Protein 5GQT (pdb70)

Secondary structure (DSSP, 8-state):
--B---EE---SEEEE----SEEEEEEEEE-SSSEEEEEEEEEETTEEEEPPPBS---TT-EEEEE--TT--EEEEEEEEE--TT-SS-EEEEEEEEETTS-BSS-----SSEEEEE-SS-EEEEEEEESSSEEEEEEEE---S--SS--EEEEE---SS---S-BS-EEEEETTEEEEE--BSSTT-B----EEEEETTTTEEEEPP--BS--SS--EEEEEEEETTEEEEEEEE-TTS-B--EEEEETTTTEEEEEE-TTTSS--EES-EEEE-SSEEEEE--EESS-BB--EEEEETTTTEEEEPPP-GGGS--BBS-EEEE-SSSEEEEEEESSSEEEEEEEEETTTTEEEE---BSSPPPS-BS-EEEEETTEEEEEEEEEE--TTSTTS--EEEEEEEEEETTT-BEEE---SSS---PPPS-BS-EEEEEE-SS-EEEEEE--B-TTS-B---EEEEE--S--

Organism: Arabidopsis thaliana (NCBI:txid3702)

GO terms:
  GO:0009845 seed germination (P, IEP)
  GO:0009845 seed germination (P, IMP)
  GO:0010162 seed dormancy process (P, IMP)
  GO:0019762 glucosinolate catabolic process (P, IMP)
  GO:0019762 glucosinolate catabolic process (P, IDA)
  GO:0080028 nitrile biosynthetic process (P, IDA)
  GO:0003729 mRNA binding (F, HDA)
  GO:0005829 cytosol (C, HDA)
  GO:0080027 response to herbivore (P, IMP)

Foldseek 3Di:
DAWDDWDFWPDAAKWWQDFAPAWFKWKWAADPQATFKIWTWTDHPPDIRGGDMFAAHDPRDMDMDGADPVKFWFKKKFFWACPPVDPIIFTHDIWTAMQQGDIDDDDDDDPGDMDMAGAAGFGTWIAGHHNGGGIIITDDDHDAPFPLAWFKDFQDEAEPAVFFFFQWAWEDADQKIWIAWGDAAPQAIDDQFIKMARQVVNYIDTQAEAEDRWPDRFGLWYWYDAHQKIKIAAGAHNVRDITHIKMARNVVRYIGRLDGAVGDDAHFGLWEWEDDNFWIKTAWHGHPHGTGGWMWIAGVVVSGIDTFDGPPPVTDGFGQWYWYCLDCWIWTAWGDDPATGGWIKIAHPVVSDIDTDDAGGSDDDGFGQWAWEHDHNKIKTFKGANADDPVHSNFQHHIAGWIWMARNVPRYIHTNDHPPDDHDRDGTFGSWHKYWDAHPHFTFIWTAWGADSRRHIGGITMTTGRPDDD

Structure (mmCIF, N/CA/C/O backbone):
data_5GQT
#
_entry.id   5GQT
#
_cell.length_a   120.902
_cell.length_b   120.902
_cell.length_c   123.006
_cell.angle_alpha   90.00
_cell.angle_beta   90.00
_cell.angle_gamma   120.00
#
_symmetry.space_group_name_H-M   'P 31 2 1'
#
loop_
_atom_site.group_PDB
_atom_site.id
_atom_site.type_symbol
_atom_site.label_atom_id
_atom_site.label_alt_id
_atom_site.label_comp_id
_atom_site.label_asym_id
_atom_site.label_entity_id
_atom_site.label_seq_id
_atom_site.pdbx_PDB_ins_code
_atom_site.Cartn_x
_atom_site.Cartn_y
_atom_site.Cartn_z
_atom_site.occupancy
_atom_site.B_iso_or_equiv
_atom_site.auth_seq_id
_atom_site.auth_comp_id
_atom_site.auth_asym_id
_atom_site.auth_atom_id
_atom_site.pdbx_PDB_model_num
ATOM 1 N N . ALA A 1 2 ? 89.140 -47.397 -2.335 1.00 62.67 2 ALA A N 1
ATOM 2 C CA . ALA A 1 2 ? 87.730 -47.039 -2.282 1.00 60.36 2 ALA A CA 1
ATOM 3 C C . ALA A 1 2 ? 87.027 -47.330 -3.614 1.00 64.89 2 ALA A C 1
ATOM 4 O O . ALA A 1 2 ? 86.896 -48.478 -4.021 1.00 74.93 2 ALA A O 1
ATOM 6 N N . GLN A 1 3 ? 86.572 -46.287 -4.288 1.00 59.37 3 GLN A N 1
ATOM 7 C CA . GLN A 1 3 ? 85.927 -46.446 -5.571 1.00 59.99 3 GLN A CA 1
ATOM 8 C C . GLN A 1 3 ? 85.965 -45.139 -6.344 1.00 66.98 3 GLN A C 1
ATOM 9 O O . GLN A 1 3 ? 85.418 -44.119 -5.895 1.00 64.69 3 GLN A O 1
ATOM 15 N N . LYS A 1 4 ? 86.609 -45.176 -7.511 1.00 69.48 4 LYS A N 1
ATOM 16 C CA . LYS A 1 4 ? 86.682 -44.011 -8.376 1.00 59.33 4 LYS A CA 1
ATOM 17 C C . LYS A 1 4 ? 85.337 -43.837 -9.030 1.00 57.79 4 LYS A C 1
ATOM 18 O O . LYS A 1 4 ? 84.709 -44.824 -9.421 1.00 60.38 4 LYS A O 1
ATOM 24 N N . LEU A 1 5 ? 84.871 -42.597 -9.105 1.00 52.35 5 LEU A N 1
ATOM 25 C CA . LEU A 1 5 ? 83.608 -42.335 -9.765 1.00 53.95 5 LEU A CA 1
ATOM 26 C C . LEU A 1 5 ? 83.927 -41.561 -11.010 1.00 57.16 5 LEU A C 1
ATOM 27 O O . LEU A 1 5 ? 84.878 -40.777 -10.991 1.00 58.40 5 LEU A O 1
ATOM 32 N N . GLU A 1 6 ? 83.162 -41.797 -12.083 1.00 58.14 6 GLU A N 1
ATOM 33 C CA . GLU A 1 6 ? 83.417 -41.159 -13.375 1.00 57.63 6 GLU A CA 1
ATOM 34 C C . GLU A 1 6 ? 83.434 -39.669 -13.190 1.00 51.84 6 GLU A C 1
ATOM 35 O O . GLU A 1 6 ? 82.575 -39.130 -12.508 1.00 53.67 6 GLU A O 1
ATOM 38 N N . ALA A 1 7 ? 84.425 -38.998 -13.753 1.00 51.46 7 ALA A N 1
ATOM 39 C CA . ALA A 1 7 ? 84.353 -37.555 -13.735 1.00 56.51 7 ALA A CA 1
ATOM 40 C C . ALA A 1 7 ? 83.221 -37.181 -14.672 1.00 55.61 7 ALA A C 1
ATOM 41 O O . ALA A 1 7 ? 82.989 -37.846 -15.676 1.00 53.75 7 ALA A O 1
ATOM 43 N N . LYS A 1 8 ? 82.487 -36.139 -14.319 1.00 58.15 8 LYS A N 1
ATOM 44 C CA . LYS A 1 8 ? 81.335 -35.746 -15.115 1.00 67.73 8 LYS A CA 1
ATOM 45 C C . LYS A 1 8 ? 81.479 -34.324 -15.669 1.00 73.08 8 LYS A C 1
ATOM 46 O O . LYS A 1 8 ? 81.582 -33.357 -14.910 1.00 68.46 8 LYS A O 1
ATOM 52 N N . GLY A 1 9 ? 81.491 -34.220 -16.999 1.00 76.32 9 GLY A N 1
ATOM 53 C CA . GLY A 1 9 ? 81.697 -32.960 -17.695 1.00 76.93 9 GLY A CA 1
ATOM 54 C C . GLY A 1 9 ? 82.215 -33.184 -19.109 1.00 82.24 9 GLY A C 1
ATOM 55 O O . GLY A 1 9 ? 82.401 -34.326 -19.543 1.00 81.05 9 GLY A O 1
ATOM 56 N N . GLY A 1 10 ? 82.436 -32.093 -19.837 1.00 88.10 10 GLY A N 1
ATOM 57 C CA . GLY A 1 10 ? 83.018 -32.169 -21.167 1.00 94.83 10 GLY A CA 1
ATOM 58 C C . GLY A 1 10 ? 84.393 -32.797 -21.097 1.00 89.81 10 GLY A C 1
ATOM 59 O O . GLY A 1 10 ? 85.170 -32.492 -20.189 1.00 82.22 10 GLY A O 1
ATOM 60 N N . GLU A 1 11 ? 84.697 -33.683 -22.044 1.00 92.26 11 GLU A N 1
ATOM 61 C CA . GLU A 1 11 ? 85.941 -34.437 -21.962 1.00 90.37 11 GLU A CA 1
ATOM 62 C C . GLU A 1 11 ? 87.066 -33.747 -22.745 1.00 86.87 11 GLU A C 1
ATOM 63 O O . GLU A 1 11 ? 87.832 -34.387 -23.463 1.00 86.78 11 GLU A O 1
ATOM 69 N N . MET A 1 12 ? 87.162 -32.431 -22.578 1.00 86.72 12 MET A N 1
ATOM 70 C CA . MET A 1 12 ? 88.279 -31.659 -23.110 1.00 87.72 12 MET A CA 1
ATOM 71 C C . MET A 1 12 ? 89.182 -31.119 -22.002 1.00 90.46 12 MET A C 1
ATOM 72 O O . MET A 1 12 ? 88.728 -30.385 -21.120 1.00 90.91 12 MET A O 1
ATOM 77 N N . GLY A 1 13 ? 90.463 -31.467 -22.046 1.00 89.76 13 GLY A N 1
ATOM 78 C CA . GLY A 1 13 ? 91.409 -30.863 -21.128 1.00 84.07 13 GLY A CA 1
ATOM 79 C C . GLY A 1 13 ? 92.488 -31.737 -20.542 1.00 84.51 13 GLY A C 1
ATOM 80 O O . GLY A 1 13 ? 92.601 -32.933 -20.860 1.00 82.13 13 GLY A O 1
ATOM 81 N N . ASP A 1 14 ? 93.292 -31.130 -19.673 1.00 81.32 14 ASP A N 1
ATOM 82 C CA . ASP A 1 14 ? 94.320 -31.892 -18.980 1.00 84.39 14 ASP A CA 1
ATOM 83 C C . ASP A 1 14 ? 93.722 -32.582 -17.768 1.00 78.56 14 ASP A C 1
ATOM 84 O O . ASP A 1 14 ? 93.186 -31.938 -16.856 1.00 72.83 14 ASP A O 1
ATOM 89 N N . VAL A 1 15 ? 93.805 -33.907 -17.799 1.00 77.36 15 VAL A N 1
ATOM 90 C CA . VAL A 1 15 ? 93.315 -34.755 -16.731 1.00 71.36 15 VAL A CA 1
ATOM 91 C C . VAL A 1 15 ? 94.233 -34.672 -15.525 1.00 68.06 15 VAL A C 1
ATOM 92 O O . VAL A 1 15 ? 95.454 -34.756 -15.665 1.00 61.14 15 VAL A O 1
ATOM 96 N N . TRP A 1 16 ? 93.629 -34.485 -14.352 1.00 67.46 16 TRP A N 1
ATOM 97 C CA . TRP A 1 16 ? 94.345 -34.461 -13.084 1.00 67.36 16 TRP A CA 1
ATOM 98 C C . TRP A 1 16 ? 93.685 -35.397 -12.063 1.00 69.52 16 TRP A C 1
ATOM 99 O O . TRP A 1 16 ? 92.472 -35.641 -12.111 1.00 67.21 16 TRP A O 1
ATOM 110 N N . ASP A 1 17 ? 94.501 -35.897 -11.134 1.00 69.47 17 ASP A N 1
ATOM 111 C CA . ASP A 1 17 ? 94.115 -36.945 -10.190 1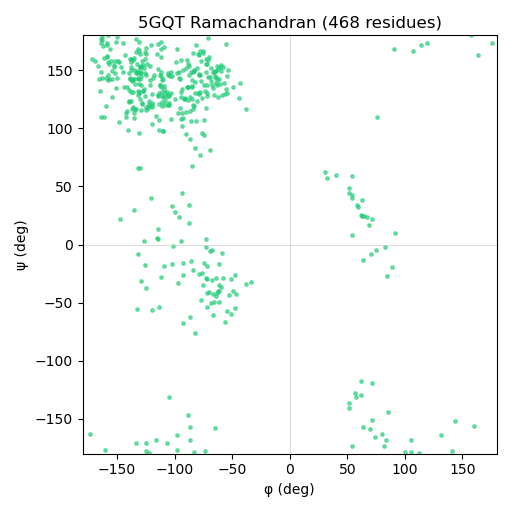.00 61.85 17 ASP A CA 1
ATOM 112 C C . ASP A 1 17 ? 94.861 -36.762 -8.870 1.00 63.90 17 ASP A C 1
ATOM 113 O O . ASP A 1 17 ? 96.055 -37.059 -8.779 1.00 63.94 17 ASP A O 1
ATOM 118 N N . ASP A 1 18 ? 94.158 -36.282 -7.848 1.00 60.71 18 ASP A N 1
ATOM 119 C CA . ASP A 1 18 ? 94.770 -36.067 -6.547 1.00 56.35 18 ASP A CA 1
ATOM 120 C C . ASP A 1 18 ? 95.049 -37.393 -5.850 1.00 57.95 18 ASP A C 1
ATOM 121 O O . ASP A 1 18 ? 95.848 -37.460 -4.922 1.00 63.94 18 ASP A O 1
ATOM 126 N N . GLY A 1 19 ? 94.390 -38.456 -6.290 1.00 57.39 19 GLY A N 1
ATOM 127 C CA . GLY A 1 19 ? 94.531 -39.736 -5.619 1.00 59.62 19 GLY A CA 1
ATOM 128 C C . GLY A 1 19 ? 93.614 -39.851 -4.411 1.00 59.05 19 GLY A C 1
ATOM 129 O O . GLY A 1 19 ? 92.722 -39.026 -4.221 1.00 58.84 19 GLY A O 1
ATOM 130 N N . VAL A 1 20 ? 93.830 -40.875 -3.592 1.00 58.62 20 VAL A N 1
ATOM 131 C CA . VAL A 1 20 ? 92.958 -41.143 -2.451 1.00 52.89 20 VAL A CA 1
ATOM 132 C C . VAL A 1 20 ? 93.674 -40.919 -1.134 1.00 51.50 20 VAL A C 1
ATOM 133 O O . VAL A 1 20 ? 94.828 -41.329 -0.986 1.00 50.44 20 VAL A O 1
ATOM 137 N N . TYR A 1 21 ? 92.989 -40.273 -0.186 1.00 50.89 21 TYR A N 1
ATOM 138 C CA . TYR A 1 21 ? 93.548 -39.999 1.142 1.00 53.04 21 TYR A CA 1
ATOM 139 C C . TYR A 1 21 ? 92.653 -40.531 2.261 1.00 56.44 21 TYR A C 1
ATOM 140 O O . TYR A 1 21 ? 91.617 -41.162 1.997 1.00 55.16 21 TYR A O 1
ATOM 149 N N . GLU A 1 22 ? 93.046 -40.286 3.508 1.00 53.47 22 GLU A N 1
ATOM 150 C CA . GLU A 1 22 ? 92.199 -40.675 4.621 1.00 48.28 22 GLU A CA 1
ATOM 151 C C . GLU A 1 22 ? 90.970 -39.789 4.714 1.00 52.64 22 GLU A C 1
ATOM 152 O O . GLU A 1 22 ? 89.874 -40.280 4.975 1.00 56.60 22 GLU A O 1
ATOM 158 N N . ASN A 1 23 ? 91.144 -38.486 4.510 1.00 55.51 23 ASN A N 1
ATOM 159 C CA . ASN A 1 23 ? 89.996 -37.576 4.503 1.00 57.25 23 ASN A CA 1
ATOM 160 C C . ASN A 1 23 ? 90.348 -36.228 3.879 1.00 59.25 23 ASN A C 1
ATOM 161 O O . ASN A 1 23 ? 91.503 -36.002 3.490 1.00 57.24 23 ASN A O 1
ATOM 166 N N . VAL A 1 24 ? 89.334 -35.358 3.779 1.00 60.44 24 VAL A N 1
ATOM 167 C CA . VAL A 1 24 ? 89.434 -34.019 3.191 1.00 58.82 24 VAL A CA 1
ATOM 168 C C . VAL A 1 24 ? 89.362 -32.901 4.237 1.00 59.84 24 VAL A C 1
ATOM 169 O O . VAL A 1 24 ? 88.363 -32.771 4.949 1.00 62.82 24 VAL A O 1
ATOM 173 N N . ARG A 1 25 ? 90.409 -32.088 4.324 1.00 58.88 25 ARG A N 1
ATOM 174 C CA . ARG A 1 25 ? 90.489 -31.071 5.368 1.00 63.46 25 ARG A CA 1
ATOM 175 C C . ARG A 1 25 ? 89.938 -29.723 4.911 1.00 64.11 25 ARG A C 1
ATOM 176 O O . ARG A 1 25 ? 89.467 -28.932 5.725 1.00 67.98 25 ARG A O 1
ATOM 184 N N . LYS A 1 26 ? 89.974 -29.480 3.607 1.00 62.44 26 LYS A N 1
ATOM 185 C CA . LYS A 1 26 ? 89.684 -28.158 3.078 1.00 65.72 26 LYS A CA 1
ATOM 186 C C . LYS A 1 26 ? 89.441 -28.180 1.563 1.00 71.34 26 LYS A C 1
ATOM 187 O O . LYS A 1 26 ? 90.093 -28.930 0.816 1.00 65.81 26 LYS A O 1
ATOM 193 N N . VAL A 1 27 ? 88.495 -27.354 1.119 1.00 72.17 27 VAL A N 1
ATOM 194 C CA . VAL A 1 27 ? 88.138 -27.263 -0.292 1.00 71.65 27 VAL A CA 1
ATOM 195 C C . VAL A 1 27 ? 88.333 -25.846 -0.783 1.00 75.84 27 VAL A C 1
ATOM 196 O O . VAL A 1 27 ? 87.964 -24.889 -0.101 1.00 78.29 27 VAL A O 1
ATOM 200 N N . TYR A 1 28 ? 88.906 -25.709 -1.969 1.00 70.49 28 TYR A N 1
ATOM 201 C CA . TYR A 1 28 ? 89.150 -24.394 -2.520 1.00 67.83 28 TYR A CA 1
ATOM 202 C C . TYR A 1 28 ? 88.416 -24.226 -3.818 1.00 71.73 28 TYR A C 1
ATOM 203 O O . TYR A 1 28 ? 88.651 -24.986 -4.758 1.00 76.67 28 TYR A O 1
ATOM 212 N N . VAL A 1 29 ? 87.525 -23.245 -3.899 1.00 72.36 29 VAL A N 1
ATOM 213 C CA . VAL A 1 29 ? 86.844 -23.022 -5.172 1.00 71.77 29 VAL A CA 1
ATOM 214 C C . VAL A 1 29 ? 86.993 -21.596 -5.668 1.00 76.17 29 VAL A C 1
ATOM 215 O O . VAL A 1 29 ? 86.557 -20.649 -5.015 1.00 77.97 29 VAL A O 1
ATOM 219 N N . GLY A 1 30 ? 87.617 -21.460 -6.834 1.00 75.11 30 GLY A N 1
ATOM 220 C CA . GLY A 1 30 ? 87.766 -20.178 -7.491 1.00 77.10 30 GLY A CA 1
ATOM 221 C C . GLY A 1 30 ? 86.827 -20.092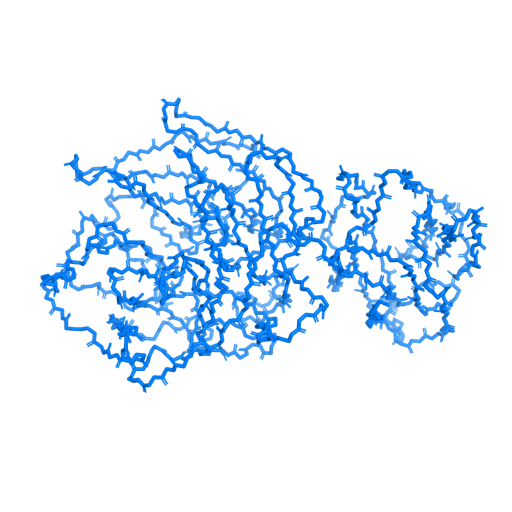 -8.678 1.00 80.86 30 GLY A C 1
ATOM 222 O O . GLY A 1 30 ? 86.901 -20.894 -9.617 1.00 80.38 30 GLY A O 1
ATOM 223 N N . GLN A 1 31 ? 85.932 -19.114 -8.632 1.00 85.82 31 GLN A N 1
ATOM 224 C CA . GLN A 1 31 ? 84.927 -18.950 -9.672 1.00 83.51 31 GLN A CA 1
ATOM 225 C C . GLN A 1 31 ? 85.513 -18.414 -10.969 1.00 86.78 31 GLN A C 1
ATOM 226 O O . GLN A 1 31 ? 86.479 -17.654 -10.957 1.00 92.75 31 GLN A O 1
ATOM 232 N N . ALA A 1 32 ? 84.924 -18.825 -12.087 1.00 88.02 32 ALA A N 1
ATOM 233 C CA . ALA A 1 32 ? 85.265 -18.269 -13.390 1.00 87.04 32 ALA A CA 1
ATOM 234 C C . ALA A 1 32 ? 84.262 -17.188 -13.779 1.00 96.30 32 ALA A C 1
ATOM 235 O O . ALA A 1 32 ? 83.505 -16.699 -12.942 1.00 92.27 32 ALA A O 1
ATOM 237 N N . GLN A 1 33 ? 84.237 -16.820 -15.054 1.00 106.21 33 GLN A N 1
ATOM 238 C CA . GLN A 1 33 ? 83.284 -15.805 -15.488 1.00 110.47 33 GLN A CA 1
ATOM 239 C C . GLN A 1 33 ? 81.875 -16.381 -15.633 1.00 104.72 33 GLN A C 1
ATOM 240 O O . GLN A 1 33 ? 80.916 -15.785 -15.138 1.00 100.79 33 GLN A O 1
ATOM 246 N N . TYR A 1 34 ? 81.741 -17.525 -16.306 1.00 99.93 34 TYR A N 1
ATOM 247 C CA . TYR A 1 34 ? 80.467 -18.243 -16.283 1.00 102.00 34 TYR A CA 1
ATOM 248 C C . TYR A 1 34 ? 80.484 -19.273 -15.144 1.00 108.22 34 TYR A C 1
ATOM 249 O O . TYR A 1 34 ? 79.764 -19.114 -14.143 1.00 104.70 34 TYR A O 1
ATOM 252 N N . GLY A 1 35 ? 81.322 -20.305 -15.277 1.00 98.06 35 GLY A N 1
ATOM 253 C CA . GLY A 1 35 ? 81.304 -21.414 -14.329 1.00 87.91 35 GLY A CA 1
ATOM 254 C C . GLY A 1 35 ? 82.430 -21.492 -13.304 1.00 84.37 35 GLY A C 1
ATOM 255 O O . GLY A 1 35 ? 82.741 -20.507 -12.628 1.00 86.74 35 GLY A O 1
ATOM 256 N N . ILE A 1 36 ? 83.030 -22.677 -13.175 1.00 77.94 36 ILE A N 1
ATOM 257 C CA . ILE A 1 36 ? 84.109 -22.888 -12.214 1.00 78.31 36 ILE A CA 1
ATOM 258 C C . ILE A 1 36 ? 85.482 -22.822 -12.864 1.00 79.29 36 ILE A C 1
ATOM 259 O O . ILE A 1 36 ? 85.779 -23.548 -13.823 1.00 75.12 36 ILE A O 1
ATOM 264 N N . ALA A 1 37 ? 86.323 -21.951 -12.324 1.00 79.29 37 ALA A N 1
ATOM 265 C CA . ALA A 1 37 ? 87.688 -21.847 -12.793 1.00 80.80 37 ALA A CA 1
ATOM 266 C C . ALA A 1 37 ? 88.559 -22.843 -12.075 1.00 78.00 37 ALA A C 1
ATOM 267 O O . ALA A 1 37 ? 89.109 -23.773 -12.677 1.00 82.85 37 ALA A O 1
ATOM 269 N N . PHE A 1 38 ? 88.636 -22.657 -10.767 1.00 70.47 38 PHE A N 1
ATOM 270 C CA . PHE A 1 38 ? 89.795 -23.090 -10.013 1.00 74.00 38 PHE A CA 1
ATOM 271 C C . PHE A 1 38 ? 89.481 -23.940 -8.798 1.00 75.23 38 PHE A C 1
ATOM 272 O O . PHE A 1 38 ? 88.779 -23.497 -7.885 1.00 73.04 38 PHE A O 1
ATOM 280 N N . VAL A 1 39 ? 90.017 -25.157 -8.774 1.00 72.98 39 VAL A N 1
ATOM 281 C CA . VAL A 1 39 ? 89.886 -25.981 -7.581 1.00 70.68 39 VAL A CA 1
ATOM 282 C C . VAL A 1 39 ? 91.237 -26.422 -7.050 1.00 72.02 39 VAL A C 1
ATOM 283 O O . VAL A 1 39 ? 92.234 -26.498 -7.784 1.00 71.48 39 VAL A O 1
ATOM 287 N N . LYS A 1 40 ? 91.232 -26.703 -5.753 1.00 67.18 40 LYS A N 1
ATOM 288 C CA . LYS A 1 40 ? 92.393 -27.143 -5.013 1.00 67.61 40 LYS A CA 1
ATOM 289 C C . LYS A 1 40 ? 91.855 -27.849 -3.785 1.00 68.11 40 LYS A C 1
ATOM 290 O O . LYS A 1 40 ? 90.797 -27.478 -3.250 1.00 66.52 40 LYS A O 1
ATOM 296 N N . PHE A 1 41 ? 92.554 -28.882 -3.341 1.00 65.61 41 PHE A N 1
ATOM 297 C CA . PHE A 1 41 ? 92.091 -29.586 -2.157 1.00 64.15 41 PHE A CA 1
ATOM 298 C C . PHE A 1 41 ? 93.214 -29.766 -1.192 1.00 56.36 41 PHE A C 1
ATOM 299 O O . PHE A 1 41 ? 94.358 -29.869 -1.590 1.00 62.16 41 PHE A O 1
ATOM 307 N N . GLU A 1 42 ? 92.879 -29.763 0.087 1.00 57.77 42 GLU A N 1
ATOM 308 C CA . GLU A 1 42 ? 93.851 -30.010 1.132 1.00 59.59 42 GLU A CA 1
ATOM 309 C C . GLU A 1 42 ? 93.366 -31.234 1.876 1.00 60.23 42 GLU A C 1
ATOM 310 O O . GLU A 1 42 ? 92.240 -31.249 2.362 1.00 60.49 42 GLU A O 1
ATOM 316 N N . TYR A 1 43 ? 94.182 -32.279 1.921 1.00 54.45 43 TYR A N 1
ATOM 317 C CA . TYR A 1 43 ? 93.728 -33.541 2.466 1.00 52.78 43 TYR A CA 1
ATOM 318 C C . TYR A 1 43 ? 94.482 -33.872 3.724 1.00 59.04 43 TYR A C 1
ATOM 319 O O . TYR A 1 43 ? 95.448 -33.205 4.069 1.00 59.41 43 TYR A O 1
ATOM 328 N N . VAL A 1 44 ? 94.039 -34.932 4.392 1.00 58.65 44 VAL A N 1
ATOM 329 C CA . VAL A 1 44 ? 94.761 -35.495 5.514 1.00 56.29 44 VAL A CA 1
ATOM 330 C C . VAL A 1 44 ? 94.906 -36.993 5.283 1.00 55.49 44 VAL A C 1
ATOM 331 O O . VAL A 1 44 ? 93.974 -37.669 4.816 1.00 51.68 44 VAL A O 1
ATOM 335 N N . ASN A 1 45 ? 96.107 -37.477 5.586 1.00 59.46 45 ASN A N 1
ATOM 336 C CA . ASN A 1 45 ? 96.501 -38.870 5.434 1.00 59.08 45 ASN A CA 1
ATOM 337 C C . ASN A 1 45 ? 97.369 -39.191 6.632 1.00 60.22 45 ASN A C 1
ATOM 338 O O . ASN A 1 45 ? 98.442 -38.617 6.782 1.00 63.75 45 ASN A O 1
ATOM 343 N N . GLY A 1 46 ? 96.908 -40.085 7.495 1.00 60.15 46 GLY A N 1
ATOM 344 C CA . GLY A 1 46 ? 97.582 -40.325 8.754 1.00 61.88 46 GLY A CA 1
ATOM 345 C C . GLY A 1 46 ? 97.700 -39.040 9.554 1.00 63.13 46 GLY A C 1
ATOM 346 O O . GLY A 1 46 ? 96.710 -38.330 9.780 1.00 61.45 46 GLY A O 1
ATOM 347 N N . SER A 1 47 ? 98.921 -38.738 9.979 1.00 59.57 47 SER A N 1
ATOM 348 C CA . SER A 1 47 ? 99.175 -37.535 10.757 1.00 60.63 47 SER A CA 1
ATOM 349 C C . SER A 1 47 ? 99.781 -36.499 9.834 1.00 66.15 47 SER A C 1
ATOM 350 O O . SER A 1 47 ? 100.617 -35.692 10.237 1.00 73.62 47 SER A O 1
ATOM 353 N N . GLN A 1 48 ? 99.354 -36.530 8.581 1.00 61.41 48 GLN A N 1
ATOM 354 C CA . GLN A 1 48 ? 100.026 -35.763 7.553 1.00 66.21 48 GLN A CA 1
ATOM 355 C C . GLN A 1 48 ? 99.046 -34.903 6.742 1.00 69.84 48 GLN A C 1
ATOM 356 O O . GLN A 1 48 ? 98.148 -35.419 6.056 1.00 66.47 48 GLN A O 1
ATOM 362 N N . VAL A 1 49 ? 99.203 -33.588 6.835 1.00 68.81 49 VAL A N 1
ATOM 363 C CA . VAL A 1 49 ? 98.379 -32.708 6.030 1.00 64.54 49 VAL A CA 1
ATOM 364 C C . VAL A 1 49 ? 99.002 -32.685 4.652 1.00 62.54 49 VAL A C 1
ATOM 365 O O . VAL A 1 49 ? 100.182 -32.388 4.511 1.00 66.01 49 VAL A O 1
ATOM 368 N N . VAL A 1 50 ? 98.209 -33.043 3.649 1.00 58.90 50 VAL A N 1
ATOM 369 C CA . VAL A 1 50 ? 98.649 -33.094 2.264 1.00 61.23 50 VAL A CA 1
ATOM 370 C C . VAL A 1 50 ? 98.016 -31.990 1.448 1.00 64.65 50 VAL A C 1
ATOM 371 O O . VAL A 1 50 ? 96.883 -32.130 0.998 1.00 62.50 50 VAL A O 1
ATOM 375 N N . VAL A 1 51 ? 98.732 -30.891 1.249 1.00 70.36 51 VAL A N 1
ATOM 376 C CA . VAL A 1 51 ? 98.199 -29.818 0.413 1.00 70.69 51 VAL A CA 1
ATOM 377 C C . VAL A 1 51 ? 98.362 -30.207 -1.064 1.00 72.08 51 VAL A C 1
ATOM 378 O O . VAL A 1 51 ? 99.436 -30.633 -1.490 1.00 77.54 51 VAL A O 1
ATOM 382 N N . GLY A 1 52 ? 97.289 -30.075 -1.837 1.00 67.15 52 GLY A N 1
ATOM 383 C CA . GLY A 1 52 ? 97.253 -30.594 -3.191 1.00 66.89 52 GLY A CA 1
ATOM 384 C C . GLY A 1 52 ? 97.532 -29.577 -4.274 1.00 76.36 52 GLY A C 1
ATOM 385 O O . GLY A 1 52 ? 97.562 -28.373 -4.021 1.00 80.51 52 GLY A O 1
ATOM 386 N N . ASP A 1 53 ? 97.738 -30.064 -5.491 1.00 77.41 53 ASP A N 1
ATOM 387 C CA . ASP A 1 53 ? 98.004 -29.186 -6.615 1.00 73.36 53 ASP A CA 1
ATOM 388 C C . ASP A 1 53 ? 96.733 -28.473 -7.013 1.00 71.00 53 ASP A C 1
ATOM 389 O O . ASP A 1 53 ? 95.629 -28.957 -6.761 1.00 74.76 53 ASP A O 1
ATOM 394 N N . GLU A 1 54 ? 96.892 -27.317 -7.632 1.00 72.41 54 GLU A N 1
ATOM 395 C CA . GLU A 1 54 ? 95.749 -26.570 -8.121 1.00 76.04 54 GLU A CA 1
ATOM 396 C C . GLU A 1 54 ? 95.369 -27.026 -9.530 1.00 73.01 54 GLU A C 1
ATOM 397 O O . GLU A 1 54 ? 96.213 -27.532 -10.267 1.00 74.49 54 GLU A O 1
ATOM 403 N N . HIS A 1 55 ? 94.101 -26.859 -9.899 1.00 71.57 55 HIS A N 1
ATOM 404 C CA . HIS A 1 55 ? 93.629 -27.307 -11.212 1.00 77.61 55 HIS A CA 1
ATOM 405 C C . HIS A 1 55 ? 92.738 -26.266 -11.904 1.00 85.14 55 HIS A C 1
ATOM 406 O O . HIS A 1 55 ? 91.632 -25.964 -11.423 1.00 82.22 55 HIS A O 1
ATOM 413 N N . GLY A 1 56 ? 93.238 -25.639 -12.954 1.00 86.29 56 GLY A N 1
ATOM 414 C CA . GLY A 1 56 ? 92.604 -24.466 -13.511 1.00 85.73 56 GLY A CA 1
ATOM 415 C C . GLY A 1 56 ? 93.321 -23.233 -13.022 1.00 86.75 56 GLY A C 1
ATOM 416 O O . GLY A 1 56 ? 94.289 -23.344 -12.313 1.00 92.99 56 GLY A O 1
ATOM 417 N N . LYS A 1 57 ? 92.863 -22.055 -13.415 1.00 85.27 57 LYS A N 1
ATOM 418 C CA . LYS A 1 57 ? 93.562 -20.834 -13.060 1.00 95.57 57 LYS A CA 1
ATOM 419 C C . LYS A 1 57 ? 92.636 -19.807 -12.444 1.00 90.02 57 LYS A C 1
ATOM 420 O O . LYS A 1 57 ? 91.481 -19.721 -12.800 1.00 88.54 57 LYS A O 1
ATOM 426 N N . LYS A 1 58 ? 93.170 -19.004 -11.542 1.00 82.22 58 LYS A N 1
ATOM 427 C CA . LYS A 1 58 ? 92.379 -18.094 -10.745 1.00 82.17 58 LYS A CA 1
ATOM 428 C C . LYS A 1 58 ? 91.825 -16.952 -11.561 1.00 91.85 58 LYS A C 1
ATOM 429 O O . LYS A 1 58 ? 92.277 -16.688 -12.655 1.00 96.94 58 LYS A O 1
ATOM 435 N N . THR A 1 59 ? 90.800 -16.305 -11.035 1.00 94.02 59 THR A N 1
ATOM 436 C CA . THR A 1 59 ? 90.167 -15.166 -11.706 1.00 91.79 59 THR A CA 1
ATOM 437 C C . THR A 1 59 ? 90.134 -13.977 -10.759 1.00 91.43 59 THR A C 1
ATOM 438 O O . THR A 1 59 ? 90.323 -14.137 -9.554 1.00 89.37 59 THR A O 1
ATOM 442 N N . GLU A 1 60 ? 89.867 -12.789 -11.297 1.00 95.62 60 GLU A N 1
ATOM 443 C CA . GLU A 1 60 ? 89.802 -11.562 -10.502 1.00 95.12 60 GLU A CA 1
ATOM 444 C C . GLU A 1 60 ? 88.749 -11.647 -9.394 1.00 92.51 60 GLU A C 1
ATOM 445 O O . GLU A 1 60 ? 88.654 -10.757 -8.545 1.00 88.14 60 GLU A O 1
ATOM 448 N N . LEU A 1 61 ? 87.971 -12.728 -9.411 1.00 91.01 61 LEU A N 1
ATOM 449 C CA . LEU A 1 61 ? 86.914 -12.960 -8.434 1.00 91.39 61 LEU A CA 1
ATOM 450 C C . LEU A 1 61 ? 87.456 -13.395 -7.080 1.00 91.59 61 LEU A C 1
ATOM 451 O O . LEU A 1 61 ? 86.909 -13.047 -6.029 1.00 86.70 61 LEU A O 1
ATOM 456 N N . GLY A 1 62 ? 88.543 -14.154 -7.117 1.00 91.79 62 GLY A N 1
ATOM 457 C CA . GLY A 1 62 ? 89.137 -14.676 -5.907 1.00 86.53 62 GLY A CA 1
ATOM 458 C C . GLY A 1 62 ? 88.834 -16.154 -5.780 1.00 89.43 62 GLY A C 1
ATOM 459 O O . GLY A 1 62 ? 88.367 -16.792 -6.736 1.00 90.33 62 GLY A O 1
ATOM 460 N N . VAL A 1 63 ? 89.112 -16.695 -4.597 1.00 84.65 63 VAL A N 1
ATOM 461 C CA . VAL A 1 63 ? 88.922 -18.112 -4.309 1.00 82.27 63 VAL A CA 1
ATOM 462 C C . VAL A 1 63 ? 88.350 -18.290 -2.918 1.00 87.40 63 VAL A C 1
ATOM 463 O O . VAL A 1 63 ? 88.957 -17.843 -1.937 1.00 85.42 63 VAL A O 1
ATOM 467 N N . GLU A 1 64 ? 87.200 -18.949 -2.817 1.00 82.94 64 GLU A N 1
ATOM 468 C CA . GLU A 1 64 ? 86.583 -19.122 -1.517 1.00 84.46 64 GLU A CA 1
ATOM 469 C C . GLU A 1 64 ? 86.964 -20.479 -0.903 1.00 82.11 64 GLU A C 1
ATOM 470 O O . GLU A 1 64 ? 87.115 -21.476 -1.616 1.00 80.58 64 GLU A O 1
ATOM 476 N N . GLU A 1 65 ? 87.165 -20.485 0.418 1.00 83.16 65 GLU A N 1
ATOM 477 C CA . GLU A 1 65 ? 87.560 -21.682 1.155 1.00 83.46 65 GLU A CA 1
ATOM 478 C C . GLU A 1 65 ? 86.407 -22.304 1.922 1.00 84.61 65 GLU A C 1
ATOM 479 O O . GLU A 1 65 ? 85.496 -21.623 2.411 1.00 82.25 65 GLU A O 1
ATOM 485 N N . PHE A 1 66 ? 86.475 -23.619 2.041 1.00 80.90 66 PHE A N 1
ATOM 486 C CA . PHE A 1 66 ? 85.450 -24.363 2.724 1.00 73.41 66 PHE A CA 1
ATOM 487 C C . PHE A 1 66 ? 86.126 -25.459 3.523 1.00 71.81 66 PHE A C 1
ATOM 488 O O . PHE A 1 66 ? 86.490 -26.501 2.994 1.00 70.20 66 PHE A O 1
ATOM 496 N N . GLU A 1 67 ? 86.315 -25.192 4.804 1.00 75.91 67 GLU A N 1
ATOM 497 C CA . GLU A 1 67 ? 87.078 -26.072 5.662 1.00 70.11 67 GLU A CA 1
ATOM 498 C C . GLU A 1 67 ? 86.179 -27.136 6.268 1.00 66.89 67 GLU A C 1
ATOM 499 O O . GLU A 1 67 ? 85.073 -26.853 6.703 1.00 66.63 67 GLU A O 1
ATOM 505 N N . ILE A 1 68 ? 86.657 -28.371 6.267 1.00 69.31 68 ILE A N 1
ATOM 506 C CA . ILE A 1 68 ? 85.910 -29.493 6.823 1.00 68.00 68 ILE A CA 1
ATOM 507 C C . ILE A 1 68 ? 86.504 -29.896 8.157 1.00 67.24 68 ILE A C 1
ATOM 508 O O . ILE A 1 68 ? 87.681 -30.267 8.206 1.00 65.56 68 ILE A O 1
ATOM 513 N N . ASP A 1 69 ? 85.702 -29.831 9.224 1.00 68.84 69 ASP A N 1
ATOM 514 C CA . ASP A 1 69 ? 86.196 -30.118 10.580 1.00 64.55 69 ASP A CA 1
ATOM 515 C C . ASP A 1 69 ? 86.782 -31.511 10.659 1.00 58.86 69 ASP A C 1
ATOM 516 O O . ASP A 1 69 ? 86.394 -32.397 9.901 1.00 58.14 69 ASP A O 1
ATOM 521 N N . ALA A 1 70 ? 87.718 -31.702 11.581 1.00 60.87 70 ALA A N 1
ATOM 522 C CA . ALA A 1 70 ? 88.370 -32.997 11.732 1.00 55.58 70 ALA A CA 1
ATOM 523 C C . ALA A 1 70 ? 87.381 -34.065 12.168 1.00 53.43 70 ALA A C 1
ATOM 524 O O . ALA A 1 70 ? 87.556 -35.229 11.840 1.00 53.41 70 ALA A O 1
ATOM 526 N N . ASP A 1 71 ? 86.335 -33.673 12.889 1.00 52.93 71 ASP A N 1
ATOM 527 C CA . ASP A 1 71 ? 85.325 -34.634 13.306 1.00 52.48 71 ASP A CA 1
ATOM 528 C C . ASP A 1 71 ? 84.274 -34.769 12.217 1.00 59.65 71 ASP A C 1
ATOM 529 O O . ASP A 1 71 ? 83.100 -35.019 12.509 1.00 65.19 71 ASP A O 1
ATOM 532 N N . ASP A 1 72 ? 84.693 -34.651 10.959 1.00 53.00 72 ASP A N 1
ATOM 533 C CA . ASP A 1 72 ? 83.730 -34.350 9.919 1.00 50.59 72 ASP A CA 1
ATOM 534 C C . ASP A 1 72 ? 84.218 -34.639 8.491 1.00 57.92 72 ASP A C 1
ATOM 535 O O . ASP A 1 72 ? 85.394 -34.429 8.170 1.00 60.80 72 ASP A O 1
ATOM 540 N N . TYR A 1 73 ? 83.317 -35.113 7.628 1.00 55.43 73 TYR A N 1
ATOM 541 C CA . TYR A 1 73 ? 83.709 -35.438 6.261 1.00 52.39 73 TYR A CA 1
ATOM 542 C C . TYR A 1 73 ? 82.638 -35.147 5.204 1.00 55.51 73 TYR A C 1
ATOM 543 O O . TYR A 1 73 ? 81.494 -34.793 5.542 1.00 54.56 73 TYR A O 1
ATOM 552 N N . ILE A 1 74 ? 83.017 -35.307 3.929 1.00 52.24 74 ILE A N 1
ATOM 553 C CA . ILE A 1 74 ? 82.125 -34.976 2.814 1.00 52.31 74 ILE A CA 1
ATOM 554 C C . ILE A 1 74 ? 81.281 -36.167 2.369 1.00 52.65 74 ILE A C 1
ATOM 555 O O . ILE A 1 74 ? 81.806 -37.238 2.048 1.00 53.21 74 ILE A O 1
ATOM 560 N N . VAL A 1 75 ? 79.968 -35.988 2.344 1.00 50.23 75 VAL A N 1
ATOM 561 C CA . VAL A 1 75 ? 79.110 -37.093 1.964 1.00 49.87 75 VAL A CA 1
ATOM 562 C C . VAL A 1 75 ? 78.751 -36.980 0.494 1.00 53.42 75 VAL A C 1
ATOM 563 O O . VAL A 1 75 ? 78.620 -38.002 -0.187 1.00 57.35 75 VAL A O 1
ATOM 567 N N . TYR A 1 76 ? 78.614 -35.759 -0.022 1.00 55.43 76 TYR A N 1
ATOM 568 C CA . TYR A 1 76 ? 78.474 -35.619 -1.474 1.00 54.46 76 TYR A CA 1
ATOM 569 C C . TYR A 1 76 ? 78.811 -34.263 -2.065 1.00 52.10 76 TYR A C 1
ATOM 570 O O . TYR A 1 76 ? 78.887 -33.227 -1.403 1.00 54.42 76 TYR A O 1
ATOM 579 N N . VAL A 1 77 ? 79.040 -34.311 -3.356 1.00 53.67 77 VAL A N 1
ATOM 580 C CA . VAL A 1 77 ? 79.299 -33.123 -4.105 1.00 56.08 77 VAL A CA 1
ATOM 581 C C . VAL A 1 77 ? 78.255 -33.100 -5.170 1.00 58.43 77 VAL A C 1
ATOM 582 O O . VAL A 1 77 ? 78.143 -34.045 -5.951 1.00 53.89 77 VAL A O 1
ATOM 586 N N . GLU A 1 78 ? 77.462 -32.037 -5.164 1.00 62.37 78 GLU A N 1
ATOM 587 C CA . GLU A 1 78 ? 76.424 -31.858 -6.153 1.00 59.65 78 GLU A CA 1
ATOM 588 C C . GLU A 1 78 ? 76.8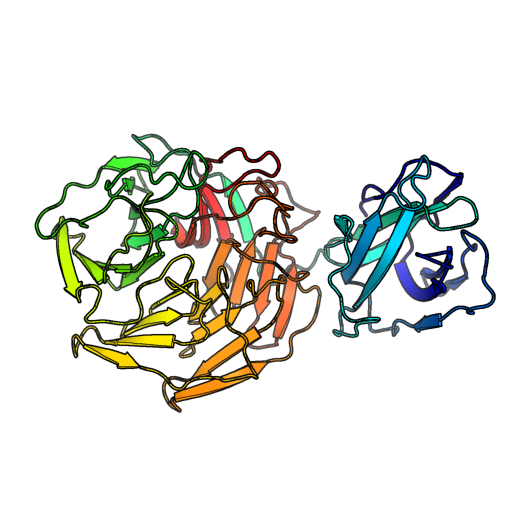74 -30.791 -7.114 1.00 65.27 78 GLU A C 1
ATOM 589 O O . GLU A 1 78 ? 77.570 -29.855 -6.717 1.00 67.70 78 GLU A O 1
ATOM 595 N N . GLY A 1 79 ? 76.509 -30.922 -8.380 1.00 67.09 79 GLY A N 1
ATOM 596 C CA . GLY A 1 79 ? 76.938 -29.919 -9.334 1.00 70.96 79 GLY A CA 1
ATOM 597 C C . GLY A 1 79 ? 76.143 -29.777 -10.620 1.00 75.08 79 GLY A C 1
ATOM 598 O O . GLY A 1 79 ? 75.166 -30.499 -10.863 1.00 75.14 79 GLY A O 1
ATOM 599 N N . TYR A 1 80 ? 76.589 -28.836 -11.452 1.00 75.53 80 TYR A N 1
ATOM 600 C CA . TYR A 1 80 ? 75.991 -28.581 -12.755 1.00 71.29 80 TYR A CA 1
ATOM 601 C C . TYR A 1 80 ? 77.032 -28.446 -13.857 1.00 69.69 80 TYR A C 1
ATOM 602 O O . TYR A 1 80 ? 77.847 -27.533 -13.845 1.00 72.63 80 TYR A O 1
ATOM 611 N N . ARG A 1 81 ? 76.999 -29.361 -14.817 1.00 73.46 81 ARG A N 1
ATOM 612 C CA . ARG A 1 81 ? 77.835 -29.230 -16.004 1.00 76.49 81 ARG A CA 1
ATOM 613 C C . ARG A 1 81 ? 77.007 -28.653 -17.158 1.00 80.63 81 ARG A C 1
ATOM 614 O O . ARG A 1 81 ? 75.781 -28.760 -17.156 1.00 77.81 81 ARG A O 1
ATOM 622 N N . GLU A 1 82 ? 77.670 -28.041 -18.139 1.00 90.18 82 GLU A N 1
ATOM 623 C CA . GLU A 1 82 ? 76.955 -27.389 -19.240 1.00 91.79 82 GLU A CA 1
ATOM 624 C C . GLU A 1 82 ? 77.864 -27.089 -20.431 1.00 91.65 82 GLU A C 1
ATOM 625 O O . GLU A 1 82 ? 79.041 -26.822 -20.265 1.00 87.72 82 GLU A O 1
ATOM 631 N N . LYS A 1 83 ? 77.312 -27.121 -21.638 1.00 99.72 83 LYS A N 1
ATOM 632 C CA . LYS A 1 83 ? 78.041 -26.621 -22.800 1.00 98.52 83 LYS A CA 1
ATOM 633 C C . LYS A 1 83 ? 77.627 -25.158 -23.003 1.00 95.46 83 LYS A C 1
ATOM 634 O O . LYS A 1 83 ? 76.499 -24.867 -23.389 1.00 93.86 83 LYS A O 1
ATOM 640 N N . VAL A 1 84 ? 78.528 -24.236 -22.695 1.00 99.99 84 VAL A N 1
ATOM 641 C CA . VAL A 1 84 ? 78.210 -22.822 -22.813 1.00 110.06 84 VAL A CA 1
ATOM 642 C C . VAL A 1 84 ? 79.192 -22.173 -23.801 1.00 121.93 84 VAL A C 1
ATOM 643 O O . VAL A 1 84 ? 80.121 -22.850 -24.252 1.00 122.13 84 VAL A O 1
ATOM 647 N N . ASN A 1 85 ? 78.964 -20.905 -24.172 1.00 121.03 85 ASN A N 1
ATOM 648 C CA . ASN A 1 85 ? 79.783 -20.191 -25.165 1.00 125.64 85 ASN A CA 1
ATOM 649 C C . ASN A 1 85 ? 79.545 -20.753 -26.585 1.00 127.55 85 ASN A C 1
ATOM 650 O O . ASN A 1 85 ? 79.964 -20.153 -27.585 1.00 128.46 85 ASN A O 1
ATOM 655 N N . ASP A 1 86 ? 78.799 -21.861 -26.648 1.00 123.08 86 ASP A N 1
ATOM 656 C CA . ASP A 1 86 ? 78.743 -22.771 -27.803 1.00 126.81 86 ASP A CA 1
ATOM 657 C C . ASP A 1 86 ? 80.133 -23.375 -28.026 1.00 126.95 86 ASP A C 1
ATOM 658 O O . ASP A 1 86 ? 80.476 -23.804 -29.138 1.00 122.01 86 ASP A O 1
ATOM 660 N N . MET A 1 87 ? 80.915 -23.412 -26.945 1.00 122.15 87 MET A N 1
ATOM 661 C CA . MET A 1 87 ? 82.278 -23.923 -26.978 1.00 120.87 87 MET A CA 1
ATOM 662 C C . MET A 1 87 ? 82.289 -25.441 -27.005 1.00 118.16 87 MET A C 1
ATOM 663 O O . MET A 1 87 ? 81.492 -26.075 -26.324 1.00 113.62 87 MET A O 1
ATOM 668 N N . THR A 1 88 ? 83.213 -25.998 -27.788 1.00 121.36 88 THR A N 1
ATOM 669 C CA . THR A 1 88 ? 83.336 -27.439 -28.042 1.00 122.21 88 THR A CA 1
ATOM 670 C C . THR A 1 88 ? 83.072 -28.388 -26.850 1.00 127.41 88 THR A C 1
ATOM 671 O O . THR A 1 88 ? 82.542 -29.497 -27.040 1.00 125.13 88 THR A O 1
ATOM 674 N N . SER A 1 89 ? 83.423 -27.963 -25.634 1.00 122.46 89 SER A N 1
ATOM 675 C CA . SER A 1 89 ? 83.276 -28.833 -24.466 1.00 108.57 89 SER A CA 1
ATOM 676 C C . SER A 1 89 ? 82.312 -28.294 -23.412 1.00 99.04 89 SER A C 1
ATOM 677 O O . SER A 1 89 ? 82.194 -27.077 -23.206 1.00 93.45 89 SER A O 1
ATOM 679 N N . GLU A 1 90 ? 81.616 -29.214 -22.750 1.00 95.34 90 GLU A N 1
ATOM 680 C CA . GLU A 1 90 ? 80.925 -28.862 -21.518 1.00 92.93 90 GLU A CA 1
ATOM 681 C C . GLU A 1 90 ? 81.980 -28.529 -20.457 1.00 89.17 90 GLU A C 1
ATOM 682 O O . GLU A 1 90 ? 83.090 -29.068 -20.477 1.00 86.35 90 GLU A O 1
ATOM 685 N N . MET A 1 91 ? 81.635 -27.622 -19.550 1.00 86.54 91 MET A N 1
ATOM 686 C CA . MET A 1 91 ? 82.457 -27.299 -18.390 1.00 79.49 91 MET A CA 1
ATOM 687 C C . MET A 1 91 ? 81.587 -27.353 -17.119 1.00 80.24 91 MET A C 1
ATOM 688 O O . MET A 1 91 ? 80.351 -27.309 -17.184 1.00 83.81 91 MET A O 1
ATOM 693 N N . ILE A 1 92 ? 82.224 -27.407 -15.959 1.00 74.55 92 ILE A N 1
ATOM 694 C CA . ILE A 1 92 ? 81.477 -27.463 -14.718 1.00 67.47 92 ILE A CA 1
ATOM 695 C C . ILE A 1 92 ? 81.146 -26.054 -14.276 1.00 71.55 92 ILE A C 1
ATOM 696 O O . ILE A 1 92 ? 82.039 -25.217 -14.163 1.00 71.67 92 ILE A O 1
ATOM 701 N N . THR A 1 93 ? 79.866 -25.793 -14.019 1.00 75.22 93 THR A N 1
ATOM 702 C CA . THR A 1 93 ? 79.408 -24.425 -13.798 1.00 71.14 93 THR A CA 1
ATOM 703 C C . THR A 1 93 ? 79.008 -24.116 -12.358 1.00 71.82 93 THR A C 1
ATOM 704 O O . THR A 1 93 ? 78.978 -22.951 -11.985 1.00 79.48 93 THR A O 1
ATOM 708 N N . PHE A 1 94 ? 78.736 -25.135 -11.539 1.00 78.49 94 PHE A N 1
ATOM 709 C CA . PHE A 1 94 ? 78.279 -24.917 -10.152 1.00 73.57 94 PHE A CA 1
ATOM 710 C C . PHE A 1 94 ? 78.539 -26.114 -9.218 1.00 71.02 94 PHE A C 1
ATOM 711 O O . PHE A 1 94 ? 78.406 -27.265 -9.624 1.00 69.36 94 PHE A O 1
ATOM 719 N N . LEU A 1 95 ? 78.899 -25.843 -7.965 1.00 73.58 95 LEU A N 1
ATOM 720 C CA . LEU A 1 95 ? 79.183 -26.919 -7.008 1.00 68.66 95 LEU A CA 1
ATOM 721 C C . LEU A 1 95 ? 78.631 -26.646 -5.624 1.00 68.94 95 LEU A C 1
ATOM 722 O O . LEU A 1 95 ? 78.646 -25.508 -5.165 1.00 74.09 95 LEU A O 1
ATOM 727 N N . SER A 1 96 ? 78.150 -27.700 -4.962 1.00 70.15 96 SER A N 1
ATOM 728 C CA . SER A 1 96 ? 77.734 -27.634 -3.554 1.00 68.72 96 SER A CA 1
ATOM 729 C C . SER A 1 96 ? 78.349 -28.791 -2.793 1.00 67.37 96 SER A C 1
ATOM 730 O O . SER A 1 96 ? 78.439 -29.911 -3.311 1.00 69.73 96 SER A O 1
ATOM 733 N N . ILE A 1 97 ? 78.755 -28.539 -1.558 1.00 65.35 97 ILE A N 1
ATOM 734 C CA . ILE A 1 97 ? 79.360 -29.590 -0.760 1.00 64.19 97 ILE A CA 1
ATOM 735 C C . ILE A 1 97 ? 78.482 -29.917 0.428 1.00 63.31 97 ILE A C 1
ATOM 736 O O . ILE A 1 97 ? 78.081 -29.010 1.158 1.00 67.03 97 ILE A O 1
ATOM 741 N N . LYS A 1 98 ? 78.178 -31.198 0.626 1.00 55.91 98 LYS A N 1
ATOM 742 C CA . LYS A 1 98 ? 77.443 -31.600 1.817 1.00 52.02 98 LYS A CA 1
ATOM 743 C C . LYS A 1 98 ? 78.332 -32.355 2.761 1.00 55.69 98 LYS A C 1
ATOM 744 O O . LYS A 1 98 ? 79.061 -33.269 2.375 1.00 57.97 98 LYS A O 1
ATOM 750 N N . THR A 1 99 ? 78.229 -31.968 4.018 1.00 54.94 99 THR A N 1
ATOM 751 C CA . THR A 1 99 ? 79.073 -32.473 5.080 1.00 52.82 99 THR A CA 1
ATOM 752 C C . THR A 1 99 ? 78.318 -33.447 5.973 1.00 53.83 99 THR A C 1
ATOM 753 O O . THR A 1 99 ? 77.092 -33.327 6.160 1.00 51.77 99 THR A O 1
ATOM 757 N N . PHE A 1 100 ? 79.040 -34.429 6.499 1.00 51.64 100 PHE A N 1
ATOM 758 C CA . PHE A 1 100 ? 78.421 -35.393 7.387 1.00 49.45 100 PHE A CA 1
ATOM 759 C C . PHE A 1 100 ? 77.679 -34.720 8.525 1.00 48.90 100 PHE A C 1
ATOM 760 O O . PHE A 1 100 ? 76.582 -35.123 8.874 1.00 54.29 100 PHE A O 1
ATOM 768 N N . LYS A 1 101 ? 78.286 -33.708 9.127 1.00 51.12 101 LYS A N 1
ATOM 769 C CA . LYS A 1 101 ? 77.619 -32.960 10.193 1.00 51.89 101 LYS A CA 1
ATOM 770 C C . LYS A 1 101 ? 76.502 -32.065 9.630 1.00 49.72 101 LYS A C 1
ATOM 771 O O . LYS A 1 101 ? 75.809 -31.384 10.368 1.00 50.47 101 LYS A O 1
ATOM 777 N N . GLY A 1 102 ? 76.327 -32.053 8.319 1.00 50.28 102 GLY A N 1
ATOM 778 C CA . GLY A 1 102 ? 75.228 -31.305 7.762 1.00 49.39 102 GLY A CA 1
ATOM 779 C C . GLY A 1 102 ? 75.603 -29.889 7.416 1.00 51.57 102 GLY A C 1
ATOM 780 O O . GLY A 1 102 ? 74.730 -29.082 7.108 1.00 62.63 102 GLY A O 1
ATOM 781 N N . LYS A 1 103 ? 76.891 -29.574 7.458 1.00 48.91 103 LYS A N 1
ATOM 782 C CA . LYS A 1 103 ? 77.341 -28.309 6.907 1.00 51.24 103 LYS A CA 1
ATOM 783 C C . LYS A 1 103 ? 77.086 -28.364 5.409 1.00 61.66 103 LYS A C 1
ATOM 784 O O . LYS A 1 103 ? 77.185 -29.426 4.788 1.00 62.67 103 LYS A O 1
ATOM 790 N N . THR A 1 104 ? 76.722 -27.239 4.818 1.00 64.03 104 THR A N 1
ATOM 791 C CA . THR A 1 104 ? 76.600 -27.210 3.374 1.00 62.68 104 THR A CA 1
ATOM 792 C C . THR A 1 104 ? 77.195 -25.926 2.823 1.00 66.87 104 THR A C 1
ATOM 793 O O . THR A 1 104 ? 76.922 -24.843 3.331 1.00 72.04 104 THR A O 1
ATOM 797 N N . SER A 1 105 ? 78.042 -26.057 1.804 1.00 72.69 105 SER A N 1
ATOM 798 C CA . SER A 1 105 ? 78.816 -24.917 1.308 1.00 81.05 105 SER A CA 1
ATOM 799 C C . SER A 1 105 ? 77.914 -23.866 0.662 1.00 87.19 105 SER A C 1
ATOM 800 O O . SER A 1 105 ? 77.850 -22.720 1.109 1.00 94.19 105 SER A O 1
ATOM 803 N N . HIS A 1 106 ? 77.209 -24.260 -0.388 1.00 86.08 106 HIS A N 1
ATOM 804 C CA . HIS A 1 106 ? 76.269 -23.362 -1.032 1.00 90.59 106 HIS A CA 1
ATOM 805 C C . HIS A 1 106 ? 74.979 -24.095 -1.302 1.00 92.83 106 HIS A C 1
ATOM 806 O O . HIS A 1 106 ? 75.006 -25.280 -1.633 1.00 92.74 106 HIS A O 1
ATOM 813 N N . PRO A 1 107 ? 73.842 -23.399 -1.150 1.00 94.25 107 PRO A N 1
ATOM 814 C CA . PRO A 1 107 ? 72.544 -24.037 -1.389 1.00 94.98 107 PRO A CA 1
ATOM 815 C C . PRO A 1 107 ? 72.390 -24.366 -2.869 1.00 97.26 107 PRO A C 1
ATOM 816 O O . PRO A 1 107 ? 72.746 -23.534 -3.711 1.00 97.32 107 PRO A O 1
ATOM 820 N N . ILE A 1 108 ? 71.876 -25.539 -3.173 1.00 93.32 108 ILE A N 1
ATOM 821 C CA . ILE A 1 108 ? 71.768 -25.916 -4.547 1.00 92.03 108 ILE A CA 1
ATOM 822 C C . ILE A 1 108 ? 70.796 -24.971 -5.182 1.00 96.94 108 ILE A C 1
ATOM 823 O O . ILE A 1 108 ? 69.871 -24.515 -4.538 1.00 96.80 108 ILE A O 1
ATOM 828 N N . GLU A 1 109 ? 70.988 -24.696 -6.456 1.00 93.94 109 GLU A N 1
ATOM 829 C CA . GLU A 1 109 ? 70.060 -23.864 -7.180 1.00 101.21 109 GLU A CA 1
ATOM 830 C C . GLU A 1 109 ? 69.824 -24.459 -8.554 1.00 104.37 109 GLU A C 1
ATOM 831 O O . GLU A 1 109 ? 70.621 -25.247 -9.026 1.00 98.65 109 GLU A O 1
ATOM 837 N N . LYS A 1 110 ? 68.717 -24.083 -9.176 1.00 107.04 110 LYS A N 1
ATOM 838 C CA . LYS A 1 110 ? 68.374 -24.586 -10.486 1.00 102.60 110 LYS A CA 1
ATOM 839 C C . LYS A 1 110 ? 69.088 -23.746 -11.486 1.00 98.33 110 LYS A C 1
ATOM 840 O O . LYS A 1 110 ? 68.834 -22.564 -11.609 1.00 100.59 110 LYS A O 1
ATOM 846 N N . ARG A 1 111 ? 69.978 -24.366 -12.231 1.00 88.14 111 ARG A N 1
ATOM 847 C CA . ARG A 1 111 ? 70.753 -23.656 -13.211 1.00 92.65 111 ARG A CA 1
ATOM 848 C C . ARG A 1 111 ? 70.493 -24.563 -14.371 1.00 90.47 111 ARG A C 1
ATOM 849 O O . ARG A 1 111 ? 70.195 -25.718 -14.172 1.00 85.73 111 ARG A O 1
ATOM 851 N N . PRO A 1 112 ? 70.556 -24.049 -15.583 1.00 30.00 112 PRO A N 1
ATOM 852 C CA . PRO A 1 112 ? 70.304 -24.921 -16.718 1.00 30.00 112 PRO A CA 1
ATOM 853 C C . PRO A 1 112 ? 71.537 -25.731 -16.857 1.00 30.00 112 PRO A C 1
ATOM 854 O O . PRO A 1 112 ? 72.514 -25.398 -16.253 1.00 30.00 112 PRO A O 1
ATOM 858 N N . GLY A 1 113 ? 71.507 -26.813 -17.605 1.00 82.07 113 GLY A N 1
ATOM 859 C CA . GLY A 1 113 ? 72.686 -27.625 -17.777 1.00 75.37 113 GLY A CA 1
ATOM 860 C C . GLY A 1 113 ? 72.224 -28.831 -17.038 1.00 72.33 113 GLY A C 1
ATOM 861 O O . GLY A 1 113 ? 71.112 -28.825 -16.567 1.00 86.25 113 GLY A O 1
ATOM 862 N N . VAL A 1 114 ? 73.053 -29.860 -16.944 1.00 68.74 114 VAL A N 1
ATOM 863 C CA . VAL A 1 114 ? 72.671 -31.035 -16.218 1.00 75.30 114 VAL A CA 1
ATOM 864 C C . VAL A 1 114 ? 73.205 -30.983 -14.809 1.00 75.82 114 VAL A C 1
ATOM 865 O O . VAL A 1 114 ? 74.281 -30.478 -14.571 1.00 74.08 114 VAL A O 1
ATOM 869 N N . LYS A 1 115 ? 72.423 -31.491 -13.873 1.00 75.91 115 LYS A N 1
ATOM 870 C CA . LYS A 1 115 ? 72.939 -31.797 -12.544 1.00 69.08 115 LYS A CA 1
ATOM 871 C C . LYS A 1 115 ? 73.589 -33.168 -12.491 1.00 67.60 115 LYS A C 1
ATOM 872 O O . LYS A 1 115 ? 73.127 -34.123 -13.121 1.00 67.48 115 LYS A O 1
ATOM 878 N N . PHE A 1 116 ? 74.678 -33.247 -11.739 1.00 65.30 116 PHE A N 1
ATOM 879 C CA . PHE A 1 116 ? 75.309 -34.517 -11.437 1.00 62.77 116 PHE A CA 1
ATOM 880 C C . PHE A 1 116 ? 75.552 -34.553 -9.947 1.00 61.68 116 PHE A C 1
ATOM 881 O O . PHE A 1 116 ? 75.441 -33.525 -9.272 1.00 67.15 116 PHE A O 1
ATOM 889 N N . VAL A 1 117 ? 75.898 -35.719 -9.420 1.00 58.53 117 VAL A N 1
ATOM 890 C CA . VAL A 1 117 ? 76.284 -35.771 -8.019 1.00 57.97 117 VAL A CA 1
ATOM 891 C C . VAL A 1 117 ? 77.213 -36.942 -7.678 1.00 51.59 117 VAL A C 1
ATOM 892 O O . VAL A 1 117 ? 76.885 -38.119 -7.829 1.00 49.41 117 VAL A O 1
ATOM 896 N N . LEU A 1 118 ? 78.322 -36.614 -7.067 1.00 52.75 118 LEU A N 1
ATOM 897 C CA . LEU A 1 118 ? 79.199 -37.627 -6.570 1.00 55.16 118 LEU A CA 1
ATOM 898 C C . LEU A 1 118 ? 78.754 -37.906 -5.166 1.00 51.42 118 LEU A C 1
ATOM 899 O O . LEU A 1 118 ? 78.879 -37.074 -4.314 1.00 49.93 118 LEU A O 1
ATOM 904 N N . HIS A 1 119 ? 78.255 -39.102 -4.928 1.00 46.92 119 HIS A N 1
ATOM 905 C CA . HIS A 1 119 ? 77.438 -39.383 -3.777 1.00 41.90 119 HIS A CA 1
ATOM 906 C C . HIS A 1 119 ? 77.899 -40.591 -3.067 1.00 45.73 119 HIS A C 1
ATOM 907 O O . HIS A 1 119 ? 78.706 -41.317 -3.547 1.00 45.96 119 HIS A O 1
ATOM 914 N N . GLY A 1 120 ? 77.277 -40.837 -1.941 1.00 44.79 120 GLY A N 1
ATOM 915 C CA . GLY A 1 120 ? 77.520 -42.043 -1.208 1.00 49.03 120 GLY A CA 1
ATOM 916 C C . GLY A 1 120 ? 78.353 -41.616 -0.071 1.00 49.59 120 GLY A C 1
ATOM 917 O O . GLY A 1 120 ? 78.650 -40.465 0.028 1.00 45.74 120 GLY A O 1
ATOM 918 N N . GLY A 1 121 ? 78.752 -42.538 0.772 1.00 50.10 121 GLY A N 1
ATOM 919 C CA . GLY A 1 121 ? 79.144 -42.154 2.079 1.00 43.96 121 GLY A CA 1
ATOM 920 C C . GLY A 1 121 ? 80.288 -41.238 2.328 1.00 48.63 121 GLY A C 1
ATOM 921 O O . GLY A 1 121 ? 80.043 -40.282 3.017 1.00 58.71 121 GLY A O 1
ATOM 922 N N . LYS A 1 122 ? 81.469 -41.431 1.770 1.00 48.55 122 LYS A N 1
ATOM 923 C CA . LYS A 1 122 ? 82.569 -40.533 2.125 1.00 51.17 122 LYS A CA 1
ATOM 924 C C . LYS A 1 122 ? 83.513 -40.147 1.047 1.00 50.83 122 LYS A C 1
ATOM 925 O O . LYS A 1 122 ? 84.279 -40.964 0.633 1.00 50.00 122 LYS A O 1
ATOM 931 N N . ILE A 1 123 ? 83.534 -38.886 0.656 1.00 50.60 123 ILE A N 1
ATOM 932 C CA . ILE A 1 123 ? 84.502 -38.491 -0.352 1.00 51.40 123 ILE A CA 1
ATOM 933 C C . ILE A 1 123 ? 85.883 -38.461 0.253 1.00 53.28 123 ILE A C 1
ATOM 934 O O . ILE A 1 123 ? 86.144 -37.685 1.173 1.00 56.13 123 ILE A O 1
ATOM 939 N N . VAL A 1 124 ? 86.757 -39.313 -0.278 1.00 56.75 124 VAL A N 1
ATOM 940 C CA . VAL A 1 124 ? 88.130 -39.462 0.194 1.00 52.91 124 VAL A CA 1
ATOM 941 C C . VAL A 1 124 ? 89.174 -39.036 -0.831 1.00 52.65 124 VAL A C 1
ATOM 942 O O . VAL A 1 124 ? 90.357 -39.330 -0.675 1.00 53.77 124 VAL A O 1
ATOM 946 N N . GLY A 1 125 ? 88.736 -38.349 -1.880 1.00 55.56 125 GLY A N 1
ATOM 947 C CA . GLY A 1 125 ? 89.655 -37.771 -2.839 1.00 55.77 125 GLY A CA 1
ATOM 948 C C . GLY A 1 125 ? 88.977 -37.380 -4.132 1.00 58.35 125 GLY A C 1
ATOM 949 O O . GLY A 1 125 ? 87.868 -37.841 -4.421 1.00 55.67 125 GLY A O 1
ATOM 950 N N . PHE A 1 126 ? 89.657 -36.539 -4.913 1.00 63.48 126 PHE A N 1
ATOM 951 C CA . PHE A 1 126 ? 89.117 -36.034 -6.176 1.00 61.35 126 PHE A CA 1
ATOM 952 C C . PHE A 1 126 ? 89.998 -36.283 -7.382 1.00 61.21 126 PHE A C 1
ATOM 953 O O . PHE A 1 126 ? 91.162 -36.679 -7.277 1.00 60.00 126 PHE A O 1
ATOM 961 N N . HIS A 1 127 ? 89.400 -36.026 -8.535 1.00 62.65 127 HIS A N 1
ATOM 962 C CA . HIS A 1 127 ? 90.059 -36.124 -9.819 1.00 61.98 127 HIS A CA 1
ATOM 963 C C . HIS A 1 127 ? 89.130 -35.423 -10.780 1.00 60.85 127 HIS A C 1
ATOM 964 O O . HIS A 1 127 ? 87.928 -35.350 -10.553 1.00 60.37 127 HIS A O 1
ATOM 971 N N . GLY A 1 128 ? 89.680 -34.895 -11.852 1.00 65.61 128 GLY A N 1
ATOM 972 C CA . GLY A 1 128 ? 88.853 -34.228 -12.823 1.00 66.89 128 GLY A CA 1
ATOM 973 C C . GLY A 1 128 ? 89.678 -33.862 -14.024 1.00 68.51 128 GLY A C 1
ATOM 974 O O . GLY A 1 128 ? 90.775 -34.382 -14.233 1.00 67.50 128 GLY A O 1
ATOM 975 N N . ARG A 1 129 ? 89.139 -32.952 -14.814 1.00 67.50 129 ARG A N 1
ATOM 976 C CA . ARG A 1 129 ? 89.786 -32.543 -16.032 1.00 69.79 129 ARG A CA 1
ATOM 977 C C . ARG A 1 129 ? 89.655 -31.042 -16.137 1.00 71.86 129 ARG A C 1
ATOM 978 O O . ARG A 1 129 ? 88.550 -30.500 -16.126 1.00 68.64 129 ARG A O 1
ATOM 986 N N . SER A 1 130 ? 90.771 -30.352 -16.250 1.00 78.44 130 SER A N 1
ATOM 987 C CA . SER A 1 130 ? 90.734 -28.908 -16.317 1.00 78.60 130 SER A CA 1
ATOM 988 C C . SER A 1 130 ? 91.581 -28.364 -17.439 1.00 83.42 130 SER A C 1
ATOM 989 O O . SER A 1 130 ? 92.598 -28.927 -17.781 1.00 83.51 130 SER A O 1
ATOM 992 N N . THR A 1 131 ? 91.137 -27.255 -18.008 1.00 88.96 131 THR A N 1
ATOM 993 C CA . THR A 1 131 ? 91.839 -26.601 -19.089 1.00 89.07 131 THR A CA 1
ATOM 994 C C . THR A 1 131 ? 91.906 -25.151 -18.708 1.00 84.99 131 THR A C 1
ATOM 995 O O . THR A 1 131 ? 91.278 -24.305 -19.313 1.00 87.82 131 THR A O 1
ATOM 999 N N . ASP A 1 132 ? 92.626 -24.870 -17.643 1.00 77.76 132 ASP A N 1
ATOM 1000 C CA . ASP A 1 132 ? 92.736 -23.508 -17.184 1.00 82.58 132 ASP A CA 1
ATOM 1001 C C . ASP A 1 132 ? 91.414 -23.121 -16.503 1.00 87.10 132 ASP A C 1
ATOM 1002 O O . ASP A 1 132 ? 91.298 -22.050 -15.939 1.00 88.08 132 ASP A O 1
ATOM 1007 N N . VAL A 1 133 ? 90.436 -24.021 -16.552 1.00 91.50 133 VAL A N 1
ATOM 1008 C CA . VAL A 1 133 ? 89.177 -23.917 -15.837 1.00 89.39 133 VAL A CA 1
ATOM 1009 C C . VAL A 1 133 ? 88.636 -25.323 -15.714 1.00 81.37 133 VAL A C 1
ATOM 1010 O O . VAL A 1 133 ? 88.984 -26.180 -16.504 1.00 77.58 133 VAL A O 1
ATOM 1014 N N . LEU A 1 134 ? 87.774 -25.560 -14.745 1.00 76.45 134 LEU A N 1
ATOM 1015 C CA . LEU A 1 134 ? 87.299 -26.907 -14.521 1.00 78.41 134 LEU A CA 1
ATOM 1016 C C . LEU A 1 134 ? 86.367 -27.323 -15.624 1.00 73.65 134 LEU A C 1
ATOM 1017 O O . LEU A 1 134 ? 85.404 -26.658 -15.891 1.00 72.49 134 LEU A O 1
ATOM 1022 N N . HIS A 1 135 ? 86.629 -28.470 -16.224 1.00 71.80 135 HIS A N 1
ATOM 1023 C CA . HIS A 1 135 ? 85.795 -28.973 -17.316 1.00 74.93 135 HIS A CA 1
ATOM 1024 C C . HIS A 1 135 ? 85.007 -30.220 -16.940 1.00 75.41 135 HIS A C 1
ATOM 1025 O O . HIS A 1 135 ? 83.946 -30.491 -17.504 1.00 78.75 135 HIS A O 1
ATOM 1032 N N . SER A 1 136 ? 85.543 -30.997 -16.009 1.00 73.66 136 SER A N 1
ATOM 1033 C CA . SER A 1 136 ? 84.835 -32.168 -15.507 1.00 71.93 136 SER A CA 1
ATOM 1034 C C . SER A 1 136 ? 85.361 -32.538 -14.119 1.00 69.35 136 SER A C 1
ATOM 1035 O O . SER A 1 136 ? 86.486 -32.197 -13.755 1.00 71.70 136 SER A O 1
ATOM 1038 N N . LEU A 1 137 ? 84.539 -33.212 -13.330 1.00 63.12 137 LEU A N 1
ATOM 1039 C CA . LEU A 1 137 ? 84.960 -33.584 -11.994 1.00 60.31 137 LEU A CA 1
ATOM 1040 C C . LEU A 1 137 ? 84.424 -34.941 -11.575 1.00 60.51 137 LEU A C 1
ATOM 1041 O O . LEU A 1 137 ? 83.257 -35.262 -11.789 1.00 58.95 137 LEU A O 1
ATOM 1046 N N . GLY A 1 138 ? 85.305 -35.737 -10.985 1.00 59.97 138 GLY A N 1
ATOM 1047 C CA . GLY A 1 138 ? 84.907 -36.937 -10.292 1.00 55.40 138 GLY A CA 1
ATOM 1048 C C . GLY A 1 138 ? 85.447 -36.865 -8.879 1.00 56.83 138 GLY A C 1
ATOM 1049 O O . GLY A 1 138 ? 85.947 -35.826 -8.443 1.00 54.50 138 GLY A O 1
ATOM 1050 N N . ALA A 1 139 ? 85.331 -37.981 -8.166 1.00 59.51 139 ALA A N 1
ATOM 1051 C CA . ALA A 1 139 ? 85.856 -38.123 -6.820 1.00 51.91 139 ALA A CA 1
ATOM 1052 C C . ALA A 1 139 ? 85.908 -39.599 -6.482 1.00 55.09 139 ALA A C 1
ATOM 1053 O O . ALA A 1 139 ? 85.442 -40.443 -7.262 1.00 53.96 139 ALA A O 1
ATOM 1055 N N . TYR A 1 140 ? 86.489 -39.903 -5.323 1.00 59.37 140 TYR A N 1
ATOM 1056 C CA . TYR A 1 140 ? 86.544 -41.267 -4.806 1.00 55.69 140 TYR A CA 1
ATOM 1057 C C . TYR A 1 140 ? 85.665 -41.399 -3.581 1.00 50.26 140 TYR A C 1
ATOM 1058 O O . TYR A 1 140 ? 85.790 -40.618 -2.648 1.00 49.47 140 TYR A O 1
ATOM 1067 N N . VAL A 1 141 ? 84.775 -42.380 -3.572 1.00 52.65 141 VAL A N 1
ATOM 1068 C CA . VAL A 1 141 ? 83.923 -42.561 -2.406 1.00 57.22 141 VAL A CA 1
ATOM 1069 C C . VAL A 1 141 ? 84.324 -43.839 -1.696 1.00 55.78 141 VAL A C 1
ATOM 1070 O O . VAL A 1 141 ? 84.677 -44.823 -2.338 1.00 54.59 141 VAL A O 1
ATOM 1074 N N . SER A 1 142 ? 84.294 -43.808 -0.369 1.00 58.02 142 SER A N 1
ATOM 1075 C CA . SER A 1 142 ? 84.469 -45.015 0.421 1.00 58.87 142 SER A CA 1
ATOM 1076 C C . SER A 1 142 ? 83.215 -45.303 1.209 1.00 56.72 142 SER A C 1
ATOM 1077 O O . SER A 1 142 ? 82.905 -44.568 2.132 1.00 60.17 142 SER A O 1
ATOM 1080 N N . LEU A 1 143 ? 82.499 -46.365 0.855 1.00 59.21 143 LEU A N 1
ATOM 1081 C CA . LEU A 1 143 ? 81.316 -46.758 1.610 1.00 61.02 143 LEU A CA 1
ATOM 1082 C C . LEU A 1 143 ? 81.704 -47.206 3.012 1.00 65.84 143 LEU A C 1
ATOM 1083 O O . LEU A 1 143 ? 82.587 -48.056 3.170 1.00 64.49 143 LEU A O 1
ATOM 1088 N N . SER A 1 144 ? 81.051 -46.644 4.028 1.00 71.22 144 SER A N 1
ATOM 1089 C CA . SER A 1 144 ? 81.337 -47.059 5.399 1.00 68.98 144 SER A CA 1
ATOM 1090 C C . SER A 1 144 ? 80.925 -48.499 5.680 1.00 65.99 144 SER A C 1
ATOM 1091 O O . SER A 1 144 ? 79.819 -48.923 5.331 1.00 62.67 144 SER A O 1
ATOM 1094 N N . SER A 1 145 ? 81.816 -49.232 6.338 1.00 68.65 145 SER A N 1
ATOM 1095 C CA . SER A 1 145 ? 81.627 -50.658 6.598 1.00 67.92 145 SER A CA 1
ATOM 1096 C C . SER A 1 145 ? 80.686 -50.928 7.770 1.00 71.13 145 SER A C 1
ATOM 1097 O O . SER A 1 145 ? 80.075 -51.998 7.851 1.00 68.19 145 SER A O 1
ATOM 1100 N N . THR A 1 146 ? 80.591 -49.966 8.688 1.00 73.52 146 THR A N 1
ATOM 1101 C CA . THR A 1 146 ? 79.780 -50.130 9.896 1.00 71.16 146 THR A CA 1
ATOM 1102 C C . THR A 1 146 ? 78.314 -49.838 9.638 1.00 68.88 146 THR A C 1
ATOM 1103 O O . THR A 1 146 ? 77.834 -48.738 9.888 1.00 71.61 146 THR A O 1
ATOM 1107 N N . ILE A 1 147 ? 77.598 -50.825 9.129 1.00 67.87 147 ILE A N 1
ATOM 1108 C CA . ILE A 1 147 ? 76.222 -50.582 8.748 1.00 70.04 147 ILE A CA 1
ATOM 1109 C C . ILE A 1 147 ? 75.314 -50.941 9.919 1.00 67.43 147 ILE A C 1
ATOM 1110 O O . ILE A 1 147 ? 75.174 -52.105 10.284 1.00 69.35 147 ILE A O 1
ATOM 1115 N N . LYS A 1 148 ? 74.745 -49.908 10.532 1.00 65.41 148 LYS A N 1
ATOM 1116 C CA . LYS A 1 148 ? 73.868 -50.067 11.686 1.00 65.12 148 LYS A CA 1
ATOM 1117 C C . LYS A 1 148 ? 72.709 -50.995 11.372 1.00 63.42 148 LYS A C 1
ATOM 1118 O O . LYS A 1 148 ? 72.608 -52.084 11.934 1.00 65.49 148 LYS A O 1
ATOM 1124 N N . LEU A 1 149 ? 71.831 -50.557 10.479 1.00 60.89 149 LEU A N 1
ATOM 1125 C CA . LEU A 1 149 ? 70.708 -51.382 10.075 1.00 58.08 149 LEU A CA 1
ATOM 1126 C C . LEU A 1 149 ? 71.188 -52.429 9.098 1.00 60.80 149 LEU A C 1
ATOM 1127 O O . LEU A 1 149 ? 70.981 -52.278 7.906 1.00 63.05 149 LEU A O 1
ATOM 1132 N N . LEU A 1 150 ? 71.843 -53.475 9.601 1.00 67.91 150 LEU A N 1
ATOM 1133 C CA . LEU A 1 150 ? 72.326 -54.576 8.764 1.00 64.69 150 LEU A CA 1
ATOM 1134 C C . LEU A 1 150 ? 71.157 -55.135 7.952 1.00 66.54 150 LEU A C 1
ATOM 1135 O O . LEU A 1 150 ? 70.019 -55.160 8.428 1.00 60.76 150 LEU A O 1
ATOM 1138 N N . GLY A 1 151 ? 71.440 -55.560 6.722 1.00 70.85 151 GLY A N 1
ATOM 1139 C CA . GLY A 1 151 ? 70.436 -56.165 5.862 1.00 66.78 151 GLY A CA 1
ATOM 1140 C C . GLY A 1 151 ? 71.018 -56.441 4.488 1.00 70.14 151 GLY A C 1
ATOM 1141 O O . GLY A 1 151 ? 72.156 -56.039 4.211 1.00 73.58 151 GLY A O 1
ATOM 1142 N N . LYS A 1 152 ? 70.255 -57.122 3.631 1.00 64.21 152 LYS A N 1
ATOM 1143 C CA . LYS A 1 152 ? 70.712 -57.393 2.263 1.00 65.00 152 LYS A CA 1
ATOM 1144 C C . LYS A 1 152 ? 69.610 -57.212 1.231 1.00 63.28 152 LYS A C 1
ATOM 1145 O O . LYS A 1 152 ? 68.425 -57.250 1.546 1.00 62.96 152 LYS A O 1
ATOM 1148 N N . TRP A 1 153 ? 70.019 -57.018 -0.013 1.00 63.84 153 TRP A N 1
ATOM 1149 C CA . TRP A 1 153 ? 69.089 -56.898 -1.125 1.00 64.30 153 TRP A CA 1
ATOM 1150 C C . TRP A 1 153 ? 68.845 -58.250 -1.855 1.00 71.81 153 TRP A C 1
ATOM 1151 O O . TRP A 1 153 ? 69.793 -58.967 -2.231 1.00 67.70 153 TRP A O 1
ATOM 1162 N N . ILE A 1 154 ? 67.572 -58.576 -2.073 1.00 67.27 154 ILE A N 1
ATOM 1163 C CA . ILE A 1 154 ? 67.175 -59.823 -2.718 1.00 63.59 154 ILE A CA 1
ATOM 1164 C C . ILE A 1 154 ? 66.268 -59.563 -3.907 1.00 69.30 154 ILE A C 1
ATOM 1165 O O . ILE A 1 154 ? 65.259 -58.868 -3.774 1.00 70.05 154 ILE A O 1
ATOM 1168 N N . LYS A 1 155 ? 66.626 -60.123 -5.064 1.00 70.92 155 LYS A N 1
ATOM 1169 C CA . LYS A 1 155 ? 65.794 -60.023 -6.255 1.00 60.68 155 LYS A CA 1
ATOM 1170 C C . LYS A 1 155 ? 64.774 -61.151 -6.261 1.00 63.92 155 LYS A C 1
ATOM 1171 O O . LYS A 1 155 ? 65.034 -62.247 -6.746 1.00 66.16 155 LYS A O 1
ATOM 1177 N N . VAL A 1 156 ? 63.616 -60.866 -5.684 1.00 65.56 156 VAL A N 1
ATOM 1178 C CA . VAL A 1 156 ? 62.514 -61.808 -5.607 1.00 63.64 156 VAL A CA 1
ATOM 1179 C C . VAL A 1 156 ? 62.119 -62.357 -6.967 1.00 70.07 156 VAL A C 1
ATOM 1180 O O . VAL A 1 156 ? 61.913 -61.595 -7.920 1.00 73.31 156 VAL A O 1
ATOM 1184 N N . GLU A 1 157 ? 62.009 -63.679 -7.057 1.00 70.16 157 GLU A N 1
ATOM 1185 C CA . GLU A 1 157 ? 61.569 -64.309 -8.295 1.00 76.37 157 GLU A CA 1
ATOM 1186 C C . GLU A 1 157 ? 60.054 -64.250 -8.435 1.00 76.91 157 GLU A C 1
ATOM 1187 O O . GLU A 1 157 ? 59.321 -64.216 -7.438 1.00 72.34 157 GLU A O 1
ATOM 1193 N N . GLN A 1 158 ? 59.596 -64.239 -9.683 1.00 77.27 158 GLN A N 1
ATOM 1194 C CA . GLN A 1 158 ? 58.181 -64.052 -9.990 1.00 81.91 158 GLN A CA 1
ATOM 1195 C C . GLN A 1 158 ? 57.746 -65.006 -11.085 1.00 84.24 158 GLN A C 1
ATOM 1196 O O . GLN A 1 158 ? 58.551 -65.402 -11.926 1.00 84.29 158 GLN A O 1
ATOM 1202 N N . LYS A 1 159 ? 56.465 -65.361 -11.090 1.00 88.78 159 LYS A N 1
ATOM 1203 C CA . LYS A 1 159 ? 56.009 -66.400 -11.999 1.00 87.63 159 LYS A CA 1
ATOM 1204 C C . LYS A 1 159 ? 54.740 -66.062 -12.769 1.00 83.95 159 LYS A C 1
ATOM 1205 O O . LYS A 1 159 ? 54.749 -66.104 -13.995 1.00 92.06 159 LYS A O 1
ATOM 1210 N N . GLY A 1 160 ? 53.658 -65.726 -12.078 1.00 78.15 160 GLY A N 1
ATOM 1211 C CA . GLY A 1 160 ? 52.369 -65.622 -12.751 1.00 84.41 160 GLY A CA 1
ATOM 1212 C C . GLY A 1 160 ? 52.133 -64.556 -13.827 1.00 82.11 160 GLY A C 1
ATOM 1213 O O . GLY A 1 160 ? 53.062 -64.060 -14.471 1.00 79.79 160 GLY A O 1
ATOM 1214 N N . GLU A 1 161 ? 50.857 -64.231 -14.046 1.00 88.35 161 GLU A N 1
ATOM 1215 C CA . GLU A 1 161 ? 50.482 -63.081 -14.870 1.00 87.42 161 GLU A CA 1
ATOM 1216 C C . GLU A 1 161 ? 50.718 -61.845 -14.009 1.00 88.63 161 GLU A C 1
ATOM 1217 O O . GLU A 1 161 ? 49.888 -61.468 -13.159 1.00 81.33 161 GLU A O 1
ATOM 1220 N N . GLY A 1 162 ? 51.891 -61.250 -14.204 1.00 88.30 162 GLY A N 1
ATOM 1221 C CA . GLY A 1 162 ? 52.325 -60.158 -13.363 1.00 80.24 162 GLY A CA 1
ATOM 1222 C C . GLY A 1 162 ? 51.701 -58.856 -13.804 1.00 79.57 162 GLY A C 1
ATOM 1223 O O . GLY A 1 162 ? 51.050 -58.795 -14.855 1.00 77.41 162 GLY A O 1
ATOM 1224 N N . PRO A 1 163 ? 51.887 -57.804 -12.991 1.00 80.93 163 PRO A N 1
ATOM 1225 C CA . PRO A 1 163 ? 51.603 -56.442 -13.444 1.00 73.62 163 PRO A CA 1
ATOM 1226 C C . PRO A 1 163 ? 52.738 -56.038 -14.387 1.00 71.96 163 PRO A C 1
ATOM 1227 O O . PRO A 1 163 ? 52.628 -55.082 -15.165 1.00 69.91 163 PRO A O 1
ATOM 1231 N N . GLY A 1 164 ? 53.825 -56.804 -14.311 1.00 68.95 164 GLY A N 1
ATOM 1232 C CA . GLY A 1 164 ? 54.859 -56.784 -15.324 1.00 71.29 164 GLY A CA 1
ATOM 1233 C C . GLY A 1 164 ? 55.702 -55.529 -15.328 1.00 68.55 164 GLY A C 1
ATOM 1234 O O . GLY A 1 164 ? 56.372 -55.219 -14.348 1.00 70.46 164 GLY A O 1
ATOM 1235 N N . LEU A 1 165 ? 55.672 -54.814 -16.444 1.00 61.29 165 LEU A N 1
ATOM 1236 C CA . LEU A 1 165 ? 56.480 -53.624 -16.606 1.00 58.90 165 LEU A CA 1
ATOM 1237 C C . LEU A 1 165 ? 55.635 -52.390 -16.438 1.00 63.51 165 LEU A C 1
ATOM 1238 O O . LEU A 1 165 ? 54.846 -52.059 -17.326 1.00 66.52 165 LEU A O 1
ATOM 1243 N N . ARG A 1 166 ? 55.805 -51.691 -15.323 1.00 61.02 166 ARG A N 1
ATOM 1244 C CA . ARG A 1 166 ? 55.157 -50.396 -15.170 1.00 59.58 166 ARG A CA 1
ATOM 1245 C C . ARG A 1 166 ? 55.795 -49.522 -14.083 1.00 62.09 166 ARG A C 1
ATOM 1246 O O . ARG A 1 166 ? 56.812 -49.878 -13.476 1.00 65.25 166 ARG A O 1
ATOM 1254 N N . CYS A 1 167 ? 55.196 -48.362 -13.857 1.00 58.75 167 CYS A N 1
ATOM 1255 C CA . CYS A 1 167 ? 55.636 -47.463 -12.805 1.00 55.08 167 CYS A CA 1
ATOM 1256 C C . CYS A 1 167 ? 54.464 -46.561 -12.497 1.00 55.00 167 CYS A C 1
ATOM 1257 O O . CYS A 1 167 ? 53.461 -46.588 -13.212 1.00 54.70 167 CYS A O 1
ATOM 1260 N N . SER A 1 168 ? 54.596 -45.768 -11.442 1.00 49.81 168 SER A N 1
ATOM 1261 C CA . SER A 1 168 ? 53.506 -44.929 -10.954 1.00 52.94 168 SER A CA 1
ATOM 1262 C C . SER A 1 168 ? 52.266 -45.742 -10.565 1.00 54.14 168 SER A C 1
ATOM 1263 O O . SER A 1 168 ? 51.139 -45.266 -10.694 1.00 53.40 168 SER A O 1
ATOM 1266 N N . HIS A 1 169 ? 52.491 -46.962 -10.078 1.00 53.44 169 HIS A N 1
ATOM 1267 C CA . HIS A 1 169 ? 51.421 -47.803 -9.548 1.00 54.37 169 HIS A CA 1
ATOM 1268 C C . HIS A 1 169 ? 51.476 -47.902 -8.010 1.00 64.27 169 HIS A C 1
ATOM 1269 O O . HIS A 1 169 ? 52.233 -47.172 -7.357 1.00 63.57 169 HIS A O 1
ATOM 1276 N N . GLY A 1 170 ? 50.667 -48.789 -7.428 1.00 66.11 170 GLY A N 1
ATOM 1277 C CA . GLY A 1 170 ? 50.627 -48.910 -5.977 1.00 61.60 170 GLY A CA 1
ATOM 1278 C C . GLY A 1 170 ? 50.595 -50.329 -5.440 1.00 60.28 170 GLY A C 1
ATOM 1279 O O . GLY A 1 170 ? 49.921 -51.201 -5.997 1.00 62.39 170 GLY A O 1
ATOM 1280 N N . ILE A 1 171 ? 51.318 -50.559 -4.346 1.00 61.74 171 ILE A N 1
ATOM 1281 C CA . ILE A 1 171 ? 51.385 -51.889 -3.736 1.00 66.28 171 ILE A CA 1
ATOM 1282 C C . ILE A 1 171 ? 51.110 -51.895 -2.222 1.00 68.05 171 ILE A C 1
ATOM 1283 O O . ILE A 1 171 ? 51.346 -50.906 -1.520 1.00 69.12 171 ILE A O 1
ATOM 1288 N N . ALA A 1 172 ? 50.603 -53.022 -1.727 1.00 70.75 172 ALA A N 1
ATOM 1289 C CA . ALA A 1 172 ? 50.424 -53.212 -0.285 1.00 67.02 172 ALA A CA 1
ATOM 1290 C C . ALA A 1 172 ? 50.519 -54.691 0.042 1.00 73.20 172 ALA A C 1
ATOM 1291 O O . ALA A 1 172 ? 50.325 -55.534 -0.839 1.00 71.90 172 ALA A O 1
ATOM 1293 N N . GLN A 1 173 ? 50.824 -55.019 1.296 1.00 75.86 173 GLN A N 1
ATOM 1294 C CA . GLN A 1 173 ? 50.779 -56.422 1.712 1.00 75.12 173 GLN A CA 1
ATOM 1295 C C . GLN A 1 173 ? 49.532 -56.685 2.536 1.00 70.32 173 GLN A C 1
ATOM 1296 O O . GLN A 1 173 ? 49.064 -55.808 3.253 1.00 67.08 173 GLN A O 1
ATOM 1302 N N . VAL A 1 174 ? 48.975 -57.881 2.377 1.00 76.12 174 VAL A N 1
ATOM 1303 C CA . VAL A 1 174 ? 47.968 -58.425 3.286 1.00 76.42 174 VAL A CA 1
ATOM 1304 C C . VAL A 1 174 ? 48.346 -59.880 3.540 1.00 76.38 174 VAL A C 1
ATOM 1305 O O . VAL A 1 174 ? 48.425 -60.685 2.604 1.00 80.05 174 VAL A O 1
ATOM 1308 N N . GLY A 1 175 ? 48.618 -60.207 4.799 1.00 75.43 175 GLY A N 1
ATOM 1309 C CA . GLY A 1 175 ? 49.085 -61.537 5.141 1.00 81.04 175 GLY A CA 1
ATOM 1310 C C . GLY A 1 175 ? 50.347 -61.869 4.375 1.00 73.76 175 GLY A C 1
ATOM 1311 O O . GLY A 1 175 ? 51.261 -61.066 4.331 1.00 75.57 175 GLY A O 1
ATOM 1312 N N . ASN A 1 176 ? 50.400 -63.041 3.755 1.00 77.72 176 ASN A N 1
ATOM 1313 C CA . ASN A 1 176 ? 51.575 -63.406 2.975 1.00 80.82 176 ASN A CA 1
ATOM 1314 C C . ASN A 1 176 ? 51.354 -63.172 1.465 1.00 82.99 176 ASN A C 1
ATOM 1315 O O . ASN A 1 176 ? 51.953 -63.853 0.620 1.00 81.09 176 ASN A O 1
ATOM 1320 N N . LYS A 1 177 ? 50.491 -62.204 1.140 1.00 82.39 177 LYS A N 1
ATOM 1321 C CA . LYS A 1 177 ? 50.172 -61.876 -0.252 1.00 82.24 177 LYS A CA 1
ATOM 1322 C C . LYS A 1 177 ? 50.379 -60.398 -0.536 1.00 81.88 177 LYS A C 1
ATOM 1323 O O . LYS A 1 177 ? 49.940 -59.548 0.238 1.00 74.28 177 LYS A O 1
ATOM 1329 N N . ILE A 1 178 ? 51.041 -60.084 -1.648 1.00 88.64 178 ILE A N 1
ATOM 1330 C CA . ILE A 1 178 ? 51.233 -58.673 -1.996 1.00 82.96 178 ILE A CA 1
ATOM 1331 C C . ILE A 1 178 ? 50.434 -58.283 -3.226 1.00 78.41 178 ILE A C 1
ATOM 1332 O O . ILE A 1 178 ? 50.477 -58.959 -4.251 1.00 76.80 178 ILE A O 1
ATOM 1337 N N . TYR A 1 179 ? 49.720 -57.171 -3.107 1.00 74.68 179 TYR A N 1
ATOM 1338 C CA . TYR A 1 179 ? 48.770 -56.734 -4.110 1.00 73.58 179 TYR A CA 1
ATOM 1339 C C . TYR A 1 179 ? 49.300 -55.476 -4.812 1.00 76.12 179 TYR A C 1
ATOM 1340 O O . TYR A 1 179 ? 49.935 -54.615 -4.180 1.00 73.77 179 TYR A O 1
ATOM 1349 N N . SER A 1 180 ? 49.047 -55.396 -6.119 1.00 75.42 180 SER A N 1
ATOM 1350 C CA . SER A 1 180 ? 49.468 -54.282 -6.959 1.00 63.87 180 SER A CA 1
ATOM 1351 C C . SER A 1 180 ? 48.288 -53.746 -7.757 1.00 65.78 180 SER A C 1
ATOM 1352 O O . SER A 1 180 ? 47.357 -54.495 -8.083 1.00 64.72 180 SER A O 1
ATOM 1355 N N . PHE A 1 181 ? 48.344 -52.461 -8.100 1.00 68.97 181 PHE A N 1
ATOM 1356 C CA . PHE A 1 181 ? 47.250 -51.829 -8.829 1.00 65.03 181 PHE A CA 1
ATOM 1357 C C . PHE A 1 181 ? 47.623 -50.568 -9.611 1.00 64.18 181 PHE A C 1
ATOM 1358 O O . PHE A 1 181 ? 48.408 -49.736 -9.142 1.00 63.51 181 PHE A O 1
ATOM 1366 N N . GLY A 1 182 ? 47.025 -50.428 -10.795 1.00 68.84 182 GLY A N 1
ATOM 1367 C CA . GLY A 1 182 ? 47.162 -49.230 -11.604 1.00 64.15 182 GLY A CA 1
ATOM 1368 C C . GLY A 1 182 ? 48.530 -49.188 -12.245 1.00 62.09 182 GLY A C 1
ATOM 1369 O O . GLY A 1 182 ? 49.233 -50.216 -12.271 1.00 60.40 182 GLY A O 1
ATOM 1370 N N . GLY A 1 183 ? 48.907 -48.016 -12.763 1.00 57.83 183 GLY A N 1
ATOM 1371 C CA . GLY A 1 183 ? 50.235 -47.822 -13.338 1.00 63.46 183 GLY A CA 1
ATOM 1372 C C . GLY A 1 183 ? 50.304 -47.439 -14.816 1.00 65.72 183 GLY A C 1
ATOM 1373 O O . GLY A 1 183 ? 49.277 -47.427 -15.507 1.00 67.38 183 GLY A O 1
ATOM 1374 N N . GLU A 1 184 ? 51.516 -47.131 -15.297 1.00 62.97 184 GLU A N 1
ATOM 1375 C CA . GLU A 1 184 ? 51.741 -46.714 -16.690 1.00 57.21 184 GLU A CA 1
ATOM 1376 C C . GLU A 1 184 ? 52.914 -47.474 -17.305 1.00 58.34 184 GLU A C 1
ATOM 1377 O O . GLU A 1 184 ? 53.842 -47.878 -16.596 1.00 53.23 184 GLU A O 1
ATOM 1383 N N . PHE A 1 185 ? 52.844 -47.694 -18.623 1.00 65.11 185 PHE A N 1
ATOM 1384 C CA . PHE A 1 185 ? 53.936 -48.342 -19.361 1.00 58.89 185 PHE A CA 1
ATOM 1385 C C . PHE A 1 185 ? 54.509 -47.436 -20.450 1.00 57.97 185 PHE A C 1
ATOM 1386 O O . PHE A 1 185 ? 55.715 -47.189 -20.485 1.00 57.47 185 PHE A O 1
ATOM 1394 N N . THR A 1 186 ? 53.661 -46.963 -21.356 1.00 56.42 186 THR A N 1
ATOM 1395 C CA . THR A 1 186 ? 54.065 -45.857 -22.204 1.00 54.00 186 THR A CA 1
ATOM 1396 C C . THR A 1 186 ? 53.766 -44.562 -21.418 1.00 51.62 186 THR A C 1
ATOM 1397 O O . THR A 1 186 ? 52.833 -44.530 -20.613 1.00 53.41 186 THR A O 1
ATOM 1400 N N . PRO A 1 187 ? 54.570 -43.508 -21.619 1.00 44.41 187 PRO A N 1
ATOM 1401 C CA . PRO A 1 187 ? 54.327 -42.205 -20.988 1.00 50.51 187 PRO A CA 1
ATOM 1402 C C . PRO A 1 187 ? 52.866 -41.814 -20.897 1.00 53.47 187 PRO A C 1
ATOM 1403 O O . PRO A 1 187 ? 52.200 -41.682 -21.924 1.00 57.43 187 PRO A O 1
ATOM 1407 N N . ASN A 1 188 ? 52.383 -41.684 -19.666 1.00 52.64 188 ASN A N 1
ATOM 1408 C CA . ASN A 1 188 ? 51.066 -41.120 -19.366 1.00 54.26 188 ASN A CA 1
ATOM 1409 C C . ASN A 1 188 ? 49.891 -41.921 -19.895 1.00 51.45 188 ASN A C 1
ATOM 1410 O O . ASN A 1 188 ? 48.816 -41.360 -20.091 1.00 55.95 188 ASN A O 1
ATOM 1415 N N . GLN A 1 189 ? 50.085 -43.221 -20.112 1.00 49.53 189 GLN A N 1
ATOM 1416 C CA . GLN A 1 189 ? 48.987 -44.099 -20.545 1.00 58.77 189 GLN A CA 1
ATOM 1417 C C . GLN A 1 189 ? 48.744 -45.218 -19.519 1.00 59.77 189 GLN A C 1
ATOM 1418 O O . GLN A 1 189 ? 49.522 -46.186 -19.450 1.00 62.40 189 GLN A O 1
ATOM 1421 N N . PRO A 1 190 ? 47.669 -45.089 -18.720 1.00 53.79 190 PRO A N 1
ATOM 1422 C CA . PRO A 1 190 ? 47.302 -46.114 -17.733 1.00 57.69 190 PRO A CA 1
ATOM 1423 C C . PRO A 1 190 ? 47.095 -47.464 -18.394 1.00 55.63 190 PRO A C 1
ATOM 1424 O O . PRO A 1 190 ? 46.520 -47.475 -19.462 1.00 62.46 190 PRO A O 1
ATOM 1428 N N . ILE A 1 191 ? 47.547 -48.567 -17.808 1.00 59.34 191 ILE A N 1
ATOM 1429 C CA . ILE A 1 191 ? 47.323 -49.873 -18.442 1.00 59.39 191 ILE A CA 1
ATOM 1430 C C . ILE A 1 191 ? 45.924 -50.456 -18.159 1.00 68.70 191 ILE A C 1
ATOM 1431 O O . ILE A 1 191 ? 45.057 -50.408 -19.029 1.00 68.15 191 ILE A O 1
ATOM 1436 N N . ASP A 1 192 ? 45.696 -50.988 -16.952 1.00 71.77 192 ASP A N 1
ATOM 1437 C CA . ASP A 1 192 ? 44.460 -51.727 -16.671 1.00 69.28 192 ASP A CA 1
ATOM 1438 C C . ASP A 1 192 ? 43.765 -51.361 -15.355 1.00 77.80 192 ASP A C 1
ATOM 1439 O O . ASP A 1 192 ? 44.124 -50.384 -14.682 1.00 82.88 192 ASP A O 1
ATOM 1444 N N . LYS A 1 193 ? 42.756 -52.156 -15.006 1.00 75.01 193 LYS A N 1
ATOM 1445 C CA . LYS A 1 193 ? 42.050 -51.993 -13.750 1.00 66.74 193 LYS A CA 1
ATOM 1446 C C . LYS A 1 193 ? 42.274 -53.208 -12.886 1.00 63.13 193 LYS A C 1
ATOM 1447 O O . LYS A 1 193 ? 41.682 -53.330 -11.822 1.00 66.28 193 LYS A O 1
ATOM 1453 N N . HIS A 1 194 ? 43.122 -54.118 -13.335 1.00 63.73 194 HIS A N 1
ATOM 1454 C CA . HIS A 1 194 ? 43.293 -55.359 -12.592 1.00 68.72 194 HIS A CA 1
ATOM 1455 C C . HIS A 1 194 ? 43.964 -55.142 -11.250 1.00 73.68 194 HIS A C 1
ATOM 1456 O O . HIS A 1 194 ? 44.748 -54.201 -11.066 1.00 71.75 194 HIS A O 1
ATOM 1463 N N . LEU A 1 195 ? 43.644 -56.028 -10.315 1.00 71.14 195 LEU A N 1
ATOM 1464 C CA . LEU A 1 195 ? 44.289 -56.023 -9.024 1.00 65.25 195 LEU A CA 1
ATOM 1465 C C . LEU A 1 195 ? 45.165 -57.248 -8.948 1.00 66.55 195 LEU A C 1
ATOM 1466 O O . LEU A 1 195 ? 44.687 -58.329 -8.640 1.00 69.34 195 LEU A O 1
ATOM 1471 N N . TYR A 1 196 ? 46.450 -57.080 -9.229 1.00 68.53 196 TYR A N 1
ATOM 1472 C CA . TYR A 1 196 ? 47.340 -58.230 -9.301 1.00 68.48 196 TYR A CA 1
ATOM 1473 C C . TYR A 1 196 ? 47.723 -58.686 -7.908 1.00 69.70 196 TYR A C 1
ATOM 1474 O O . TYR A 1 196 ? 47.813 -57.872 -6.999 1.00 73.78 196 TYR A O 1
ATOM 1483 N N . VAL A 1 197 ? 47.916 -59.991 -7.729 1.00 70.50 197 VAL A N 1
ATOM 1484 C CA . VAL A 1 197 ? 48.239 -60.542 -6.413 1.00 73.70 197 VAL A CA 1
ATOM 1485 C C . VAL A 1 197 ? 49.335 -61.576 -6.484 1.00 71.90 197 VAL A C 1
ATOM 1486 O O . VAL A 1 197 ? 49.383 -62.403 -7.410 1.00 77.06 197 VAL A O 1
ATOM 1490 N N . PHE A 1 198 ? 50.185 -61.528 -5.465 1.00 66.02 198 PHE A N 1
ATOM 1491 C CA . PHE A 1 198 ? 51.414 -62.275 -5.412 1.00 71.59 198 PHE A CA 1
ATOM 1492 C C . PHE A 1 198 ? 51.451 -63.159 -4.184 1.00 79.72 198 PHE A C 1
ATOM 1493 O O . PHE A 1 198 ? 51.433 -62.669 -3.049 1.00 78.34 198 PHE A O 1
ATOM 1501 N N . ASP A 1 199 ? 51.509 -64.466 -4.424 1.00 83.55 199 ASP A N 1
ATOM 1502 C CA . ASP A 1 199 ? 51.624 -65.444 -3.352 1.00 83.87 199 ASP A CA 1
ATOM 1503 C C . ASP A 1 199 ? 53.089 -65.637 -3.027 1.00 82.22 199 ASP A C 1
ATOM 1504 O O . ASP A 1 199 ? 53.849 -66.148 -3.865 1.00 82.25 199 ASP A O 1
ATOM 1509 N N . LEU A 1 200 ? 53.465 -65.245 -1.812 1.00 81.82 200 LEU A N 1
ATOM 1510 C CA . LEU A 1 200 ? 54.860 -65.237 -1.406 1.00 82.78 200 LEU A CA 1
ATOM 1511 C C . LEU A 1 200 ? 55.430 -66.639 -1.353 1.00 85.17 200 LEU A C 1
ATOM 1512 O O . LEU A 1 200 ? 56.492 -66.892 -1.928 1.00 84.97 200 LEU A O 1
ATOM 1517 N N . GLU A 1 201 ? 54.720 -67.548 -0.681 1.00 91.95 201 GLU A N 1
ATOM 1518 C CA . GLU A 1 201 ? 55.169 -68.942 -0.560 1.00 96.65 201 GLU A CA 1
ATOM 1519 C C . GLU A 1 201 ? 55.269 -69.606 -1.947 1.00 91.74 201 GLU A C 1
ATOM 1520 O O . GLU A 1 201 ? 56.174 -70.415 -2.186 1.00 87.79 201 GLU A O 1
ATOM 1523 N N . THR A 1 202 ? 54.360 -69.244 -2.858 1.00 90.00 202 THR A N 1
ATOM 1524 C CA . THR A 1 202 ? 54.420 -69.720 -4.248 1.00 90.55 202 THR A CA 1
ATOM 1525 C C . THR A 1 202 ? 55.354 -68.880 -5.105 1.00 91.23 202 THR A C 1
ATOM 1526 O O . THR A 1 202 ? 55.834 -69.350 -6.139 1.00 92.49 202 THR A O 1
ATOM 1530 N N . ARG A 1 203 ? 55.599 -67.643 -4.665 1.00 89.84 203 ARG A N 1
ATOM 1531 C CA . ARG A 1 203 ? 56.298 -66.628 -5.461 1.00 85.74 203 ARG A CA 1
ATOM 1532 C C . ARG A 1 203 ? 55.631 -66.516 -6.841 1.00 82.36 203 ARG A C 1
ATOM 1533 O O . ARG A 1 203 ? 56.315 -66.529 -7.874 1.00 78.63 203 ARG A O 1
ATOM 1536 N N . THR A 1 204 ? 54.295 -66.395 -6.847 1.00 81.60 204 THR A N 1
ATOM 1537 C CA . THR A 1 204 ? 53.548 -66.398 -8.127 1.00 87.14 204 THR A CA 1
ATOM 1538 C C . THR A 1 204 ? 52.380 -65.383 -8.246 1.00 81.09 204 THR A C 1
ATOM 1539 O O . THR A 1 204 ? 51.643 -65.128 -7.282 1.00 73.77 204 THR A O 1
ATOM 1543 N N . TRP A 1 205 ? 52.231 -64.821 -9.449 1.00 74.50 205 TRP A N 1
ATOM 1544 C CA . TRP A 1 205 ? 51.258 -63.767 -9.728 1.00 73.07 205 TRP A CA 1
ATOM 1545 C C . TRP A 1 205 ? 49.923 -64.243 -10.278 1.00 78.87 205 TRP A C 1
ATOM 1546 O O . TRP A 1 205 ? 49.831 -65.321 -10.854 1.00 83.88 205 TRP A O 1
ATOM 1557 N N . SER A 1 206 ? 48.896 -63.411 -10.139 1.00 79.73 206 SER A N 1
ATOM 1558 C CA . SER A 1 206 ? 47.604 -63.664 -10.795 1.00 79.75 206 SER A CA 1
ATOM 1559 C C . SER A 1 206 ? 46.671 -62.476 -10.635 1.00 78.17 206 SER A C 1
ATOM 1560 O O . SER A 1 206 ? 46.845 -61.673 -9.726 1.00 79.24 206 SER A O 1
ATOM 1563 N N . ILE A 1 207 ? 45.662 -62.364 -11.487 1.00 71.36 207 ILE A N 1
ATOM 1564 C CA . ILE A 1 207 ? 44.674 -61.315 -11.282 1.00 69.48 207 ILE A CA 1
ATOM 1565 C C . ILE A 1 207 ? 43.726 -61.695 -10.150 1.00 72.57 207 ILE A C 1
ATOM 1566 O O . ILE A 1 207 ? 43.146 -62.775 -10.176 1.00 76.89 207 ILE A O 1
ATOM 1571 N N . SER A 1 208 ? 43.575 -60.831 -9.148 1.00 70.07 208 SER A N 1
ATOM 1572 C CA . SER A 1 208 ? 42.545 -61.059 -8.135 1.00 72.38 208 SER A CA 1
ATOM 1573 C C . SER A 1 208 ? 41.157 -60.994 -8.762 1.00 78.68 208 SER A C 1
ATOM 1574 O O . SER A 1 208 ? 40.912 -60.201 -9.685 1.00 67.59 208 SER A O 1
ATOM 1576 N N . PRO A 1 209 ? 40.243 -61.837 -8.257 1.00 79.97 209 PRO A N 1
ATOM 1577 C CA . PRO A 1 209 ? 38.824 -61.712 -8.575 1.00 71.20 209 PRO A CA 1
ATOM 1578 C C . PRO A 1 209 ? 38.287 -60.507 -7.835 1.00 75.42 209 PRO A C 1
ATOM 1579 O O . PRO A 1 209 ? 38.916 -60.080 -6.856 1.00 78.52 209 PRO A O 1
ATOM 1583 N N . ALA A 1 210 ? 37.157 -59.966 -8.275 1.00 76.40 210 ALA A N 1
ATOM 1584 C CA . ALA A 1 210 ? 36.588 -58.796 -7.608 1.00 84.79 210 ALA A CA 1
ATOM 1585 C C . ALA A 1 210 ? 35.055 -58.745 -7.649 1.00 89.35 210 ALA A C 1
ATOM 1586 O O . ALA A 1 210 ? 34.428 -59.365 -8.504 1.00 91.01 210 ALA A O 1
ATOM 1588 N N . THR A 1 211 ? 34.459 -58.013 -6.709 1.00 91.00 211 THR A N 1
ATOM 1589 C CA . THR A 1 211 ? 33.014 -57.758 -6.711 1.00 93.36 211 THR A CA 1
ATOM 1590 C C . THR A 1 211 ? 32.798 -56.278 -6.458 1.00 86.86 211 THR A C 1
ATOM 1591 O O . THR A 1 211 ? 33.752 -55.553 -6.236 1.00 88.93 211 THR A O 1
ATOM 1594 N N . GLY A 1 212 ? 31.549 -55.832 -6.481 1.00 89.20 212 GLY A N 1
ATOM 1595 C CA . GLY A 1 212 ? 31.214 -54.499 -6.008 1.00 89.38 212 GLY A CA 1
ATOM 1596 C C . GLY A 1 212 ? 31.702 -53.353 -6.871 1.00 88.40 212 GLY A C 1
ATOM 1597 O O . GLY A 1 212 ? 31.995 -53.533 -8.054 1.00 89.39 212 GLY A O 1
ATOM 1598 N N . ASP A 1 213 ? 31.799 -52.171 -6.269 1.00 87.09 213 ASP A N 1
ATOM 1599 C CA . ASP A 1 213 ? 32.183 -50.962 -6.996 1.00 89.23 213 ASP A CA 1
ATOM 1600 C C . ASP A 1 213 ? 33.647 -50.984 -7.438 1.00 87.67 213 ASP A C 1
ATOM 1601 O O . ASP A 1 213 ? 34.513 -50.413 -6.782 1.00 83.90 213 ASP A O 1
ATOM 1606 N N . VAL A 1 214 ? 33.915 -51.657 -8.550 1.00 90.73 214 VAL A N 1
ATOM 1607 C CA . VAL A 1 214 ? 35.230 -51.633 -9.178 1.00 85.70 214 VAL A CA 1
ATOM 1608 C C . VAL A 1 214 ? 35.539 -50.210 -9.629 1.00 83.87 214 VAL A C 1
ATOM 1609 O O . VAL A 1 214 ? 34.633 -49.493 -10.059 1.00 81.56 214 VAL A O 1
ATOM 1613 N N . PRO A 1 215 ? 36.808 -49.781 -9.478 1.00 85.33 215 PRO A N 1
ATOM 1614 C CA . PRO A 1 215 ? 37.224 -48.423 -9.852 1.00 83.24 215 PRO A CA 1
ATOM 1615 C C . PRO A 1 215 ? 36.776 -48.019 -11.254 1.00 84.49 215 PRO A C 1
ATOM 1616 O O . PRO A 1 215 ? 36.879 -48.812 -12.194 1.00 84.73 215 PRO A O 1
ATOM 1620 N N . HIS A 1 216 ? 36.258 -46.797 -11.371 1.00 86.18 216 HIS A N 1
ATOM 1621 C CA . HIS A 1 216 ? 35.594 -46.349 -12.594 1.00 92.88 216 HIS A CA 1
ATOM 1622 C C . HIS A 1 216 ? 36.574 -46.209 -13.762 1.00 92.70 216 HIS A C 1
ATOM 1623 O O . HIS A 1 216 ? 36.191 -46.411 -14.922 1.00 90.92 216 HIS A O 1
ATOM 1626 N N . LEU A 1 217 ? 37.831 -45.883 -13.449 1.00 86.14 217 LEU A N 1
ATOM 1627 C CA . LEU A 1 217 ? 38.854 -45.630 -14.463 1.00 78.91 217 LEU A CA 1
ATOM 1628 C C . LEU A 1 217 ? 40.126 -46.386 -14.203 1.00 78.70 217 LEU A C 1
ATOM 1629 O O . LEU A 1 217 ? 40.589 -46.436 -13.074 1.00 80.62 217 LEU A O 1
ATOM 1634 N N . SER A 1 218 ? 40.710 -46.943 -15.256 1.00 80.83 218 SER A N 1
ATOM 1635 C CA . SER A 1 218 ? 42.064 -47.480 -15.183 1.00 74.70 218 SER A CA 1
ATOM 1636 C C . SER A 1 218 ? 43.021 -46.296 -15.101 1.00 72.71 218 SER A C 1
ATOM 1637 O O . SER A 1 218 ? 42.838 -45.312 -15.824 1.00 75.11 218 SER A O 1
ATOM 1640 N N . CYS A 1 219 ? 44.033 -46.366 -14.236 1.00 67.95 219 CYS A N 1
ATOM 1641 C CA . CYS A 1 219 ? 44.833 -45.167 -13.986 1.00 66.56 219 CYS A CA 1
ATOM 1642 C C . CYS A 1 219 ? 46.307 -45.336 -13.581 1.00 66.30 219 CYS A C 1
ATOM 1643 O O . CYS A 1 219 ? 46.810 -46.448 -13.359 1.00 62.91 219 CYS A O 1
ATOM 1646 N N . LEU A 1 220 ? 46.977 -44.185 -13.486 1.00 67.29 220 LEU A N 1
ATOM 1647 C CA . LEU A 1 220 ? 48.374 -44.079 -13.056 1.00 63.31 220 LEU A CA 1
ATOM 1648 C C . LEU A 1 220 ? 48.520 -42.969 -12.029 1.00 61.62 220 LEU A C 1
ATOM 1649 O O . LEU A 1 220 ? 47.640 -42.115 -11.910 1.00 62.45 220 LEU A O 1
ATOM 1654 N N . GLY A 1 221 ? 49.658 -42.952 -11.336 1.00 58.82 221 GLY A N 1
ATOM 1655 C CA . GLY A 1 221 ? 49.916 -41.960 -10.309 1.00 56.63 221 GLY A CA 1
ATOM 1656 C C . GLY A 1 221 ? 49.058 -42.235 -9.097 1.00 61.05 221 GLY A C 1
ATOM 1657 O O . GLY A 1 221 ? 48.805 -41.347 -8.282 1.00 64.89 221 GLY A O 1
ATOM 1658 N N . VAL A 1 222 ? 48.623 -43.490 -8.986 1.00 65.93 222 VAL A N 1
ATOM 1659 C CA . VAL A 1 222 ? 47.716 -43.953 -7.936 1.00 65.63 222 VAL A CA 1
ATOM 1660 C C . VAL A 1 222 ? 48.457 -44.466 -6.688 1.00 64.78 222 VAL A C 1
ATOM 1661 O O . VAL A 1 222 ? 49.590 -44.971 -6.790 1.00 55.68 222 VAL A O 1
ATOM 1664 N N . ARG A 1 223 ? 47.815 -44.361 -5.517 1.00 67.43 223 ARG A N 1
ATOM 1665 C CA . ARG A 1 223 ? 48.429 -44.905 -4.291 1.00 64.16 223 ARG A CA 1
ATOM 1666 C C . ARG A 1 223 ? 47.511 -45.870 -3.524 1.00 62.18 223 ARG A C 1
ATOM 1667 O O . ARG A 1 223 ? 46.277 -45.737 -3.573 1.00 60.48 223 ARG A O 1
ATOM 1675 N N . MET A 1 224 ? 48.109 -46.822 -2.799 1.00 68.15 224 MET A N 1
ATOM 1676 C CA . MET A 1 224 ? 47.325 -47.686 -1.894 1.00 70.55 224 MET A CA 1
ATOM 1677 C C . MET A 1 224 ? 48.082 -48.301 -0.686 1.00 70.11 224 MET A C 1
ATOM 1678 O O . MET A 1 224 ? 49.257 -48.692 -0.780 1.00 67.54 224 MET A O 1
ATOM 1683 N N . VAL A 1 225 ? 47.387 -48.376 0.453 1.00 67.91 225 VAL A N 1
ATOM 1684 C CA . VAL A 1 225 ? 47.974 -48.942 1.673 1.00 69.57 225 VAL A CA 1
ATOM 1685 C C . VAL A 1 225 ? 47.034 -50.002 2.233 1.00 71.91 225 VAL A C 1
ATOM 1686 O O . VAL A 1 225 ? 45.839 -49.999 1.918 1.00 69.24 225 VAL A O 1
ATOM 1690 N N . SER A 1 226 ? 47.571 -50.912 3.045 1.00 70.98 226 SER A N 1
ATOM 1691 C CA . SER A 1 226 ? 46.773 -51.990 3.626 1.00 67.69 226 SER A CA 1
ATOM 1692 C C . SER A 1 226 ? 46.448 -51.710 5.076 1.00 70.27 226 SER A C 1
ATOM 1693 O O . SER A 1 226 ? 47.344 -51.382 5.848 1.00 70.64 226 SER A O 1
ATOM 1695 N N . VAL A 1 227 ? 45.178 -51.835 5.459 1.00 75.10 227 VAL A N 1
ATOM 1696 C CA . VAL A 1 227 ? 44.848 -51.885 6.891 1.00 73.58 227 VAL A CA 1
ATOM 1697 C C . VAL A 1 227 ? 44.099 -53.151 7.267 1.00 69.00 227 VAL A C 1
ATOM 1698 O O . VAL A 1 227 ? 42.985 -53.432 6.784 1.00 70.20 227 VAL A O 1
ATOM 1702 N N . GLY A 1 228 ? 44.733 -53.906 8.151 1.00 66.24 228 GLY A N 1
ATOM 1703 C CA . GLY A 1 228 ? 44.260 -55.225 8.488 1.00 75.95 228 GLY A CA 1
ATOM 1704 C C . GLY A 1 228 ? 44.311 -56.047 7.230 1.00 75.06 228 GLY A C 1
ATOM 1705 O O . GLY A 1 228 ? 45.386 -56.236 6.660 1.00 75.25 228 GLY A O 1
ATOM 1706 N N . SER A 1 229 ? 43.146 -56.503 6.783 1.00 71.51 229 SER A N 1
ATOM 1707 C CA . SER A 1 229 ? 43.077 -57.342 5.606 1.00 70.18 229 SER A CA 1
ATOM 1708 C C . SER A 1 229 ? 42.330 -56.600 4.516 1.00 78.44 229 SER A C 1
ATOM 1709 O O . SER A 1 229 ? 42.066 -57.133 3.434 1.00 81.07 229 SER A O 1
ATOM 1712 N N . THR A 1 230 ? 41.992 -55.349 4.790 1.00 77.98 230 THR A N 1
ATOM 1713 C CA . THR A 1 230 ? 41.302 -54.581 3.772 1.00 80.61 230 THR A CA 1
ATOM 1714 C C . THR A 1 230 ? 42.281 -53.558 3.158 1.00 82.82 230 THR A C 1
ATOM 1715 O O . THR A 1 230 ? 42.974 -52.834 3.887 1.00 74.43 230 THR A O 1
ATOM 1718 N N . LEU A 1 231 ? 42.363 -53.540 1.820 1.00 84.34 231 LEU A N 1
ATOM 1719 C CA . LEU A 1 231 ? 43.186 -52.562 1.082 1.00 76.02 231 LEU A CA 1
ATOM 1720 C C . LEU A 1 231 ? 42.435 -51.237 0.892 1.00 73.05 231 LEU A C 1
ATOM 1721 O O . LEU A 1 231 ? 41.204 -51.224 0.808 1.00 73.51 231 LEU A O 1
ATOM 1726 N N . TYR A 1 232 ? 43.177 -50.130 0.848 1.00 70.23 232 TYR A N 1
ATOM 1727 C CA . TYR A 1 232 ? 42.592 -48.791 0.691 1.00 69.06 232 TYR A CA 1
ATOM 1728 C C . TYR A 1 232 ? 43.321 -48.067 -0.409 1.00 71.16 232 TYR A C 1
ATOM 1729 O O . TYR A 1 232 ? 44.563 -48.022 -0.407 1.00 73.72 232 TYR A O 1
ATOM 1738 N N . VAL A 1 233 ? 42.550 -47.490 -1.333 1.00 71.17 233 VAL A N 1
ATOM 1739 C CA . VAL A 1 233 ? 43.103 -46.925 -2.566 1.00 66.42 233 VAL A CA 1
ATOM 1740 C C . VAL A 1 233 ? 42.595 -45.508 -2.887 1.00 62.07 233 VAL A C 1
ATOM 1741 O O . VAL A 1 233 ? 41.382 -45.246 -2.842 1.00 62.19 233 VAL A O 1
ATOM 1745 N N . PHE A 1 234 ? 43.529 -44.606 -3.214 1.00 60.39 234 PHE A N 1
ATOM 1746 C CA . PHE A 1 234 ? 43.172 -43.219 -3.537 1.00 59.45 234 PHE A CA 1
ATOM 1747 C C . PHE A 1 234 ? 43.954 -42.599 -4.700 1.00 62.69 234 PHE A C 1
ATOM 1748 O O . PHE A 1 234 ? 45.153 -42.914 -4.936 1.00 65.20 234 PHE A O 1
ATOM 1756 N N . GLY A 1 235 ? 43.242 -41.718 -5.413 1.00 62.22 235 GLY A N 1
ATOM 1757 C CA . GLY A 1 235 ? 43.792 -40.869 -6.454 1.00 61.95 235 GLY A CA 1
ATOM 1758 C C . GLY A 1 235 ? 44.174 -41.591 -7.727 1.00 60.40 235 GLY A C 1
ATOM 1759 O O . GLY A 1 235 ? 43.600 -42.613 -8.070 1.00 62.64 235 GLY A O 1
ATOM 1760 N N . GLY A 1 236 ? 45.167 -41.059 -8.422 1.00 59.73 236 GLY A N 1
ATOM 1761 C CA . GLY A 1 236 ? 45.509 -41.556 -9.737 1.00 66.39 236 GLY A CA 1
ATOM 1762 C C . GLY A 1 236 ? 44.743 -40.815 -10.829 1.00 69.74 236 GLY A C 1
ATOM 1763 O O . GLY A 1 236 ? 43.796 -40.061 -10.556 1.00 66.95 236 GLY A O 1
ATOM 1764 N N . ARG A 1 237 ? 45.150 -41.017 -12.076 1.00 68.35 237 ARG A N 1
ATOM 1765 C CA . ARG A 1 237 ? 44.435 -40.404 -13.182 1.00 69.40 237 ARG A CA 1
ATOM 1766 C C . ARG A 1 237 ? 44.537 -41.299 -14.401 1.00 68.16 237 ARG A C 1
ATOM 1767 O O . ARG A 1 237 ? 45.444 -42.130 -14.496 1.00 64.49 237 ARG A O 1
ATOM 1775 N N . ASP A 1 238 ? 43.589 -41.132 -15.319 1.00 71.59 238 ASP A N 1
ATOM 1776 C CA . ASP A 1 238 ? 43.657 -41.759 -16.630 1.00 74.01 238 ASP A CA 1
ATOM 1777 C C . ASP A 1 238 ? 44.189 -40.777 -17.658 1.00 74.82 238 ASP A C 1
ATOM 1778 O O . ASP A 1 238 ? 44.494 -39.628 -17.345 1.00 73.09 238 ASP A O 1
ATOM 1783 N N . ALA A 1 239 ? 44.230 -41.240 -18.901 1.00 77.60 239 ALA A N 1
ATOM 1784 C CA . ALA A 1 239 ? 44.627 -40.433 -20.050 1.00 79.00 239 ALA A CA 1
ATOM 1785 C C . ALA A 1 239 ? 43.978 -39.053 -20.113 1.00 80.38 239 ALA A C 1
ATOM 1786 O O . ALA A 1 239 ? 44.638 -38.073 -20.435 1.00 81.68 239 ALA A O 1
ATOM 1788 N N . SER A 1 240 ? 42.687 -38.978 -19.816 1.00 83.04 240 SER A N 1
ATOM 1789 C CA . SER A 1 240 ? 41.943 -37.726 -19.963 1.00 89.48 240 SER A CA 1
ATOM 1790 C C . SER A 1 240 ? 41.983 -36.802 -18.735 1.00 94.75 240 SER A C 1
ATOM 1791 O O . SER A 1 240 ? 41.139 -35.906 -18.611 1.00 99.49 240 SER A O 1
ATOM 1794 N N . ARG A 1 241 ? 42.955 -37.007 -17.844 1.00 88.48 241 ARG A N 1
ATOM 1795 C CA . ARG A 1 241 ? 43.050 -36.229 -16.607 1.00 83.91 241 ARG A CA 1
ATOM 1796 C C . ARG A 1 241 ? 41.719 -36.306 -15.853 1.00 81.23 241 ARG A C 1
ATOM 1797 O O . ARG A 1 241 ? 41.203 -35.304 -15.341 1.00 77.84 241 ARG A O 1
ATOM 1800 N N . GLN A 1 242 ? 41.149 -37.506 -15.821 1.00 80.21 242 GLN A N 1
ATOM 1801 C CA . GLN A 1 242 ? 40.000 -37.766 -14.960 1.00 87.14 242 GLN A CA 1
ATOM 1802 C C . GLN A 1 242 ? 40.501 -38.534 -13.726 1.00 76.24 242 GLN A C 1
ATOM 1803 O O . GLN A 1 242 ? 41.428 -39.338 -13.828 1.00 73.23 242 GLN A O 1
ATOM 1806 N N . TYR A 1 243 ? 39.902 -38.277 -12.565 1.00 72.70 243 TYR A N 1
ATOM 1807 C CA . TYR A 1 243 ? 40.463 -38.759 -11.302 1.00 73.77 243 TYR A CA 1
ATOM 1808 C C . TYR A 1 243 ? 39.629 -39.829 -10.585 1.00 72.39 243 TYR A C 1
ATOM 1809 O O . TYR A 1 243 ? 38.402 -39.794 -10.622 1.00 79.75 243 TYR A O 1
ATOM 1818 N N . ASN A 1 244 ? 40.298 -40.762 -9.912 1.00 65.89 244 ASN A N 1
ATOM 1819 C CA . ASN A 1 244 ? 39.614 -41.739 -9.056 1.00 70.55 244 ASN A CA 1
ATOM 1820 C C . ASN A 1 244 ? 39.305 -41.204 -7.646 1.00 74.64 244 ASN A C 1
ATOM 1821 O O . ASN A 1 244 ? 40.027 -40.360 -7.116 1.00 75.64 244 ASN A O 1
ATOM 1826 N N . GLY A 1 245 ? 38.228 -41.696 -7.041 1.00 76.09 245 GLY A N 1
ATOM 1827 C CA . GLY A 1 245 ? 37.905 -41.350 -5.668 1.00 69.60 245 GLY A CA 1
ATOM 1828 C C . GLY A 1 245 ? 38.585 -42.300 -4.700 1.00 67.70 245 GLY A C 1
ATOM 1829 O O . GLY A 1 245 ? 39.675 -42.797 -4.973 1.00 66.85 245 GLY A O 1
ATOM 1830 N N . PHE A 1 246 ? 37.931 -42.575 -3.579 1.00 71.02 246 PHE A N 1
ATOM 1831 C CA . PHE A 1 246 ? 38.519 -43.385 -2.516 1.00 70.44 246 PHE A CA 1
ATOM 1832 C C . PHE A 1 246 ? 37.800 -44.733 -2.328 1.00 71.73 246 PHE A C 1
ATOM 1833 O O . PHE A 1 246 ? 36.680 -44.802 -1.812 1.00 72.08 246 PHE A O 1
ATOM 1841 N N . TYR A 1 247 ? 38.467 -45.799 -2.759 1.00 69.91 247 TYR A N 1
ATOM 1842 C CA . TYR A 1 247 ? 37.894 -47.137 -2.737 1.00 72.26 247 TYR A CA 1
ATOM 1843 C C . TYR A 1 247 ? 38.571 -48.003 -1.675 1.00 72.48 247 TYR A C 1
ATOM 1844 O O . TYR A 1 247 ? 39.611 -47.626 -1.137 1.00 73.45 247 TYR A O 1
ATOM 1853 N N . SER A 1 248 ? 38.000 -49.182 -1.421 1.00 73.84 248 SER A N 1
ATOM 1854 C CA . SER A 1 248 ? 38.628 -50.200 -0.580 1.00 71.66 248 SER A CA 1
ATOM 1855 C C . SER A 1 248 ? 38.355 -51.594 -1.126 1.00 71.49 248 SER A C 1
ATOM 1856 O O . SER A 1 248 ? 37.433 -51.789 -1.907 1.00 76.43 248 SER A O 1
ATOM 1859 N N . PHE A 1 249 ? 39.137 -52.568 -0.682 1.00 70.99 249 PHE A N 1
ATOM 1860 C CA . PHE A 1 249 ? 38.997 -53.936 -1.170 1.00 79.54 249 PHE A CA 1
ATOM 1861 C C . PHE A 1 249 ? 39.215 -54.957 -0.060 1.00 87.56 249 PHE A C 1
ATOM 1862 O O . PHE A 1 249 ? 40.347 -55.137 0.442 1.00 86.55 249 PHE A O 1
ATOM 1870 N N . ASP A 1 250 ? 38.122 -55.611 0.330 1.00 86.17 250 ASP A N 1
ATOM 1871 C CA . ASP A 1 250 ? 38.158 -56.624 1.380 1.00 85.12 250 ASP A CA 1
ATOM 1872 C C . ASP A 1 250 ? 38.791 -57.890 0.835 1.00 79.12 250 ASP A C 1
ATOM 1873 O O . ASP A 1 250 ? 38.165 -58.576 0.041 1.00 80.82 250 ASP A O 1
ATOM 1878 N N . THR A 1 251 ? 40.021 -58.201 1.233 1.00 77.42 251 THR A N 1
ATOM 1879 C CA . THR A 1 251 ? 40.748 -59.281 0.555 1.00 82.68 251 THR A CA 1
ATOM 1880 C C . THR A 1 251 ? 40.202 -60.660 0.883 1.00 83.48 251 THR A C 1
ATOM 1881 O O . THR A 1 251 ? 40.280 -61.579 0.057 1.00 80.28 251 THR A O 1
ATOM 1885 N N . THR A 1 252 ? 39.644 -60.804 2.080 1.00 85.07 252 THR A N 1
ATOM 1886 C CA . THR A 1 252 ? 39.016 -62.060 2.452 1.00 87.92 252 THR A CA 1
ATOM 1887 C C . THR A 1 252 ? 37.696 -62.191 1.686 1.00 89.22 252 THR A C 1
ATOM 1888 O O . THR A 1 252 ? 37.198 -63.295 1.472 1.00 94.92 252 THR A O 1
ATOM 1891 N N . THR A 1 253 ? 37.122 -61.039 1.379 1.00 84.73 253 THR A N 1
ATOM 1892 C CA . THR A 1 253 ? 35.839 -60.929 0.726 1.00 82.00 253 THR A CA 1
ATOM 1893 C C . THR A 1 253 ? 35.964 -60.609 -0.754 1.00 86.74 253 THR A C 1
ATOM 1894 O O . THR A 1 253 ? 35.024 -60.730 -1.509 1.00 84.34 253 THR A O 1
ATOM 1897 N N . ASN A 1 254 ? 37.126 -60.141 -1.158 1.00 86.07 254 ASN A N 1
ATOM 1898 C CA . ASN A 1 254 ? 37.405 -59.943 -2.559 1.00 81.32 254 ASN A CA 1
ATOM 1899 C C . ASN A 1 254 ? 36.375 -59.084 -3.220 1.00 79.88 254 ASN A C 1
ATOM 1900 O O . ASN A 1 254 ? 36.006 -59.313 -4.339 1.00 79.30 254 ASN A O 1
ATOM 1905 N N . GLU A 1 255 ? 35.934 -58.060 -2.529 1.00 82.21 255 GLU A N 1
ATOM 1906 C CA . GLU A 1 255 ? 34.891 -57.210 -3.061 1.00 85.50 255 GLU A CA 1
ATOM 1907 C C . GLU A 1 255 ? 35.307 -55.765 -3.022 1.00 84.84 255 GLU A C 1
ATOM 1908 O O . GLU A 1 255 ? 35.757 -55.303 -2.002 1.00 88.02 255 GLU A O 1
ATOM 1914 N N . TRP A 1 256 ? 35.138 -55.038 -4.116 1.00 83.47 256 TRP A N 1
ATOM 1915 C CA . TRP A 1 256 ? 35.432 -53.601 -4.090 1.00 80.48 256 TRP A CA 1
ATOM 1916 C C . TRP A 1 256 ? 34.374 -52.799 -3.378 1.00 80.96 256 TRP A C 1
ATOM 1917 O O . TRP A 1 256 ? 33.269 -53.283 -3.153 1.00 86.09 256 TRP A O 1
ATOM 1928 N N . LYS A 1 257 ? 34.711 -51.548 -3.082 1.00 78.47 257 LYS A N 1
ATOM 1929 C CA . LYS A 1 257 ? 33.856 -50.678 -2.297 1.00 77.36 257 LYS A CA 1
ATOM 1930 C C . LYS A 1 257 ? 34.258 -49.213 -2.426 1.00 74.58 257 LYS A C 1
ATOM 1931 O O . LYS A 1 257 ? 35.299 -48.811 -1.904 1.00 72.87 257 LYS A O 1
ATOM 1937 N N . LEU A 1 258 ? 33.438 -48.409 -3.098 1.00 75.14 258 LEU A N 1
ATOM 1938 C CA . LEU A 1 258 ? 33.720 -46.974 -3.197 1.00 76.71 258 LEU A CA 1
ATOM 1939 C C . LEU A 1 258 ? 33.425 -46.257 -1.877 1.00 76.77 258 LEU A C 1
ATOM 1940 O O . LEU A 1 258 ? 32.291 -45.837 -1.636 1.00 73.45 258 LEU A O 1
ATOM 1945 N N . LEU A 1 259 ? 34.456 -46.103 -1.043 1.00 77.10 259 LEU A N 1
ATOM 1946 C CA . LEU A 1 259 ? 34.288 -45.556 0.306 1.00 72.07 259 LEU A CA 1
ATOM 1947 C C . LEU A 1 259 ? 33.868 -44.101 0.267 1.00 68.44 259 LEU A C 1
ATOM 1948 O O . LEU A 1 259 ? 32.995 -43.695 1.024 1.00 70.85 259 LEU A O 1
ATOM 1953 N N . THR A 1 260 ? 34.482 -43.314 -0.606 1.00 65.19 260 THR A N 1
ATOM 1954 C CA . THR A 1 260 ? 33.981 -41.961 -0.834 1.00 76.22 260 THR A CA 1
ATOM 1955 C C . THR A 1 260 ? 34.274 -41.488 -2.258 1.00 78.97 260 THR A C 1
ATOM 1956 O O . THR A 1 260 ? 35.383 -41.643 -2.757 1.00 79.79 260 THR A O 1
ATOM 1960 N N . PRO A 1 261 ? 33.282 -40.899 -2.889 1.00 73.95 261 PRO A N 1
ATOM 1961 C CA . PRO A 1 261 ? 33.384 -40.438 -4.263 1.00 76.12 261 PRO A CA 1
ATOM 1962 C C . PRO A 1 261 ? 34.256 -39.223 -4.442 1.00 79.07 261 PRO A C 1
ATOM 1963 O O . PRO A 1 261 ? 34.393 -38.430 -3.544 1.00 81.03 261 PRO A O 1
ATOM 1967 N N . VAL A 1 262 ? 34.806 -39.044 -5.628 1.00 79.63 262 VAL A N 1
ATOM 1968 C CA . VAL A 1 262 ? 35.552 -37.846 -5.916 1.00 73.21 262 VAL A CA 1
ATOM 1969 C C . VAL A 1 262 ? 34.548 -36.751 -5.834 1.00 78.24 262 VAL A C 1
ATOM 1970 O O . VAL A 1 262 ? 33.386 -36.993 -6.016 1.00 84.83 262 VAL A O 1
ATOM 1974 N N . GLU A 1 263 ? 34.972 -35.573 -5.445 1.00 81.07 263 GLU A N 1
ATOM 1975 C CA . GLU A 1 263 ? 34.066 -34.457 -5.357 1.00 81.84 263 GLU A CA 1
ATOM 1976 C C . GLU A 1 263 ? 33.328 -34.518 -4.056 1.00 81.68 263 GLU A C 1
ATOM 1977 O O . GLU A 1 263 ? 32.560 -33.637 -3.741 1.00 85.55 263 GLU A O 1
ATOM 1983 N N . GLU A 1 264 ? 33.592 -35.551 -3.283 1.00 77.48 264 GLU A N 1
ATOM 1984 C CA . GLU A 1 264 ? 33.059 -35.643 -1.957 1.00 85.80 264 GLU A CA 1
ATOM 1985 C C . GLU A 1 264 ? 34.198 -35.558 -0.966 1.00 86.06 264 GLU A C 1
ATOM 1986 O O . GLU A 1 264 ? 34.197 -34.714 -0.086 1.00 79.71 264 GLU A O 1
ATOM 1992 N N . GLY A 1 265 ? 35.196 -36.410 -1.140 1.00 83.73 265 GLY A N 1
ATOM 1993 C CA . GLY A 1 265 ? 36.332 -36.400 -0.239 1.00 80.01 265 GLY A CA 1
ATOM 1994 C C . GLY A 1 265 ? 37.422 -35.418 -0.635 1.00 78.95 265 GLY A C 1
ATOM 1995 O O . GLY A 1 265 ? 37.167 -34.451 -1.364 1.00 77.47 265 GLY A O 1
ATOM 1996 N N . PRO A 1 266 ? 38.655 -35.680 -0.172 1.00 74.92 266 PRO A N 1
ATOM 1997 C CA . PRO A 1 266 ? 39.816 -34.788 -0.327 1.00 74.67 266 PRO A CA 1
ATOM 1998 C C . PRO A 1 266 ? 40.165 -34.519 -1.799 1.00 73.59 266 PRO A C 1
ATOM 1999 O O . PRO A 1 266 ? 39.893 -35.381 -2.639 1.00 70.31 266 PRO A O 1
ATOM 2003 N N . THR A 1 267 ? 40.768 -33.361 -2.084 1.00 70.34 267 THR A N 1
ATOM 2004 C CA . THR A 1 267 ? 40.972 -32.872 -3.452 1.00 62.03 267 THR A CA 1
ATOM 2005 C C . THR A 1 267 ? 41.473 -33.938 -4.413 1.00 63.93 267 THR A C 1
ATOM 2006 O O . THR A 1 267 ? 42.474 -34.600 -4.140 1.00 65.28 267 THR A O 1
ATOM 2010 N N . PRO A 1 268 ? 40.755 -34.122 -5.534 1.00 56.75 268 PRO A N 1
ATOM 2011 C CA . PRO A 1 268 ? 41.185 -35.159 -6.463 1.00 51.66 268 PRO A CA 1
ATOM 2012 C C . PRO A 1 268 ? 42.575 -34.831 -7.035 1.00 59.52 268 PRO A C 1
ATOM 2013 O O . PRO A 1 268 ? 42.853 -33.674 -7.395 1.00 63.18 268 PRO A O 1
ATOM 2015 N N . ARG A 1 269 ? 43.438 -35.841 -7.116 1.00 55.40 269 ARG A N 1
ATOM 2016 C CA . ARG A 1 269 ? 44.855 -35.617 -7.362 1.00 52.23 269 ARG A CA 1
ATOM 2017 C C . ARG A 1 269 ? 45.587 -36.869 -7.812 1.00 55.36 269 ARG A C 1
ATOM 2018 O O . ARG A 1 269 ? 45.013 -37.953 -7.858 1.00 55.47 269 ARG A O 1
ATOM 2026 N N . SER A 1 270 ? 46.878 -36.720 -8.088 1.00 58.15 270 SER A N 1
ATOM 2027 C CA . SER A 1 270 ? 47.743 -37.845 -8.439 1.00 56.35 270 SER A CA 1
ATOM 2028 C C . SER A 1 270 ? 49.191 -37.551 -8.061 1.00 59.50 270 SER A C 1
ATOM 2029 O O . SER A 1 270 ? 49.610 -36.384 -8.008 1.00 55.22 270 SER A O 1
ATOM 2032 N N . PHE A 1 271 ? 49.944 -38.631 -7.835 1.00 62.22 271 PHE A N 1
ATOM 2033 C CA . PHE A 1 271 ? 51.319 -38.609 -7.310 1.00 55.88 271 PHE A CA 1
ATOM 2034 C C . PHE A 1 271 ? 51.390 -37.912 -5.948 1.00 57.54 271 PHE A C 1
ATOM 2035 O O . PHE A 1 271 ? 52.371 -37.242 -5.612 1.00 54.75 271 PHE A O 1
ATOM 2043 N N . HIS A 1 272 ? 50.312 -38.099 -5.186 1.00 57.11 272 HIS A N 1
ATOM 2044 C CA . HIS A 1 272 ? 50.242 -37.843 -3.756 1.00 52.03 272 HIS A CA 1
ATOM 2045 C C . HIS A 1 272 ? 51.013 -38.930 -3.021 1.00 53.16 272 HIS A C 1
ATOM 2046 O O . HIS A 1 272 ? 51.603 -39.801 -3.651 1.00 54.36 272 HIS A O 1
ATOM 2053 N N . SER A 1 273 ? 51.003 -38.879 -1.694 1.00 50.58 273 SER A N 1
ATOM 2054 C CA . SER A 1 273 ? 51.657 -39.882 -0.877 1.00 48.30 273 SER A CA 1
ATOM 2055 C C . SER A 1 273 ? 50.636 -40.438 0.103 1.00 55.66 273 SER A C 1
ATOM 2056 O O . SER A 1 273 ? 49.618 -39.783 0.379 1.00 52.98 273 SER A O 1
ATOM 2059 N N . MET A 1 274 ? 50.914 -41.628 0.641 1.00 56.67 274 MET A N 1
ATOM 2060 C CA . MET A 1 274 ? 49.962 -42.316 1.508 1.00 53.51 274 MET A CA 1
ATOM 2061 C C . MET A 1 274 ? 50.555 -43.166 2.631 1.00 59.59 274 MET A C 1
ATOM 2062 O O . MET A 1 274 ? 51.675 -43.689 2.527 1.00 54.56 274 MET A O 1
ATOM 2067 N N . ALA A 1 275 ? 49.779 -43.322 3.705 1.00 65.78 275 ALA A N 1
ATOM 2068 C CA . ALA A 1 275 ? 50.190 -44.224 4.794 1.00 61.34 275 ALA A CA 1
ATOM 2069 C C . ALA A 1 275 ? 49.027 -44.589 5.713 1.00 65.80 275 ALA A C 1
ATOM 2070 O O . ALA A 1 275 ? 47.919 -44.093 5.538 1.00 63.22 275 ALA A O 1
ATOM 2072 N N . ALA A 1 276 ? 49.273 -45.465 6.675 1.00 69.99 276 ALA A N 1
ATOM 2073 C CA . ALA A 1 276 ? 48.240 -45.891 7.604 1.00 71.40 276 ALA A CA 1
ATOM 2074 C C . ALA A 1 276 ? 48.772 -46.343 8.960 1.00 76.30 276 ALA A C 1
ATOM 2075 O O . ALA A 1 276 ? 49.905 -46.745 9.073 1.00 69.09 276 ALA A O 1
ATOM 2077 N N . ASP A 1 277 ? 47.963 -46.210 9.995 1.00 78.72 277 ASP A N 1
ATOM 2078 C CA . ASP A 1 277 ? 48.417 -46.479 11.336 1.00 76.22 277 ASP A CA 1
ATOM 2079 C C . ASP A 1 277 ? 47.455 -47.293 12.187 1.00 84.74 277 ASP A C 1
ATOM 2080 O O . ASP A 1 277 ? 47.370 -47.067 13.379 1.00 86.53 277 ASP A O 1
ATOM 2085 N N . GLU A 1 278 ? 46.665 -48.154 11.585 1.00 85.65 278 GLU A N 1
ATOM 2086 C CA . GLU A 1 278 ? 45.841 -49.053 12.361 1.00 88.22 278 GLU A CA 1
ATOM 2087 C C . GLU A 1 278 ? 44.528 -48.412 12.655 1.00 80.36 278 GLU A C 1
ATOM 2088 O O . GLU A 1 278 ? 43.556 -49.078 12.920 1.00 80.56 278 GLU A O 1
ATOM 2094 N N . GLU A 1 279 ? 44.491 -47.104 12.538 1.00 79.58 279 GLU A N 1
ATOM 2095 C CA . GLU A 1 279 ? 43.284 -46.366 12.824 1.00 83.12 279 GLU A CA 1
ATOM 2096 C C . GLU A 1 279 ? 42.848 -45.404 11.748 1.00 80.81 279 GLU A C 1
ATOM 2097 O O . GLU A 1 279 ? 41.672 -45.176 11.588 1.00 81.12 279 GLU A O 1
ATOM 2103 N N . ASN A 1 280 ? 43.784 -44.832 11.015 1.00 76.85 280 ASN A N 1
ATOM 2104 C CA . ASN A 1 280 ? 43.420 -43.893 9.977 1.00 74.50 280 ASN A CA 1
ATOM 2105 C C . ASN A 1 280 ? 44.216 -44.097 8.749 1.00 72.37 280 ASN A C 1
ATOM 2106 O O . ASN A 1 280 ? 45.291 -44.635 8.806 1.00 71.32 280 ASN A O 1
ATOM 2111 N N . VAL A 1 281 ? 43.687 -43.649 7.627 1.00 72.13 281 VAL A N 1
ATOM 2112 C CA . VAL A 1 281 ? 44.467 -43.703 6.408 1.00 65.71 281 VAL A CA 1
ATOM 2113 C C . VAL A 1 281 ? 44.773 -42.272 5.958 1.00 63.69 281 VAL A C 1
ATOM 2114 O O . VAL A 1 281 ? 43.896 -41.413 5.936 1.00 63.59 281 VAL A O 1
ATOM 2118 N N . TYR A 1 282 ? 46.045 -42.022 5.661 1.00 61.74 282 TYR A N 1
ATOM 2119 C CA . TYR A 1 282 ? 46.564 -40.682 5.420 1.00 61.49 282 TYR A CA 1
ATOM 2120 C C . TYR A 1 282 ? 46.929 -40.424 3.959 1.00 62.67 282 TYR A C 1
ATOM 2121 O O . TYR A 1 282 ? 47.588 -41.263 3.284 1.00 57.61 282 TYR A O 1
ATOM 2130 N N . VAL A 1 283 ? 46.529 -39.235 3.507 1.00 53.16 283 VAL A N 1
ATOM 2131 C CA . VAL A 1 283 ? 46.815 -38.775 2.163 1.00 52.68 283 VAL A CA 1
ATOM 2132 C C . VAL A 1 283 ? 47.454 -37.382 2.154 1.00 58.91 283 VAL A C 1
ATOM 2133 O O . VAL A 1 283 ? 46.853 -36.403 2.652 1.00 63.49 283 VAL A O 1
ATOM 2137 N N . PHE A 1 284 ? 48.659 -37.292 1.574 1.00 57.74 284 PHE A N 1
ATOM 2138 C CA . PHE A 1 284 ? 49.426 -36.032 1.545 1.00 55.46 284 PHE A CA 1
ATOM 2139 C C . PHE A 1 284 ? 49.851 -35.543 0.161 1.00 55.45 284 PHE A C 1
ATOM 2140 O O . PHE A 1 284 ? 50.172 -36.343 -0.717 1.00 57.49 284 PHE A O 1
ATOM 2148 N N . GLY A 1 285 ? 49.875 -34.219 -0.002 1.00 55.68 285 GLY A N 1
ATOM 2149 C CA . GLY A 1 285 ? 50.453 -33.552 -1.162 1.00 53.31 285 GLY A CA 1
ATOM 2150 C C . GLY A 1 285 ? 49.991 -34.035 -2.520 1.00 54.39 285 GLY A C 1
ATOM 2151 O O . GLY A 1 285 ? 48.816 -34.336 -2.723 1.00 58.91 285 GLY A O 1
ATOM 2152 N N . GLY A 1 286 ? 50.928 -34.109 -3.455 1.00 54.91 286 GLY A N 1
ATOM 2153 C CA . GLY A 1 286 ? 50.635 -34.582 -4.796 1.00 56.75 286 GLY A CA 1
ATOM 2154 C C . GLY A 1 286 ? 50.034 -33.506 -5.683 1.00 61.35 286 GLY A C 1
ATOM 2155 O O . GLY A 1 286 ? 49.949 -32.337 -5.282 1.00 59.85 286 GLY A O 1
ATOM 2156 N N . VAL A 1 287 ? 49.603 -33.895 -6.886 1.00 65.33 287 VAL A N 1
ATOM 2157 C CA . VAL A 1 287 ? 49.185 -32.908 -7.877 1.00 58.36 287 VAL A CA 1
ATOM 2158 C C . VAL A 1 287 ? 47.684 -32.945 -8.143 1.00 57.86 287 VAL A C 1
ATOM 2159 O O . VAL A 1 287 ? 47.137 -33.963 -8.563 1.00 63.42 287 VAL A O 1
ATOM 2163 N N . SER A 1 288 ? 47.025 -31.827 -7.871 1.00 55.63 288 SER A N 1
ATOM 2164 C CA . SER A 1 288 ? 45.616 -31.683 -8.157 1.00 51.66 288 SER A CA 1
ATOM 2165 C C . SER A 1 288 ? 45.492 -31.303 -9.610 1.00 61.24 288 SER A C 1
ATOM 2166 O O . SER A 1 288 ? 46.488 -31.164 -10.318 1.00 60.96 288 SER A O 1
ATOM 2169 N N . ALA A 1 289 ? 44.260 -31.099 -10.040 1.00 63.00 289 ALA A N 1
ATOM 2170 C CA . ALA A 1 289 ? 43.978 -30.613 -11.375 1.00 56.86 289 ALA A CA 1
ATOM 2171 C C . ALA A 1 289 ? 44.775 -29.348 -11.739 1.00 60.19 289 ALA A C 1
ATOM 2172 O O . ALA A 1 289 ? 45.092 -29.105 -12.909 1.00 61.04 289 ALA A O 1
ATOM 2174 N N . THR A 1 290 ? 45.105 -28.541 -10.740 1.00 60.32 290 THR A N 1
ATOM 2175 C CA . THR A 1 290 ? 45.682 -27.236 -11.022 1.00 62.07 290 THR A CA 1
ATOM 2176 C C . THR A 1 290 ? 47.032 -26.978 -10.344 1.00 66.59 290 THR A C 1
ATOM 2177 O O . THR A 1 290 ? 47.924 -26.365 -10.944 1.00 65.46 290 THR A O 1
ATOM 2181 N N . ALA A 1 291 ? 47.186 -27.461 -9.109 1.00 67.52 291 ALA A N 1
ATOM 2182 C CA . ALA A 1 291 ? 48.383 -27.180 -8.316 1.00 60.97 291 ALA A CA 1
ATOM 2183 C C . ALA A 1 291 ? 48.939 -28.425 -7.613 1.00 61.76 291 ALA A C 1
ATOM 2184 O O . ALA A 1 291 ? 48.236 -29.422 -7.456 1.00 63.71 291 ALA A O 1
ATOM 2186 N N . ARG A 1 292 ? 50.211 -28.369 -7.214 1.00 61.91 292 ARG A N 1
ATOM 2187 C CA . ARG A 1 292 ? 50.775 -29.335 -6.256 1.00 59.38 292 ARG A CA 1
ATOM 2188 C C . ARG A 1 292 ? 50.149 -28.993 -4.910 1.00 54.52 292 ARG A C 1
ATOM 2189 O O . ARG A 1 292 ? 49.680 -27.882 -4.724 1.00 56.10 292 ARG A O 1
ATOM 2197 N N . LEU A 1 293 ? 50.126 -29.919 -3.966 1.00 57.04 293 LEU A N 1
ATOM 2198 C CA . LEU A 1 293 ? 49.512 -29.620 -2.671 1.00 56.04 293 LEU A CA 1
ATOM 2199 C C . LEU A 1 293 ? 50.454 -29.869 -1.509 1.00 59.81 293 LEU A C 1
ATOM 2200 O O . LEU A 1 293 ? 51.468 -30.561 -1.666 1.00 58.64 293 LEU A O 1
ATOM 2205 N N . ASN A 1 294 ? 50.105 -29.310 -0.347 1.00 61.92 294 ASN A N 1
ATOM 2206 C CA . ASN A 1 294 ? 50.842 -29.540 0.898 1.00 57.40 294 ASN A CA 1
ATOM 2207 C C . ASN A 1 294 ? 49.894 -30.006 1.995 1.00 53.15 294 ASN A C 1
ATOM 2208 O O . ASN A 1 294 ? 50.288 -30.213 3.145 1.00 52.98 294 ASN A O 1
ATOM 2213 N N . THR A 1 295 ? 48.637 -30.182 1.628 1.00 50.94 295 THR A N 1
ATOM 2214 C CA . THR A 1 295 ? 47.634 -30.569 2.603 1.00 57.47 295 THR A CA 1
ATOM 2215 C C . THR A 1 295 ? 47.717 -32.043 2.955 1.00 61.03 295 THR A C 1
ATOM 2216 O O . THR A 1 295 ? 48.223 -32.862 2.184 1.00 60.30 295 THR A O 1
ATOM 2220 N N . LEU A 1 296 ? 47.187 -32.379 4.121 1.00 60.43 296 LEU A N 1
ATOM 2221 C CA . LEU A 1 296 ? 47.090 -33.770 4.536 1.00 57.49 296 LEU A CA 1
ATOM 2222 C C . LEU A 1 296 ? 45.698 -34.034 5.097 1.00 61.64 296 LEU A C 1
ATOM 2223 O O . LEU A 1 296 ? 45.124 -33.194 5.806 1.00 59.64 296 LEU A O 1
ATOM 2228 N N . ASP A 1 297 ? 45.140 -35.186 4.741 1.00 61.77 297 ASP A N 1
ATOM 2229 C CA . ASP A 1 297 ? 43.829 -35.566 5.237 1.00 59.07 297 ASP A CA 1
ATOM 2230 C C . ASP A 1 297 ? 43.916 -36.965 5.813 1.00 60.13 297 ASP A C 1
ATOM 2231 O O . ASP A 1 297 ? 44.686 -37.810 5.326 1.00 60.69 297 ASP A O 1
ATOM 2236 N N . SER A 1 298 ? 43.146 -37.194 6.871 1.00 65.00 298 SER A N 1
ATOM 2237 C CA . SER A 1 298 ? 43.100 -38.488 7.543 1.00 68.16 298 SER A CA 1
ATOM 2238 C C . SER A 1 298 ? 41.714 -39.075 7.366 1.00 67.88 298 SER A C 1
ATOM 2239 O O . SER A 1 298 ? 40.742 -38.352 7.243 1.00 67.78 298 SER A O 1
ATOM 2241 N N . TYR A 1 299 ? 41.606 -40.389 7.350 1.00 66.92 299 TYR A N 1
ATOM 2242 C CA . TYR A 1 299 ? 40.290 -40.983 7.235 1.00 69.41 299 TYR A CA 1
ATOM 2243 C C . TYR A 1 299 ? 40.157 -42.116 8.227 1.00 74.40 299 TYR A C 1
ATOM 2244 O O . TYR A 1 299 ? 40.845 -43.137 8.114 1.00 74.14 299 TYR A O 1
ATOM 2253 N N . ASN A 1 300 ? 39.281 -41.923 9.209 1.00 75.03 300 ASN A N 1
ATOM 2254 C CA . ASN A 1 300 ? 39.115 -42.911 10.262 1.00 77.28 300 ASN A CA 1
ATOM 2255 C C . ASN A 1 300 ? 38.269 -44.029 9.717 1.00 73.76 300 ASN A C 1
ATOM 2256 O O . ASN A 1 300 ? 37.220 -43.764 9.132 1.00 75.42 300 ASN A O 1
ATOM 2261 N N . ILE A 1 301 ? 38.727 -45.268 9.883 1.00 70.94 301 ILE A N 1
ATOM 2262 C CA . ILE A 1 301 ? 37.925 -46.417 9.480 1.00 75.01 301 ILE A CA 1
ATOM 2263 C C . ILE A 1 301 ? 36.732 -46.641 10.421 1.00 78.34 301 ILE A C 1
ATOM 2264 O O . ILE A 1 301 ? 35.588 -46.721 9.953 1.00 76.30 301 ILE A O 1
ATOM 2269 N N . VAL A 1 302 ? 37.003 -46.746 11.729 1.00 76.37 302 VAL A N 1
ATOM 2270 C CA . VAL A 1 302 ? 35.943 -46.897 12.735 1.00 73.24 302 VAL A CA 1
ATOM 2271 C C . VAL A 1 302 ? 34.870 -45.822 12.550 1.00 79.79 302 VAL A C 1
ATOM 2272 O O . VAL A 1 302 ? 33.708 -46.142 12.288 1.00 79.44 302 VAL A O 1
ATOM 2274 N N . ASP A 1 303 ? 35.259 -44.550 12.643 1.00 78.77 303 ASP A N 1
ATOM 2275 C CA . ASP A 1 303 ? 34.311 -43.455 12.429 1.00 73.88 303 ASP A CA 1
ATOM 2276 C C . ASP A 1 303 ? 33.923 -43.274 10.956 1.00 74.89 303 ASP A C 1
ATOM 2277 O O . ASP A 1 303 ? 33.183 -42.343 10.631 1.00 73.80 303 ASP A O 1
ATOM 2280 N N . LYS A 1 304 ? 34.410 -44.172 10.090 1.00 74.73 304 LYS A N 1
ATOM 2281 C CA . LYS A 1 304 ? 34.216 -44.120 8.631 1.00 72.85 304 LYS A CA 1
ATOM 2282 C C . LYS A 1 304 ? 34.121 -42.688 8.048 1.00 78.10 304 LYS A C 1
ATOM 2283 O O . LYS A 1 304 ? 33.135 -42.351 7.396 1.00 81.15 304 LYS A O 1
ATOM 2285 N N . LYS A 1 305 ? 35.137 -41.849 8.269 1.00 77.90 305 LYS A N 1
ATOM 2286 C CA . LYS A 1 305 ? 34.999 -40.420 7.934 1.00 78.98 305 LYS A CA 1
ATOM 2287 C C . LYS A 1 305 ? 36.315 -39.635 7.765 1.00 82.26 305 LYS A C 1
ATOM 2288 O O . LYS A 1 305 ? 37.297 -39.858 8.494 1.00 82.87 305 LYS A O 1
ATOM 2294 N N . TRP A 1 306 ? 36.313 -38.710 6.803 1.00 76.25 306 TRP A N 1
ATOM 2295 C CA . TRP A 1 306 ? 37.467 -37.862 6.514 1.00 73.25 306 TRP A CA 1
ATOM 2296 C C . TRP A 1 306 ? 37.581 -36.666 7.438 1.00 71.58 306 TRP A C 1
ATOM 2297 O O . TRP A 1 306 ? 36.628 -35.928 7.629 1.00 75.05 306 TRP A O 1
ATOM 2308 N N . PHE A 1 307 ? 38.771 -36.487 7.995 1.00 71.99 307 PHE A N 1
ATOM 2309 C CA . PHE A 1 307 ? 39.152 -35.291 8.727 1.00 75.85 307 PHE A CA 1
ATOM 2310 C C . PHE A 1 307 ? 40.221 -34.550 7.948 1.00 72.37 307 PHE A C 1
ATOM 2311 O O . PHE A 1 307 ? 41.143 -35.172 7.425 1.00 72.89 307 PHE A O 1
ATOM 2319 N N . HIS A 1 308 ? 40.108 -33.229 7.877 1.00 74.09 308 HIS A N 1
ATOM 2320 C CA . HIS A 1 308 ? 41.131 -32.404 7.228 1.00 72.58 308 HIS A CA 1
ATOM 2321 C C . HIS A 1 308 ? 42.118 -31.862 8.255 1.00 71.27 308 HIS A C 1
ATOM 2322 O O . HIS A 1 308 ? 41.738 -31.106 9.140 1.00 71.79 308 HIS A O 1
ATOM 2329 N N . CYS A 1 309 ? 43.384 -32.242 8.123 1.00 68.90 309 CYS A N 1
ATOM 2330 C CA . CYS A 1 309 ? 44.405 -31.866 9.092 1.00 63.74 309 CYS A CA 1
ATOM 2331 C C . CYS A 1 309 ? 44.899 -30.433 8.947 1.00 67.05 309 CYS A C 1
ATOM 2332 O O . CYS A 1 309 ? 44.625 -29.745 7.956 1.00 67.98 309 CYS A O 1
ATOM 2335 N N . SER A 1 310 ? 45.609 -29.978 9.971 1.00 67.80 310 SER A N 1
ATOM 2336 C CA . SER A 1 310 ? 46.087 -28.608 9.994 1.00 72.15 310 SER A CA 1
ATOM 2337 C C . SER A 1 310 ? 47.012 -28.394 8.812 1.00 66.46 310 SER A C 1
ATOM 2338 O O . SER A 1 310 ? 47.762 -29.289 8.446 1.00 61.95 310 SER A O 1
ATOM 2341 N N . THR A 1 311 ? 46.945 -27.219 8.204 1.00 65.16 311 THR A N 1
ATOM 2342 C CA . THR A 1 311 ? 47.812 -26.936 7.077 1.00 64.79 311 THR A CA 1
ATOM 2343 C C . THR A 1 311 ? 49.108 -26.271 7.490 1.00 66.95 311 THR A C 1
ATOM 2344 O O . THR A 1 311 ? 49.096 -25.237 8.149 1.00 70.84 311 THR A O 1
ATOM 2348 N N . PRO A 1 312 ? 50.234 -26.871 7.086 1.00 66.53 312 PRO A N 1
ATOM 2349 C CA . PRO A 1 312 ? 51.619 -26.447 7.321 1.00 68.43 312 PRO A CA 1
ATOM 2350 C C . PRO A 1 312 ? 52.000 -25.050 6.811 1.00 68.79 312 PRO A C 1
ATOM 2351 O O . PRO A 1 312 ? 52.909 -24.446 7.380 1.00 66.02 312 PRO A O 1
ATOM 2355 N N . GLY A 1 313 ? 51.363 -24.555 5.755 1.00 68.49 313 GLY A N 1
ATOM 2356 C CA . GLY A 1 313 ? 51.783 -23.288 5.179 1.00 76.31 313 GLY A CA 1
ATOM 2357 C C . GLY A 1 313 ? 53.266 -23.242 4.807 1.00 77.50 313 GLY A C 1
ATOM 2358 O O . GLY A 1 313 ? 53.968 -24.244 4.907 1.00 71.64 313 GLY A O 1
ATOM 2359 N N . ASP A 1 314 ? 53.736 -22.060 4.412 1.00 82.23 314 ASP A N 1
ATOM 2360 C CA . ASP A 1 314 ? 55.046 -21.837 3.776 1.00 72.24 314 ASP A CA 1
ATOM 2361 C C . ASP A 1 314 ? 56.212 -22.726 4.209 1.00 71.10 314 ASP A C 1
ATOM 2362 O O . ASP A 1 314 ? 57.104 -22.998 3.405 1.00 68.75 314 ASP A O 1
ATOM 2367 N N . SER A 1 315 ? 56.207 -23.141 5.480 1.00 76.62 315 SER A N 1
ATOM 2368 C CA . SER A 1 315 ? 57.249 -23.986 6.096 1.00 69.96 315 SER A CA 1
ATOM 2369 C C . SER A 1 315 ? 57.540 -25.196 5.231 1.00 63.65 315 SER A C 1
ATOM 2370 O O . SER A 1 315 ? 58.686 -25.595 5.040 1.00 61.78 315 SER A O 1
ATOM 2373 N N . LEU A 1 316 ? 56.463 -25.737 4.682 1.00 65.25 316 LEU A N 1
ATOM 2374 C CA . LEU A 1 316 ? 56.452 -27.006 3.984 1.00 62.60 316 LEU A CA 1
ATOM 2375 C C . LEU A 1 316 ? 55.734 -26.824 2.627 1.00 63.91 316 LEU A C 1
ATOM 2376 O O . LEU A 1 316 ? 54.493 -26.856 2.525 1.00 63.47 316 LEU A O 1
ATOM 2381 N N . THR A 1 317 ? 56.530 -26.601 1.589 1.00 57.96 317 THR A N 1
ATOM 2382 C CA . THR A 1 317 ? 55.990 -26.300 0.269 1.00 56.40 317 THR A CA 1
ATOM 2383 C C . THR A 1 317 ? 55.271 -27.495 -0.367 1.00 60.97 317 THR A C 1
ATOM 2384 O O . THR A 1 317 ? 55.733 -28.644 -0.251 1.00 56.71 317 THR A O 1
ATOM 2387 N N . ALA A 1 318 ? 54.153 -27.203 -1.041 1.00 60.47 318 ALA A N 1
ATOM 2388 C CA . ALA A 1 318 ? 53.414 -28.173 -1.848 1.00 53.62 318 ALA A CA 1
ATOM 2389 C C . ALA A 1 318 ? 54.338 -29.040 -2.700 1.00 55.55 318 ALA A C 1
ATOM 2390 O O . ALA A 1 318 ? 55.311 -28.550 -3.284 1.00 52.34 318 ALA A O 1
ATOM 2392 N N . ARG A 1 319 ? 54.030 -30.329 -2.778 1.00 52.15 319 ARG A N 1
ATOM 2393 C CA . ARG A 1 319 ? 54.943 -31.263 -3.418 1.00 49.51 319 ARG A CA 1
ATOM 2394 C C . ARG A 1 319 ? 54.255 -32.550 -3.820 1.00 53.34 319 ARG A C 1
ATOM 2395 O O . ARG A 1 319 ? 53.192 -32.880 -3.286 1.00 56.26 319 ARG A O 1
ATOM 2403 N N . GLY A 1 320 ? 54.873 -33.280 -4.749 1.00 49.07 320 GLY A N 1
ATOM 2404 C CA . GLY A 1 320 ? 54.439 -34.625 -5.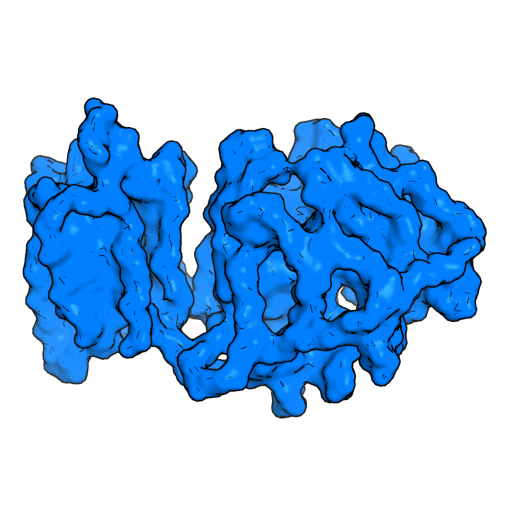084 1.00 45.15 320 GLY A CA 1
ATOM 2405 C C . GLY A 1 320 ? 55.649 -35.544 -5.071 1.00 45.65 320 GLY A C 1
ATOM 2406 O O . GLY A 1 320 ? 56.788 -35.056 -5.052 1.00 42.49 320 GLY A O 1
ATOM 2407 N N . GLY A 1 321 ? 55.414 -36.859 -5.074 1.00 44.41 321 GLY A N 1
ATOM 2408 C CA . GLY A 1 321 ? 56.495 -37.825 -5.147 1.00 40.50 321 GLY A CA 1
ATOM 2409 C C . GLY A 1 321 ? 57.340 -37.796 -3.877 1.00 53.61 321 GLY A C 1
ATOM 2410 O O . GLY A 1 321 ? 58.525 -38.187 -3.867 1.00 53.04 321 GLY A O 1
ATOM 2411 N N . ALA A 1 322 ? 56.735 -37.332 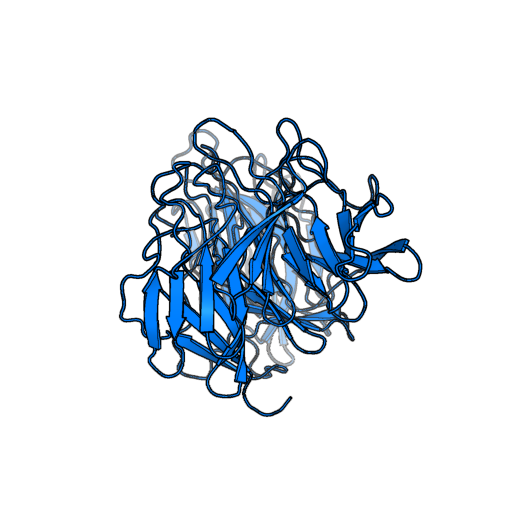-2.790 1.00 42.26 322 ALA A N 1
ATOM 2412 C CA . ALA A 1 322 ? 57.422 -37.348 -1.534 1.00 37.70 322 ALA A CA 1
ATOM 2413 C C . ALA A 1 322 ? 57.170 -38.659 -0.819 1.00 41.87 322 ALA A C 1
ATOM 2414 O O . ALA A 1 322 ? 56.183 -39.318 -1.099 1.00 48.13 322 ALA A O 1
ATOM 2416 N N . GLY A 1 323 ? 58.041 -39.033 0.115 1.00 42.74 323 GLY A N 1
ATOM 2417 C CA . GLY A 1 323 ? 57.832 -40.225 0.921 1.00 41.50 323 GLY A CA 1
ATOM 2418 C C . GLY A 1 323 ? 56.957 -39.933 2.124 1.00 44.15 323 GLY A C 1
ATOM 2419 O O . GLY A 1 323 ? 57.131 -38.914 2.772 1.00 46.71 323 GLY A O 1
ATOM 2420 N N . LEU A 1 324 ? 56.001 -40.799 2.433 1.00 41.66 324 LEU A N 1
ATOM 2421 C CA . LEU A 1 324 ? 55.183 -40.567 3.622 1.00 45.36 324 LEU A CA 1
ATOM 2422 C C . LEU A 1 324 ? 55.061 -41.859 4.394 1.00 51.60 324 LEU A C 1
ATOM 2423 O O . LEU A 1 324 ? 54.511 -42.840 3.877 1.00 58.89 324 LEU A O 1
ATOM 2426 N N . GLU A 1 325 ? 55.577 -41.884 5.620 1.00 49.74 325 GLU A N 1
ATOM 2427 C CA . GLU A 1 325 ? 55.503 -43.116 6.426 1.00 50.96 325 GLU A CA 1
ATOM 2428 C C . GLU A 1 325 ? 55.135 -42.815 7.887 1.00 52.35 325 GLU A C 1
ATOM 2429 O O . GLU A 1 325 ? 55.458 -41.754 8.399 1.00 49.91 325 GLU A O 1
ATOM 2435 N N . VAL A 1 326 ? 54.469 -43.703 8.594 1.00 53.73 326 VAL A N 1
ATOM 2436 C CA . VAL A 1 326 ? 54.206 -43.400 9.991 1.00 59.11 326 VAL A CA 1
ATOM 2437 C C . VAL A 1 326 ? 55.329 -43.921 10.856 1.00 59.25 326 VAL A C 1
ATOM 2438 O O . VAL A 1 326 ? 55.350 -45.073 11.207 1.00 55.60 326 VAL A O 1
ATOM 2442 N N . VAL A 1 327 ? 56.286 -43.064 11.163 1.00 59.88 327 VAL A N 1
ATOM 2443 C CA . VAL A 1 327 ? 57.478 -43.510 11.833 1.00 60.39 327 VAL A CA 1
ATOM 2444 C C . VAL A 1 327 ? 57.241 -43.938 13.219 1.00 71.31 327 VAL A C 1
ATOM 2445 O O . VAL A 1 327 ? 57.647 -45.012 13.600 1.00 71.43 327 VAL A O 1
ATOM 2449 N N . GLN A 1 328 ? 56.579 -43.113 14.002 1.00 77.46 328 GLN A N 1
ATOM 2450 C CA . GLN A 1 328 ? 55.945 -43.634 15.187 1.00 75.84 328 GLN A CA 1
ATOM 2451 C C . GLN A 1 328 ? 54.887 -42.797 15.795 1.00 71.75 328 GLN A C 1
ATOM 2452 O O . GLN A 1 328 ? 55.157 -41.769 16.369 1.00 69.14 328 GLN A O 1
ATOM 2458 N N . GLY A 1 329 ? 53.668 -43.263 15.688 1.00 69.03 329 GLY A N 1
ATOM 2459 C CA . GLY A 1 329 ? 52.584 -42.416 16.120 1.00 67.16 329 GLY A CA 1
ATOM 2460 C C . GLY A 1 329 ? 52.501 -41.154 15.283 1.00 65.51 329 GLY A C 1
ATOM 2461 O O . GLY A 1 329 ? 51.498 -40.448 15.350 1.00 65.76 329 GLY A O 1
ATOM 2462 N N . LYS A 1 330 ? 53.533 -40.859 14.489 1.00 67.08 330 LYS A N 1
ATOM 2463 C CA . LYS A 1 330 ? 53.543 -39.615 13.708 1.00 63.91 330 LYS A CA 1
ATOM 2464 C C . LYS A 1 330 ? 53.655 -39.843 12.194 1.00 54.99 330 LYS A C 1
ATOM 2465 O O . LYS A 1 330 ? 54.175 -40.862 11.763 1.00 56.39 330 LYS A O 1
ATOM 2471 N N . VAL A 1 331 ? 53.159 -38.908 11.386 1.00 54.03 331 VAL A N 1
ATOM 2472 C CA . VAL A 1 331 ? 53.328 -39.038 9.928 1.00 55.48 331 VAL A CA 1
ATOM 2473 C C . VAL A 1 331 ? 54.570 -38.303 9.450 1.00 54.24 331 VAL A C 1
ATOM 2474 O O . VAL A 1 331 ? 54.803 -37.162 9.822 1.00 54.09 331 VAL A O 1
ATOM 2477 N N . TRP A 1 332 ? 55.362 -38.950 8.609 1.00 53.05 332 TRP A N 1
ATOM 2478 C CA . TRP A 1 332 ? 56.608 -38.358 8.144 1.00 47.68 332 TRP A CA 1
ATOM 2479 C C . TRP A 1 332 ? 56.605 -38.075 6.664 1.00 47.91 332 TRP A C 1
ATOM 2480 O O . TRP A 1 332 ? 56.413 -38.988 5.838 1.00 49.57 332 TRP A O 1
ATOM 2491 N N . VAL A 1 333 ? 56.939 -36.845 6.329 1.00 47.55 333 VAL A N 1
ATOM 2492 C CA . VAL A 1 333 ? 57.041 -36.410 4.971 1.00 45.26 333 VAL A CA 1
ATOM 2493 C C . VAL A 1 333 ? 58.500 -36.313 4.658 1.00 48.53 333 VAL A C 1
ATOM 2494 O O . VAL A 1 333 ? 59.211 -35.617 5.323 1.00 52.03 333 VAL A O 1
ATOM 2498 N N . VAL A 1 334 ? 58.963 -37.040 3.662 1.00 48.61 334 VAL A N 1
ATOM 2499 C CA . VAL A 1 334 ? 60.363 -37.021 3.341 1.00 48.41 334 VAL A CA 1
ATOM 2500 C C . VAL A 1 334 ? 60.613 -36.655 1.904 1.00 48.24 334 VAL A C 1
ATOM 2501 O O . VAL A 1 334 ? 60.203 -37.343 1.022 1.00 49.15 334 VAL A O 1
ATOM 2505 N N . TYR A 1 335 ? 61.266 -35.533 1.686 1.00 50.48 335 TYR A N 1
ATOM 2506 C CA . TYR A 1 335 ? 61.760 -35.141 0.387 1.00 49.26 335 TYR A CA 1
ATOM 2507 C C . TYR A 1 335 ? 60.630 -34.942 -0.555 1.00 49.09 335 TYR A C 1
ATOM 2508 O O . TYR A 1 335 ? 59.542 -34.712 -0.125 1.00 51.91 335 TYR A O 1
ATOM 2517 N N . GLY A 1 336 ? 60.872 -35.040 -1.845 1.00 43.31 336 GLY A N 1
ATOM 2518 C CA . GLY A 1 336 ? 59.797 -34.829 -2.783 1.00 42.14 336 GLY A CA 1
ATOM 2519 C C . GLY A 1 336 ? 60.130 -33.881 -3.900 1.00 49.75 336 GLY A C 1
ATOM 2520 O O . GLY A 1 336 ? 61.262 -33.592 -4.132 1.00 48.27 336 GLY A O 1
ATOM 2521 N N . PHE A 1 337 ? 59.115 -33.404 -4.593 1.00 47.61 337 PHE A N 1
ATOM 2522 C CA . PHE A 1 337 ? 59.247 -32.437 -5.680 1.00 42.93 337 PHE A CA 1
ATOM 2523 C C . PHE A 1 337 ? 58.314 -31.225 -5.585 1.00 49.81 337 PHE A C 1
ATOM 2524 O O . PHE A 1 337 ? 57.098 -31.408 -5.488 1.00 52.39 337 PHE A O 1
ATOM 2532 N N . ASN A 1 338 ? 58.882 -30.008 -5.620 1.00 46.07 338 ASN A N 1
ATOM 2533 C CA . ASN A 1 338 ? 58.121 -28.785 -5.930 1.00 48.02 338 ASN A CA 1
ATOM 2534 C C . ASN A 1 338 ? 58.762 -27.911 -7.001 1.00 55.80 338 ASN A C 1
ATOM 2535 O O . ASN A 1 338 ? 59.176 -26.794 -6.699 1.00 63.20 338 ASN A O 1
ATOM 2540 N N . GLY A 1 339 ? 58.856 -28.379 -8.244 1.00 51.87 339 GLY A N 1
ATOM 2541 C CA . GLY A 1 339 ? 59.495 -27.590 -9.286 1.00 45.28 339 GLY A CA 1
ATOM 2542 C C . GLY A 1 339 ? 60.997 -27.791 -9.262 1.00 56.09 339 GLY A C 1
ATOM 2543 O O . GLY A 1 339 ? 61.677 -27.713 -10.303 1.00 59.48 339 GLY A O 1
ATOM 2544 N N . CYS A 1 340 ? 61.437 -28.124 -8.066 1.00 56.86 340 CYS A N 1
ATOM 2545 C CA . CYS A 1 340 ? 62.774 -28.496 -7.769 1.00 51.59 340 CYS A CA 1
ATOM 2546 C C . CYS A 1 340 ? 62.610 -29.721 -6.952 1.00 52.35 340 CYS A C 1
ATOM 2547 O O . CYS A 1 340 ? 61.580 -29.922 -6.366 1.00 48.24 340 CYS A O 1
ATOM 2550 N N . GLU A 1 341 ? 63.619 -30.561 -6.946 1.00 50.86 341 GLU A N 1
ATOM 2551 C CA . GLU A 1 341 ? 63.654 -31.698 -6.075 1.00 43.94 341 GLU A CA 1
ATOM 2552 C C . GLU A 1 341 ? 64.059 -31.250 -4.705 1.00 47.98 341 GLU A C 1
ATOM 2553 O O . GLU A 1 341 ? 64.827 -30.335 -4.563 1.00 49.57 341 GLU A O 1
ATOM 2559 N N . VAL A 1 342 ? 63.524 -31.896 -3.689 1.00 45.57 342 VAL A N 1
ATOM 2560 C CA . VAL A 1 342 ? 63.568 -31.368 -2.355 1.00 44.14 342 VAL A CA 1
ATOM 2561 C C . VAL A 1 342 ? 64.068 -32.375 -1.333 1.00 48.48 342 VAL A C 1
ATOM 2562 O O . VAL A 1 342 ? 63.755 -33.526 -1.406 1.00 48.26 342 VAL A O 1
ATOM 2566 N N . ASP A 1 343 ? 64.837 -31.920 -0.364 1.00 47.82 343 ASP A N 1
ATOM 2567 C CA . ASP A 1 343 ? 65.266 -32.802 0.719 1.00 46.83 343 ASP A CA 1
ATOM 2568 C C . ASP A 1 343 ? 64.814 -32.304 2.116 1.00 51.21 343 ASP A C 1
ATOM 2569 O O . ASP A 1 343 ? 65.565 -32.374 3.093 1.00 50.79 343 ASP A O 1
ATOM 2574 N N . ASP A 1 344 ? 63.583 -31.789 2.175 1.00 48.74 344 ASP A N 1
ATOM 2575 C CA . ASP A 1 344 ? 62.889 -31.469 3.415 1.00 46.28 344 ASP A CA 1
ATOM 2576 C C . ASP A 1 344 ? 62.629 -32.682 4.254 1.00 49.92 344 ASP A C 1
ATOM 2577 O O . ASP A 1 344 ? 62.455 -33.769 3.722 1.00 53.35 344 ASP A O 1
ATOM 2582 N N . VAL A 1 345 ? 62.522 -32.510 5.562 1.00 52.55 345 VAL A N 1
ATOM 2583 C CA . VAL A 1 345 ? 61.929 -33.580 6.363 1.00 52.76 345 VAL A CA 1
ATOM 2584 C C . VAL A 1 345 ? 60.949 -32.959 7.374 1.00 51.72 345 VAL A C 1
ATOM 2585 O O . VAL A 1 345 ? 61.204 -31.873 7.903 1.00 50.05 345 VAL A O 1
ATOM 2589 N N . HIS A 1 346 ? 59.823 -33.628 7.622 1.00 44.79 346 HIS A N 1
ATOM 2590 C CA . HIS A 1 346 ? 58.765 -33.053 8.457 1.00 44.13 346 HIS A CA 1
ATOM 2591 C C . HIS A 1 346 ? 57.981 -34.147 9.132 1.00 50.86 346 HIS A C 1
ATOM 2592 O O . HIS A 1 346 ? 57.825 -35.227 8.567 1.00 53.35 346 HIS A O 1
ATOM 2599 N N . TYR A 1 347 ? 57.478 -33.890 10.334 1.00 50.24 347 TYR A N 1
ATOM 2600 C CA . TYR A 1 347 ? 56.488 -34.802 10.869 1.00 47.59 347 TYR A CA 1
ATOM 2601 C C . TYR A 1 347 ? 55.230 -34.067 11.280 1.00 52.93 347 TYR A C 1
ATOM 2602 O O . TYR A 1 347 ? 55.263 -32.898 11.654 1.00 53.71 347 TYR A O 1
ATOM 2611 N N . TYR A 1 348 ? 54.110 -34.763 11.134 1.00 54.40 348 TYR A N 1
ATOM 2612 C CA . TYR A 1 348 ? 52.813 -34.295 11.583 1.00 56.48 348 TYR A CA 1
ATOM 2613 C C . TYR A 1 348 ? 52.436 -35.113 12.810 1.00 60.13 348 TYR A C 1
ATOM 2614 O O . TYR A 1 348 ? 52.476 -36.362 12.770 1.00 61.56 348 TYR A O 1
ATOM 2623 N N . ASP A 1 349 ? 52.108 -34.408 13.898 1.00 60.56 349 ASP A N 1
ATOM 2624 C CA . ASP A 1 349 ? 51.619 -35.027 15.134 1.00 60.35 349 ASP A CA 1
ATOM 2625 C C . ASP A 1 349 ? 50.115 -34.960 15.152 1.00 63.15 349 ASP A C 1
ATOM 2626 O O . ASP A 1 349 ? 49.550 -33.851 15.218 1.00 65.61 349 ASP A O 1
ATOM 2631 N N . PRO A 1 350 ? 49.469 -36.144 15.067 1.00 62.62 350 PRO A N 1
ATOM 2632 C CA . PRO A 1 350 ? 48.028 -36.378 15.209 1.00 62.90 350 PRO A CA 1
ATOM 2633 C C . PRO A 1 350 ? 47.479 -35.822 16.524 1.00 65.15 350 PRO A C 1
ATOM 2634 O O . PRO A 1 350 ? 46.559 -35.000 16.461 1.00 69.87 350 PRO A O 1
ATOM 2638 N N . VAL A 1 351 ? 48.030 -36.253 17.666 1.00 60.26 351 VAL A N 1
ATOM 2639 C CA . VAL A 1 351 ? 47.584 -35.790 18.982 1.00 56.25 351 VAL A CA 1
ATOM 2640 C C . VAL A 1 351 ? 47.457 -34.261 19.019 1.00 58.79 351 VAL A C 1
ATOM 2641 O O . VAL A 1 351 ? 46.391 -33.714 19.314 1.00 60.77 351 VAL A O 1
ATOM 2643 N N . GLN A 1 352 ? 48.526 -33.566 18.672 1.00 57.44 352 GLN A N 1
ATOM 2644 C CA . GLN A 1 352 ? 48.480 -32.116 18.668 1.00 61.12 352 GLN A CA 1
ATOM 2645 C C . GLN A 1 352 ? 47.727 -31.536 17.480 1.00 66.37 352 GLN A C 1
ATOM 2646 O O . GLN A 1 352 ? 47.224 -30.411 17.567 1.00 72.23 352 GLN A O 1
ATOM 2652 N N . ASP A 1 353 ? 47.656 -32.302 16.386 1.00 66.28 353 ASP A N 1
ATOM 2653 C CA . ASP A 1 353 ? 47.289 -31.785 15.059 1.00 64.67 353 ASP A CA 1
ATOM 2654 C C . ASP A 1 353 ? 48.225 -30.616 14.733 1.00 65.88 353 ASP A C 1
ATOM 2655 O O . ASP A 1 353 ? 47.775 -29.472 14.538 1.00 67.38 353 ASP A O 1
ATOM 2660 N N . LYS A 1 354 ? 49.534 -30.898 14.708 1.00 63.47 354 LYS A N 1
ATOM 2661 C CA . LYS A 1 354 ? 50.485 -29.910 14.163 1.00 69.35 354 LYS A CA 1
ATOM 2662 C C . LYS A 1 354 ? 51.806 -30.456 13.635 1.00 61.43 354 LYS A C 1
ATOM 2663 O O . LYS A 1 354 ? 52.272 -31.534 14.017 1.00 56.50 354 LYS A O 1
ATOM 2669 N N . TRP A 1 355 ? 52.398 -29.646 12.761 1.00 56.86 355 TRP A N 1
ATOM 2670 C CA . TRP A 1 355 ? 53.596 -29.982 12.017 1.00 54.78 355 TRP A CA 1
ATOM 2671 C C . TRP A 1 355 ? 54.860 -29.470 12.642 1.00 53.65 355 TRP A C 1
ATOM 2672 O O . TRP A 1 355 ? 54.890 -28.392 13.221 1.00 52.94 355 TRP A O 1
ATOM 2683 N N . THR A 1 356 ? 55.919 -30.234 12.427 1.00 55.90 356 THR A N 1
ATOM 2684 C CA . THR A 1 356 ? 57.252 -29.955 12.928 1.00 52.42 356 THR A CA 1
ATOM 2685 C C . THR A 1 356 ? 58.321 -30.197 11.854 1.00 52.37 356 THR A C 1
ATOM 2686 O O . THR A 1 356 ? 58.326 -31.248 11.201 1.00 48.99 356 THR A O 1
ATOM 2690 N N . GLN A 1 357 ? 59.235 -29.255 11.658 1.00 49.44 357 GLN A N 1
ATOM 2691 C CA . GLN A 1 357 ? 60.333 -29.567 10.758 1.00 46.12 357 GLN A CA 1
ATOM 2692 C C . GLN A 1 357 ? 61.488 -30.113 11.559 1.00 49.03 357 GLN A C 1
ATOM 2693 O O . GLN A 1 357 ? 61.670 -29.778 12.727 1.00 50.16 357 GLN A O 1
ATOM 2699 N N . VAL A 1 358 ? 62.264 -30.974 10.922 1.00 48.45 358 VAL A N 1
ATOM 2700 C CA . VAL A 1 358 ? 63.357 -31.622 11.585 1.00 41.52 358 VAL A CA 1
ATOM 2701 C C . VAL A 1 358 ? 64.624 -31.440 10.786 1.00 43.07 358 VAL A C 1
ATOM 2702 O O . VAL A 1 358 ? 64.607 -31.647 9.575 1.00 49.36 358 VAL A O 1
ATOM 2706 N N . GLU A 1 359 ? 65.711 -31.038 11.450 1.00 47.23 359 GLU A N 1
ATOM 2707 C CA . GLU A 1 359 ? 67.045 -31.032 10.831 1.00 45.69 359 GLU A CA 1
ATOM 2708 C C . GLU A 1 359 ? 67.586 -32.465 10.815 1.00 42.73 359 GLU A C 1
ATOM 2709 O O . GLU A 1 359 ? 67.295 -33.258 11.704 1.00 42.42 359 GLU A O 1
ATOM 2715 N N . THR A 1 360 ? 68.345 -32.826 9.798 1.00 43.24 360 THR A N 1
ATOM 2716 C CA . THR A 1 360 ? 68.796 -34.201 9.724 1.00 44.61 360 THR A CA 1
ATOM 2717 C C . THR A 1 360 ? 70.253 -34.119 9.340 1.00 47.26 360 THR A C 1
ATOM 2718 O O . THR A 1 360 ? 70.683 -33.113 8.752 1.00 50.91 360 THR A O 1
ATOM 2722 N N . PHE A 1 361 ? 71.015 -35.167 9.621 1.00 41.17 361 PHE A N 1
ATOM 2723 C CA . PHE A 1 361 ? 72.411 -35.134 9.218 1.00 46.91 361 PHE A CA 1
ATOM 2724 C C . PHE A 1 361 ? 72.956 -36.520 8.913 1.00 47.62 361 PHE A C 1
ATOM 2725 O O . PHE A 1 361 ? 72.220 -37.526 8.981 1.00 42.97 361 PHE A O 1
ATOM 2733 N N . GLY A 1 362 ? 74.233 -36.524 8.515 1.00 49.94 362 GLY A N 1
ATOM 2734 C CA . GLY A 1 362 ? 75.055 -37.715 8.373 1.00 49.07 362 GLY A CA 1
ATOM 2735 C C . GLY A 1 362 ? 74.804 -38.592 7.163 1.00 52.85 362 GLY A C 1
ATOM 2736 O O . GLY A 1 362 ? 73.797 -39.284 7.137 1.00 57.27 362 GLY A O 1
ATOM 2737 N N . VAL A 1 363 ? 75.733 -38.615 6.208 1.00 47.14 363 VAL A N 1
ATOM 2738 C CA . VAL A 1 363 ? 75.597 -39.415 4.973 1.00 53.46 363 VAL A CA 1
ATOM 2739 C C . VAL A 1 363 ? 74.107 -39.540 4.574 1.00 49.37 363 VAL A C 1
ATOM 2740 O O . VAL A 1 363 ? 73.485 -40.615 4.561 1.00 42.78 363 VAL A O 1
ATOM 2744 N N . ARG A 1 364 ? 73.570 -38.353 4.300 1.00 49.96 364 ARG A N 1
ATOM 2745 C CA . ARG A 1 364 ? 72.215 -38.083 3.837 1.00 43.09 364 ARG A CA 1
ATOM 2746 C C . ARG A 1 364 ? 72.095 -38.140 2.314 1.00 44.88 364 ARG A C 1
ATOM 2747 O O . ARG A 1 364 ? 73.028 -37.756 1.621 1.00 46.75 364 ARG A O 1
ATOM 2755 N N . PRO A 1 365 ? 70.954 -38.607 1.780 1.00 43.30 365 PRO A N 1
ATOM 2756 C CA . PRO A 1 365 ? 70.732 -38.480 0.335 1.00 37.36 365 PRO A CA 1
ATOM 2757 C C . PRO A 1 365 ? 70.633 -37.037 -0.175 1.00 43.17 365 PRO A C 1
ATOM 2758 O O . PRO A 1 365 ? 70.027 -36.147 0.448 1.00 44.19 365 PRO A O 1
ATOM 2762 N N . SER A 1 366 ? 71.249 -36.806 -1.326 1.00 44.25 366 SER A N 1
ATOM 2763 C CA . SER A 1 366 ? 70.985 -35.600 -2.092 1.00 47.12 366 SER A CA 1
ATOM 2764 C C . SER A 1 366 ? 69.491 -35.566 -2.454 1.00 47.57 366 SER A C 1
ATOM 2765 O O . SER A 1 366 ? 68.848 -36.623 -2.530 1.00 45.42 366 SER A O 1
ATOM 2768 N N . GLU A 1 367 ? 68.939 -34.375 -2.676 1.00 42.66 367 GLU A N 1
ATOM 2769 C CA . GLU A 1 367 ? 67.486 -34.239 -2.778 1.00 43.92 367 GLU A CA 1
ATOM 2770 C C . GLU A 1 367 ? 66.944 -34.966 -3.991 1.00 45.42 367 GLU A C 1
ATOM 2771 O O . GLU A 1 367 ? 67.618 -35.064 -5.015 1.00 48.76 367 GLU A O 1
ATOM 2777 N N . ARG A 1 368 ? 65.728 -35.488 -3.868 1.00 43.19 368 ARG A N 1
ATOM 2778 C CA . ARG A 1 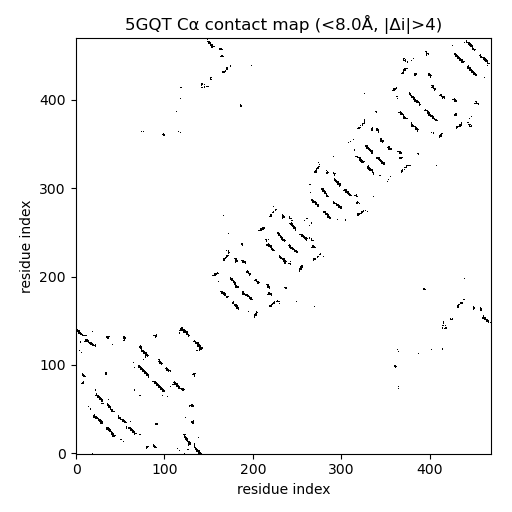368 ? 65.224 -36.441 -4.851 1.00 45.14 368 ARG A CA 1
ATOM 2779 C C . ARG A 1 368 ? 63.729 -36.735 -4.686 1.00 44.32 368 ARG A C 1
ATOM 2780 O O . ARG A 1 368 ? 63.167 -36.521 -3.611 1.00 44.84 368 ARG A O 1
ATOM 2788 N N . SER A 1 369 ? 63.081 -37.206 -5.748 1.00 41.26 369 SER A N 1
ATOM 2789 C CA . SER A 1 369 ? 61.668 -37.568 -5.639 1.00 42.75 369 SER A CA 1
ATOM 2790 C C . SER A 1 369 ? 61.464 -39.012 -6.032 1.00 47.64 369 SER A C 1
ATOM 2791 O O . SER A 1 369 ? 62.407 -39.713 -6.468 1.00 45.10 369 SER A O 1
ATOM 2794 N N . VAL A 1 370 ? 60.193 -39.404 -5.967 1.00 43.44 370 VAL A N 1
ATOM 2795 C CA . VAL A 1 370 ? 59.698 -40.670 -6.491 1.00 44.46 370 VAL A CA 1
ATOM 2796 C C . VAL A 1 370 ? 60.654 -41.821 -6.232 1.00 45.51 370 VAL A C 1
ATOM 2797 O O . VAL A 1 370 ? 61.130 -42.478 -7.147 1.00 49.02 370 VAL A O 1
ATOM 2801 N N . PHE A 1 371 ? 60.913 -42.067 -4.954 1.00 47.70 371 PHE A N 1
ATOM 2802 C CA . PHE A 1 371 ? 61.813 -43.142 -4.547 1.00 49.03 371 PHE A CA 1
ATOM 2803 C C . PHE A 1 371 ? 61.057 -44.268 -3.841 1.00 51.43 371 PHE A C 1
ATOM 2804 O O . PHE A 1 371 ? 59.855 -44.163 -3.566 1.00 55.19 371 PHE A O 1
ATOM 2812 N N . ALA A 1 372 ? 61.770 -45.347 -3.539 1.00 49.91 372 ALA A N 1
ATOM 2813 C CA . ALA A 1 372 ? 61.152 -46.458 -2.844 1.00 49.60 372 ALA A CA 1
ATOM 2814 C C . ALA A 1 372 ? 61.289 -46.211 -1.344 1.00 54.48 372 ALA A C 1
ATOM 2815 O O . ALA A 1 372 ? 62.347 -45.795 -0.882 1.00 50.29 372 ALA A O 1
ATOM 2817 N N . SER A 1 373 ? 60.221 -46.426 -0.584 1.00 54.09 373 SER A N 1
ATOM 2818 C CA . SER A 1 373 ? 60.298 -46.150 0.843 1.00 52.58 373 SER A CA 1
ATOM 2819 C C . SER A 1 373 ? 59.400 -47.045 1.678 1.00 57.22 373 SER A C 1
ATOM 2820 O O . SER A 1 373 ? 58.273 -47.424 1.297 1.00 55.70 373 SER A O 1
ATOM 2823 N N . ALA A 1 374 ? 59.939 -47.379 2.838 1.00 59.83 374 ALA A N 1
ATOM 2824 C CA . ALA A 1 374 ? 59.241 -48.197 3.812 1.00 59.64 374 ALA A CA 1
ATOM 2825 C C . ALA A 1 374 ? 59.626 -47.692 5.183 1.00 57.31 374 ALA A C 1
ATOM 2826 O O . ALA A 1 374 ? 60.728 -47.189 5.353 1.00 56.13 374 ALA A O 1
ATOM 2828 N N . ALA A 1 375 ? 58.732 -47.793 6.160 1.00 59.14 375 ALA A N 1
ATOM 2829 C CA . ALA A 1 375 ? 59.138 -47.497 7.534 1.00 55.01 375 ALA A CA 1
ATOM 2830 C C . ALA A 1 375 ? 59.208 -48.788 8.317 1.00 50.52 375 ALA A C 1
ATOM 2831 O O . ALA A 1 375 ? 58.244 -49.541 8.361 1.00 54.11 375 ALA A O 1
ATOM 2833 N N . ILE A 1 376 ? 60.360 -49.070 8.901 1.00 47.86 376 ILE A N 1
ATOM 2834 C CA . ILE A 1 376 ? 60.483 -50.254 9.733 1.00 55.73 376 ILE A CA 1
ATOM 2835 C C . ILE A 1 376 ? 61.148 -49.856 11.025 1.00 57.02 376 ILE A C 1
ATOM 2836 O O . ILE A 1 376 ? 62.197 -49.211 11.010 1.00 59.45 376 ILE A O 1
ATOM 2841 N N . GLY A 1 377 ? 60.543 -50.229 12.145 1.00 54.45 377 GLY A N 1
ATOM 2842 C CA . GLY A 1 377 ? 61.056 -49.791 13.428 1.00 56.04 377 GLY A CA 1
ATOM 2843 C C . GLY A 1 377 ? 61.007 -48.279 13.559 1.00 53.55 377 GLY A C 1
ATOM 2844 O O . GLY A 1 377 ? 59.958 -47.660 13.317 1.00 53.50 377 GLY A O 1
ATOM 2845 N N . LYS A 1 378 ? 62.139 -47.689 13.944 1.00 53.20 378 LYS A N 1
ATOM 2846 C CA . LYS A 1 378 ? 62.257 -46.236 14.058 1.00 52.74 378 LYS A CA 1
ATOM 2847 C C . LYS A 1 378 ? 62.828 -45.680 12.758 1.00 57.36 378 LYS A C 1
ATOM 2848 O O . LYS A 1 378 ? 63.066 -44.474 12.615 1.00 53.26 378 LYS A O 1
ATOM 2854 N N . HIS A 1 379 ? 63.032 -46.577 11.799 1.00 55.94 379 HIS A N 1
ATOM 2855 C CA . HIS A 1 379 ? 63.677 -46.211 10.554 1.00 51.37 379 HIS A CA 1
ATOM 2856 C C . HIS A 1 379 ? 62.737 -45.931 9.409 1.00 50.71 379 HIS A C 1
ATOM 2857 O O . HIS A 1 379 ? 61.664 -46.517 9.292 1.00 54.79 379 HIS A O 1
ATOM 2864 N N . ILE A 1 380 ? 63.167 -45.015 8.562 1.00 48.97 380 ILE A N 1
ATOM 2865 C CA . ILE A 1 380 ? 62.629 -44.906 7.229 1.00 48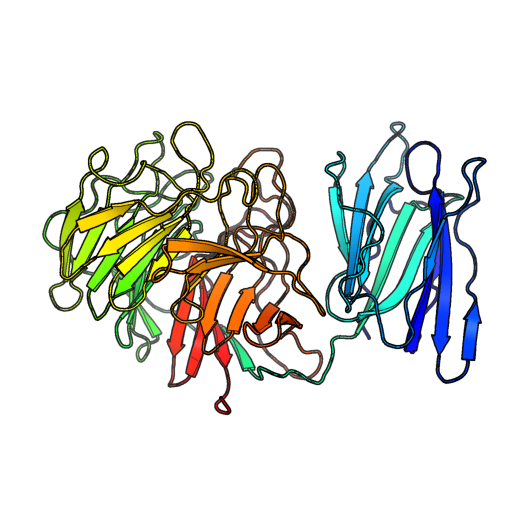.44 380 ILE A CA 1
ATOM 2866 C C . ILE A 1 380 ? 63.720 -45.393 6.286 1.00 48.42 380 ILE A C 1
ATOM 2867 O O . ILE A 1 380 ? 64.867 -45.002 6.416 1.00 44.93 380 ILE A O 1
ATOM 2872 N N . VAL A 1 381 ? 63.386 -46.294 5.373 1.00 51.17 381 VAL A N 1
ATOM 2873 C CA . VAL A 1 381 ? 64.344 -46.738 4.366 1.00 52.05 381 VAL A CA 1
ATOM 2874 C C . VAL A 1 381 ? 63.899 -46.242 2.996 1.00 48.92 381 VAL A C 1
ATOM 2875 O O . VAL A 1 381 ? 62.708 -46.297 2.660 1.00 52.13 381 VAL A O 1
ATOM 2878 N N . ILE A 1 382 ? 64.857 -45.727 2.233 1.00 44.80 382 ILE A N 1
ATOM 2879 C CA . ILE A 1 382 ? 64.606 -45.236 0.890 1.00 49.60 382 ILE A CA 1
ATOM 2880 C C . ILE A 1 382 ? 65.631 -45.787 -0.102 1.00 47.66 382 ILE A C 1
ATOM 2881 O O . ILE A 1 382 ? 66.816 -45.967 0.230 1.00 45.55 382 ILE A O 1
ATOM 2886 N N . PHE A 1 383 ? 65.164 -46.078 -1.314 1.00 46.74 383 PHE A N 1
ATOM 2887 C CA . PHE A 1 383 ? 66.070 -46.439 -2.399 1.00 48.76 383 PHE A CA 1
ATOM 2888 C C . PHE A 1 383 ? 65.814 -45.639 -3.670 1.00 50.55 383 PHE A C 1
ATOM 2889 O O . PHE A 1 383 ? 64.669 -45.270 -3.968 1.00 48.25 383 PHE A O 1
ATOM 2897 N N . GLY A 1 384 ? 66.904 -45.400 -4.408 1.00 51.91 384 GLY A N 1
ATOM 2898 C CA . GLY A 1 384 ? 66.899 -44.673 -5.665 1.00 53.54 384 GLY A CA 1
ATOM 2899 C C . GLY A 1 384 ? 66.210 -43.317 -5.649 1.00 52.54 384 GLY A C 1
ATOM 2900 O O . GLY A 1 384 ? 66.384 -42.516 -4.716 1.00 44.46 384 GLY A O 1
ATOM 2901 N N . GLY A 1 385 ? 65.429 -43.073 -6.705 1.00 53.90 385 GLY A N 1
ATOM 2902 C CA . GLY A 1 385 ? 64.678 -41.837 -6.883 1.00 48.21 385 GLY A CA 1
ATOM 2903 C C . GLY A 1 385 ? 65.153 -40.984 -8.063 1.00 53.08 385 GLY A C 1
ATOM 2904 O O . GLY A 1 385 ? 66.196 -41.253 -8.702 1.00 48.23 385 GLY A O 1
ATOM 2905 N N . GLU A 1 386 ? 64.383 -39.940 -8.356 1.00 50.00 386 GLU A N 1
ATOM 2906 C CA . GLU A 1 386 ? 64.781 -38.978 -9.376 1.00 47.24 386 GLU A CA 1
ATOM 2907 C C . GLU A 1 386 ? 65.570 -37.857 -8.751 1.00 46.31 386 GLU A C 1
ATOM 2908 O O . GLU A 1 386 ? 65.100 -37.222 -7.813 1.00 51.76 386 GLU A O 1
ATOM 2914 N N . ILE A 1 387 ? 66.756 -37.593 -9.269 1.00 44.55 387 ILE A N 1
ATOM 2915 C CA . ILE A 1 387 ? 67.539 -36.487 -8.752 1.00 44.44 387 ILE A CA 1
ATOM 2916 C C . ILE A 1 387 ? 67.477 -35.249 -9.634 1.00 47.11 387 ILE A C 1
ATOM 2917 O O . ILE A 1 387 ? 68.060 -34.228 -9.288 1.00 43.37 387 ILE A O 1
ATOM 2922 N N . ALA A 1 388 ? 66.759 -35.331 -10.755 1.00 51.72 388 ALA A N 1
ATOM 2923 C CA . ALA A 1 388 ? 66.485 -34.153 -11.582 1.00 49.82 388 ALA A CA 1
ATOM 2924 C C . ALA A 1 388 ? 65.366 -34.426 -12.583 1.00 52.27 388 ALA A C 1
ATOM 2925 O O . ALA A 1 388 ? 65.397 -35.442 -13.271 1.00 50.77 388 ALA A O 1
ATOM 2927 N N . MET A 1 389 ? 64.391 -33.516 -12.666 1.00 56.79 389 MET A N 1
ATOM 2928 C CA . MET A 1 389 ? 63.264 -33.656 -13.601 1.00 55.33 389 MET A CA 1
ATOM 2929 C C . MET A 1 389 ? 63.705 -33.656 -15.062 1.00 57.70 389 MET A C 1
ATOM 2930 O O . MET A 1 389 ? 64.710 -33.038 -15.424 1.00 53.67 389 MET A O 1
ATOM 2935 N N . ASP A 1 390 ? 62.916 -34.354 -15.877 1.00 60.15 390 ASP A N 1
ATOM 2936 C CA . ASP A 1 390 ? 63.054 -34.436 -17.331 1.00 56.72 390 ASP A CA 1
ATOM 2937 C C . ASP A 1 390 ? 62.425 -33.235 -18.024 1.00 56.66 390 ASP A C 1
ATOM 2938 O O . ASP A 1 390 ? 61.291 -32.860 -17.712 1.00 59.70 390 ASP A O 1
ATOM 2943 N N . PRO A 1 391 ? 63.086 -32.743 -19.038 1.00 51.94 391 PRO A N 1
ATOM 2944 C CA . PRO A 1 391 ? 62.630 -31.538 -19.668 1.00 56.02 391 PRO A CA 1
ATOM 2945 C C . PRO A 1 391 ? 61.260 -31.761 -20.189 1.00 61.59 391 PRO A C 1
ATOM 2946 O O . PRO A 1 391 ? 60.452 -30.859 -20.134 1.00 66.48 391 PRO A O 1
ATOM 2950 N N . LEU A 1 392 ? 60.949 -32.933 -20.697 1.00 58.75 392 LEU A N 1
ATOM 2951 C CA . LEU A 1 392 ? 59.688 -33.076 -21.396 1.00 59.82 392 LEU A CA 1
ATOM 2952 C C . LEU A 1 392 ? 58.467 -33.384 -20.579 1.00 66.60 392 LEU A C 1
ATOM 2953 O O . LEU A 1 392 ? 57.367 -33.267 -21.045 1.00 69.49 392 LEU A O 1
ATOM 2958 N N . ALA A 1 393 ? 58.647 -33.778 -19.353 1.00 30.00 393 ALA A N 1
ATOM 2959 C CA . ALA A 1 393 ? 57.545 -33.873 -18.405 1.00 30.00 393 ALA A CA 1
ATOM 2960 C C . ALA A 1 393 ? 57.850 -35.077 -17.564 1.00 30.00 393 ALA A C 1
ATOM 2961 O O . ALA A 1 393 ? 58.995 -35.419 -17.370 1.00 30.00 393 ALA A O 1
ATOM 2963 N N . HIS A 1 394 ? 56.804 -35.704 -17.058 1.00 30.00 394 HIS A N 1
ATOM 2964 C CA . HIS A 1 394 ? 56.861 -37.067 -16.619 1.00 30.00 394 HIS A CA 1
ATOM 2965 C C . HIS A 1 394 ? 57.068 -37.923 -17.871 1.00 30.00 394 HIS A C 1
ATOM 2966 O O . HIS A 1 394 ? 57.185 -39.111 -17.782 1.00 30.00 394 HIS A O 1
ATOM 2973 N N . VAL A 1 395 ? 57.056 -37.325 -19.050 1.00 30.00 395 VAL A N 1
ATOM 2974 C CA . VAL A 1 395 ? 57.339 -38.021 -20.289 1.00 30.00 395 VAL A CA 1
ATOM 2975 C C . VAL A 1 395 ? 58.733 -38.600 -20.397 1.00 30.00 395 VAL A C 1
ATOM 2976 O O . VAL A 1 395 ? 58.916 -39.652 -20.965 1.00 30.00 395 VAL A O 1
ATOM 2980 N N . GLY A 1 396 ? 59.737 -37.895 -19.937 1.00 53.81 396 GLY A N 1
ATOM 2981 C CA . GLY A 1 396 ? 61.044 -38.351 -20.347 1.00 44.64 396 GLY A CA 1
ATOM 2982 C C . GLY A 1 396 ? 61.721 -38.871 -19.125 1.00 53.69 396 GLY A C 1
ATOM 2983 O O . GLY A 1 396 ? 61.222 -38.638 -18.042 1.00 59.27 396 GLY A O 1
ATOM 2984 N N . PRO A 1 397 ? 62.829 -39.563 -19.230 1.00 47.19 397 PRO A N 1
ATOM 2985 C CA . PRO A 1 397 ? 63.378 -40.207 -18.044 1.00 53.38 397 PRO A CA 1
ATOM 2986 C C . PRO A 1 397 ? 63.806 -39.289 -16.911 1.00 57.43 397 PRO A C 1
ATOM 2987 O O . PRO A 1 397 ? 63.537 -39.587 -15.771 1.00 59.70 397 PRO A O 1
ATOM 2991 N N . GLY A 1 398 ? 64.450 -38.183 -17.216 1.00 55.76 398 GLY A N 1
ATOM 2992 C CA . GLY A 1 398 ? 64.976 -37.335 -16.186 1.00 48.41 398 GLY A CA 1
ATOM 2993 C C . GLY A 1 398 ? 66.254 -37.961 -15.759 1.00 51.42 398 GLY A C 1
ATOM 2994 O O . GLY A 1 398 ? 66.763 -38.774 -16.472 1.00 58.87 398 GLY A O 1
ATOM 2995 N N . GLN A 1 399 ? 66.780 -37.582 -14.610 1.00 53.60 399 GLN A N 1
ATOM 2996 C CA . GLN A 1 399 ? 67.963 -38.219 -14.093 1.00 53.13 399 GLN A CA 1
ATOM 2997 C C . GLN A 1 399 ? 67.584 -39.012 -12.907 1.00 49.32 399 GLN A C 1
ATOM 2998 O O . GLN A 1 399 ? 66.995 -38.504 -12.000 1.00 49.39 399 GLN A O 1
ATOM 3004 N N . LEU A 1 400 ? 67.949 -40.269 -12.919 1.00 42.89 400 LEU A N 1
ATOM 3005 C CA . LEU A 1 400 ? 67.575 -41.195 -11.854 1.00 43.51 400 LEU A CA 1
ATOM 3006 C C . LEU A 1 400 ? 68.796 -41.825 -11.178 1.00 46.53 400 LEU A C 1
ATOM 3007 O O . LEU A 1 400 ? 69.763 -42.168 -11.847 1.00 46.81 400 LEU A O 1
ATOM 3012 N N . THR A 1 401 ? 68.740 -42.002 -9.854 1.00 51.99 401 THR A N 1
ATOM 3013 C CA . THR A 1 401 ? 69.900 -42.482 -9.085 1.00 47.15 401 THR A CA 1
ATOM 3014 C C . THR A 1 401 ? 69.653 -43.842 -8.426 1.00 51.50 401 THR A C 1
ATOM 3015 O O . THR A 1 401 ? 68.635 -44.479 -8.713 1.00 50.76 401 THR A O 1
ATOM 3018 N N . ASP A 1 402 ? 70.554 -44.249 -7.516 1.00 54.19 402 ASP A N 1
ATOM 3019 C CA . ASP A 1 402 ? 70.588 -45.612 -6.968 1.00 46.29 402 ASP A CA 1
ATOM 3020 C C . ASP A 1 402 ? 71.061 -45.803 -5.515 1.00 53.19 402 ASP A C 1
ATOM 3021 O O . ASP A 1 402 ? 71.524 -46.900 -5.152 1.00 60.41 402 ASP A O 1
ATOM 3026 N N . GLY A 1 403 ? 71.005 -44.798 -4.661 1.00 49.39 403 GLY A N 1
ATOM 3027 C CA . GLY A 1 403 ? 71.522 -45.059 -3.309 1.00 56.99 403 GLY A CA 1
ATOM 3028 C C . GLY A 1 403 ? 70.585 -45.830 -2.373 1.00 50.48 403 GLY A C 1
ATOM 3029 O O . GLY A 1 403 ? 69.386 -45.914 -2.639 1.00 52.91 403 GLY A O 1
ATOM 3030 N N . THR A 1 404 ? 71.087 -46.400 -1.278 1.00 49.84 404 THR A N 1
ATOM 3031 C CA . THR A 1 404 ? 70.147 -46.969 -0.286 1.00 53.16 404 THR A CA 1
ATOM 3032 C C . THR A 1 404 ? 70.349 -46.326 1.075 1.00 48.82 404 THR A C 1
ATOM 3033 O O . THR A 1 404 ? 71.443 -46.347 1.631 1.00 50.45 404 THR A O 1
ATOM 3037 N N . PHE A 1 405 ? 69.293 -45.751 1.620 1.00 44.67 405 PHE A N 1
ATOM 3038 C CA . PHE A 1 405 ? 69.474 -44.898 2.774 1.00 45.41 405 PHE A CA 1
ATOM 3039 C C . PHE A 1 405 ? 68.468 -45.234 3.829 1.00 46.27 405 PHE A C 1
ATOM 3040 O O . PHE A 1 405 ? 67.362 -45.639 3.515 1.00 48.82 405 PHE A O 1
ATOM 3048 N N . ALA A 1 406 ? 68.853 -45.079 5.085 1.00 48.78 406 ALA A N 1
ATOM 3049 C CA . ALA A 1 406 ? 67.911 -45.235 6.185 1.00 47.37 406 ALA A CA 1
ATOM 3050 C C . ALA A 1 406 ? 68.032 -44.047 7.129 1.00 45.09 406 ALA A C 1
ATOM 3051 O O . ALA A 1 406 ? 69.140 -43.642 7.524 1.00 41.81 406 ALA A O 1
ATOM 3053 N N . LEU A 1 407 ? 66.883 -43.462 7.442 1.00 43.77 407 LEU A N 1
ATOM 3054 C CA . LEU A 1 407 ? 66.793 -42.437 8.456 1.00 48.28 407 LEU A CA 1
ATOM 3055 C C . LEU A 1 407 ? 66.422 -43.068 9.785 1.00 48.10 407 LEU A C 1
ATOM 3056 O O . LEU A 1 407 ? 65.455 -43.814 9.891 1.00 49.01 407 LEU A O 1
ATOM 3061 N N . ASP A 1 408 ? 67.228 -42.770 10.789 1.00 50.86 408 ASP A N 1
ATOM 3062 C CA . ASP A 1 408 ? 66.955 -43.157 12.163 1.00 53.88 408 ASP A CA 1
ATOM 3063 C C . ASP A 1 408 ? 66.228 -42.012 12.854 1.00 57.79 408 ASP A C 1
ATOM 3064 O O . ASP A 1 408 ? 66.857 -41.011 13.258 1.00 54.90 408 ASP A O 1
ATOM 3069 N N . THR A 1 409 ? 64.912 -42.169 12.995 1.00 54.59 409 THR A N 1
ATOM 3070 C CA . THR A 1 409 ? 64.074 -41.128 13.564 1.00 51.84 409 THR A CA 1
ATOM 3071 C C . THR A 1 409 ? 64.424 -40.769 14.998 1.00 56.89 409 THR A C 1
ATOM 3072 O O . THR A 1 409 ? 64.000 -39.720 15.480 1.00 58.34 409 THR A O 1
ATOM 3076 N N . GLU A 1 410 ? 65.181 -41.622 15.688 1.00 55.36 410 GLU A N 1
ATOM 3077 C CA . GLU A 1 410 ? 65.472 -41.362 17.091 1.00 54.81 410 GLU A CA 1
ATOM 3078 C C . GLU A 1 410 ? 66.761 -40.606 17.283 1.00 53.73 410 GLU A C 1
ATOM 3079 O O . GLU A 1 410 ? 66.986 -40.040 18.342 1.00 59.90 410 GLU A O 1
ATOM 3085 N N . THR A 1 411 ? 67.599 -40.571 16.258 1.00 52.49 411 THR A N 1
ATOM 3086 C CA . THR A 1 411 ? 68.874 -39.866 16.351 1.00 50.48 411 THR A CA 1
ATOM 3087 C C . THR A 1 411 ? 69.077 -38.831 15.254 1.00 53.13 411 THR A C 1
ATOM 3088 O O . THR A 1 411 ? 69.956 -37.963 15.384 1.00 48.76 411 THR A O 1
ATOM 3092 N N . LEU A 1 412 ? 68.276 -38.948 14.182 1.00 54.42 412 LEU A N 1
ATOM 3093 C CA . LEU A 1 412 ? 68.301 -38.053 13.006 1.00 50.01 412 LEU A CA 1
ATOM 3094 C C . LEU A 1 412 ? 69.576 -38.216 12.188 1.00 51.84 412 LEU A C 1
ATOM 3095 O O . LEU A 1 412 ? 69.923 -37.345 11.373 1.00 51.60 412 LEU A O 1
ATOM 3100 N N . GLN A 1 413 ? 70.270 -39.330 12.427 1.00 50.62 413 GLN A N 1
ATOM 3101 C CA . GLN A 1 413 ? 71.410 -39.739 11.623 1.00 43.69 413 GLN A CA 1
ATOM 3102 C C . GLN A 1 413 ? 70.856 -40.500 10.411 1.00 48.97 413 GLN A C 1
ATOM 3103 O O . GLN A 1 413 ? 70.070 -41.441 10.576 1.00 46.78 413 GLN A O 1
ATOM 3106 N N . TRP A 1 414 ? 71.219 -40.067 9.202 1.00 47.66 414 TRP A N 1
ATOM 3107 C CA . TRP A 1 414 ? 71.014 -40.882 8.012 1.00 40.93 414 TRP A CA 1
ATOM 3108 C C . TRP A 1 414 ? 72.186 -41.848 7.882 1.00 43.52 414 TRP A C 1
ATOM 3109 O O . TRP A 1 414 ? 73.311 -41.514 8.284 1.00 39.84 414 TRP A O 1
ATOM 3120 N N . GLU A 1 415 ? 71.946 -43.038 7.333 1.00 44.58 415 GLU A N 1
ATOM 3121 C CA . GLU A 1 415 ? 73.063 -43.916 6.969 1.00 44.51 415 GLU A CA 1
ATOM 3122 C C . GLU A 1 415 ? 72.832 -44.509 5.588 1.00 50.23 415 GLU A C 1
ATOM 3123 O O . GLU A 1 415 ? 71.680 -44.694 5.151 1.00 49.52 415 GLU A O 1
ATOM 3129 N N . ARG A 1 416 ? 73.916 -44.791 4.878 1.00 43.66 416 ARG A N 1
ATOM 3130 C CA . ARG A 1 416 ? 73.749 -45.447 3.600 1.00 44.03 416 ARG A CA 1
ATOM 3131 C C . ARG A 1 416 ? 73.876 -46.953 3.792 1.00 46.94 416 ARG A C 1
ATOM 3132 O O . ARG A 1 416 ? 74.940 -47.460 4.123 1.00 50.94 416 ARG A O 1
ATOM 3140 N N . LEU A 1 417 ? 72.779 -47.669 3.593 1.00 51.02 417 LEU A N 1
ATOM 3141 C CA . LEU A 1 417 ? 72.768 -49.114 3.769 1.00 53.20 417 LEU A CA 1
ATOM 3142 C C . LEU A 1 417 ? 73.598 -49.893 2.692 1.00 50.94 417 LEU A C 1
ATOM 3143 O O . LEU A 1 417 ? 73.774 -51.100 2.801 1.00 53.70 417 LEU A O 1
ATOM 3146 N N . ASP A 1 418 ? 74.127 -49.208 1.678 1.00 54.32 418 ASP A N 1
ATOM 3147 C CA . ASP A 1 418 ? 74.981 -49.841 0.651 1.00 54.77 418 ASP A CA 1
ATOM 3148 C C . ASP A 1 418 ? 76.357 -50.231 1.179 1.00 58.63 418 ASP A C 1
ATOM 3149 O O . ASP A 1 418 ? 77.034 -49.410 1.794 1.00 59.76 418 ASP A O 1
ATOM 3154 N N . LYS A 1 419 ? 76.781 -51.471 0.939 1.00 66.46 419 LYS A N 1
ATOM 3155 C CA . LYS A 1 419 ? 78.074 -51.946 1.462 1.00 71.43 419 LYS A CA 1
ATOM 3156 C C . LYS A 1 419 ? 79.025 -52.164 0.312 1.00 72.86 419 LYS A C 1
ATOM 3157 O O . LYS A 1 419 ? 78.585 -52.381 -0.811 1.00 71.83 419 LYS A O 1
ATOM 3163 N N . PHE A 1 420 ? 80.307 -51.972 0.537 1.00 78.49 420 PHE A N 1
ATOM 3164 C CA . PHE A 1 420 ? 81.311 -52.540 -0.323 1.00 80.43 420 PHE A CA 1
ATOM 3165 C C . PHE A 1 420 ? 81.354 -54.035 -0.135 1.00 87.92 420 PHE A C 1
ATOM 3166 O O . PHE A 1 420 ? 81.515 -54.797 -1.070 1.00 89.07 420 PHE A O 1
ATOM 3174 N N . GLY A 1 421 ? 81.238 -54.422 1.126 1.00 90.41 421 GLY A N 1
ATOM 3175 C CA . GLY A 1 421 ? 81.724 -55.675 1.644 1.00 91.61 421 GLY A CA 1
ATOM 3176 C C . GLY A 1 421 ? 81.171 -56.986 1.171 1.00 86.39 421 GLY A C 1
ATOM 3177 O O . GLY A 1 421 ? 81.928 -57.904 0.899 1.00 89.09 421 GLY A O 1
ATOM 3178 N N . GLY A 1 422 ? 79.865 -57.086 1.050 1.00 82.10 422 GLY A N 1
ATOM 3179 C CA . GLY A 1 422 ? 79.250 -58.359 0.755 1.00 89.10 422 GLY A CA 1
ATOM 3180 C C . GLY A 1 422 ? 79.182 -58.652 -0.720 1.00 97.41 422 GLY A C 1
ATOM 3181 O O . GLY A 1 422 ? 79.829 -57.993 -1.519 1.00 101.68 422 GLY A O 1
ATOM 3182 N N . GLU A 1 423 ? 78.428 -59.679 -1.076 1.00 90.72 423 GLU A N 1
ATOM 3183 C CA . GLU A 1 423 ? 77.932 -59.825 -2.420 1.00 88.82 423 GLU A CA 1
ATOM 3184 C C . GLU A 1 423 ? 76.430 -59.819 -2.307 1.00 83.86 423 GLU A C 1
ATOM 3185 O O . GLU A 1 423 ? 75.884 -60.548 -1.513 1.00 79.52 423 GLU A O 1
ATOM 3191 N N . GLU A 1 424 ? 75.753 -58.998 -3.091 1.00 81.76 424 GLU A N 1
ATOM 3192 C CA . GLU A 1 424 ? 74.291 -59.008 -3.079 1.00 81.13 424 GLU A CA 1
ATOM 3193 C C . GLU A 1 424 ? 73.739 -58.400 -4.372 1.00 78.41 424 GLU A C 1
ATOM 3194 O O . GLU A 1 424 ? 74.450 -57.692 -5.090 1.00 76.69 424 GLU A O 1
ATOM 3200 N N . GLU A 1 425 ? 72.468 -58.681 -4.657 1.00 78.86 425 GLU A N 1
ATOM 3201 C CA . GLU A 1 425 ? 71.774 -58.122 -5.822 1.00 75.54 425 GLU A CA 1
ATOM 3202 C C . GLU A 1 425 ? 71.159 -56.719 -5.571 1.00 73.69 425 GLU A C 1
ATOM 3203 O O . GLU A 1 425 ? 69.927 -56.560 -5.561 1.00 67.08 425 GLU A O 1
ATOM 3209 N N . THR A 1 426 ? 72.012 -55.710 -5.372 1.00 69.99 426 THR A N 1
ATOM 3210 C CA . THR A 1 426 ? 71.563 -54.319 -5.267 1.00 63.21 426 THR A CA 1
ATOM 3211 C C . THR A 1 426 ? 70.892 -53.851 -6.574 1.00 61.05 426 THR A C 1
ATOM 3212 O O . THR A 1 426 ? 71.477 -53.990 -7.648 1.00 64.70 426 THR A O 1
ATOM 3216 N N . PRO A 1 427 ? 69.663 -53.305 -6.489 1.00 56.59 427 PRO A N 1
ATOM 3217 C CA . PRO A 1 427 ? 68.893 -52.835 -7.660 1.00 56.22 427 PRO A CA 1
ATOM 3218 C C . PRO A 1 427 ? 69.606 -51.736 -8.438 1.00 56.30 427 PRO A C 1
ATOM 3219 O O . PRO A 1 427 ? 70.345 -50.963 -7.823 1.00 59.84 427 PRO A O 1
ATOM 3223 N N . SER A 1 428 ? 69.384 -51.657 -9.750 1.00 53.81 428 SER A N 1
ATOM 3224 C CA . SER A 1 428 ? 70.002 -50.612 -10.565 1.00 52.96 428 SER A CA 1
ATOM 3225 C C . SER A 1 428 ? 69.231 -49.280 -10.407 1.00 53.52 428 SER A C 1
ATOM 3226 O O . SER A 1 428 ? 68.096 -49.262 -9.897 1.00 48.38 428 SER A O 1
ATOM 3229 N N . SER A 1 429 ? 69.860 -48.177 -10.823 1.00 52.51 429 SER A N 1
ATOM 3230 C CA . SER A 1 429 ? 69.297 -46.836 -10.631 1.00 45.75 429 SER A CA 1
ATOM 3231 C C . SER A 1 429 ? 67.928 -46.785 -11.249 1.00 44.78 429 SER A C 1
ATOM 3232 O O . SER A 1 429 ? 67.773 -47.196 -12.393 1.00 53.56 429 SER A O 1
ATOM 3235 N N . ARG A 1 430 ? 66.939 -46.319 -10.489 1.00 44.65 430 ARG A N 1
ATOM 3236 C CA . ARG A 1 430 ? 65.541 -46.244 -10.947 1.00 41.66 430 ARG A CA 1
ATOM 3237 C C . ARG A 1 430 ? 64.703 -45.304 -10.090 1.00 47.31 430 ARG A C 1
ATOM 3238 O O . ARG A 1 430 ? 65.148 -44.849 -9.017 1.00 54.21 430 ARG A O 1
ATOM 3246 N N . GLY A 1 431 ? 63.481 -45.044 -10.548 1.00 42.83 431 GLY A N 1
ATOM 3247 C CA . GLY A 1 431 ? 62.551 -44.149 -9.872 1.00 43.57 431 GLY A CA 1
ATOM 3248 C C . GLY A 1 431 ? 61.114 -44.432 -10.296 1.00 51.13 431 GLY A C 1
ATOM 3249 O O . GLY A 1 431 ? 60.883 -45.235 -11.206 1.00 52.60 431 GLY A O 1
ATOM 3250 N N . TRP A 1 432 ? 60.146 -43.779 -9.645 1.00 52.61 432 TRP A N 1
ATOM 3251 C CA . TRP A 1 432 ? 58.716 -43.995 -9.925 1.00 51.31 432 TRP A CA 1
ATOM 3252 C C . TRP A 1 432 ? 58.333 -45.442 -9.617 1.00 55.34 432 TRP A C 1
ATOM 3253 O O . TRP A 1 432 ? 57.384 -45.969 -10.192 1.00 57.29 432 TRP A O 1
ATOM 3264 N N . THR A 1 433 ? 59.091 -46.070 -8.715 1.00 56.19 433 THR A N 1
ATOM 3265 C CA . THR A 1 433 ? 58.825 -47.424 -8.246 1.00 52.17 433 THR A CA 1
ATOM 3266 C C . THR A 1 433 ? 57.611 -47.427 -7.384 1.00 52.07 433 THR A C 1
ATOM 3267 O O . THR A 1 433 ? 57.416 -46.485 -6.631 1.00 64.22 433 THR A O 1
ATOM 3270 N N . ALA A 1 434 ? 56.811 -48.482 -7.452 1.00 49.13 434 ALA A N 1
ATOM 3271 C CA . ALA A 1 434 ? 55.807 -48.702 -6.414 1.00 55.79 434 ALA A CA 1
ATOM 3272 C C . ALA A 1 434 ? 56.448 -49.429 -5.225 1.00 57.62 434 ALA A C 1
ATOM 3273 O O . ALA A 1 434 ? 56.982 -50.531 -5.378 1.00 54.96 434 ALA A O 1
ATOM 3275 N N . SER A 1 435 ? 56.419 -48.817 -4.042 1.00 60.54 435 SER A N 1
ATOM 3276 C CA . SER A 1 435 ? 57.190 -49.374 -2.913 1.00 60.83 435 SER A CA 1
ATOM 3277 C C . SER A 1 435 ? 56.378 -49.580 -1.656 1.00 58.08 435 SER A C 1
ATOM 3278 O O . SER A 1 435 ? 55.367 -48.908 -1.440 1.00 60.90 435 SER A O 1
ATOM 3281 N N . THR A 1 436 ? 56.820 -50.508 -0.815 1.00 56.78 436 THR A N 1
ATOM 3282 C CA . THR A 1 436 ? 56.096 -50.726 0.435 1.00 57.98 436 THR A CA 1
ATOM 3283 C C . THR A 1 436 ? 56.931 -51.336 1.538 1.00 57.87 436 THR A C 1
ATOM 3284 O O . THR A 1 436 ? 58.045 -51.807 1.320 1.00 59.25 436 THR A O 1
ATOM 3288 N N . THR A 1 437 ? 56.372 -51.323 2.739 1.00 63.63 437 THR A N 1
ATOM 3289 C CA . THR A 1 437 ? 56.944 -52.068 3.853 1.00 62.01 437 THR A CA 1
ATOM 3290 C C . THR A 1 437 ? 56.372 -53.467 3.828 1.00 61.29 437 THR A C 1
ATOM 3291 O O . THR A 1 437 ? 55.171 -53.640 3.631 1.00 59.55 437 THR A O 1
ATOM 3295 N N . ALA A 1 438 ? 57.214 -54.474 4.009 1.00 64.62 438 ALA A N 1
ATOM 3296 C CA . ALA A 1 438 ? 56.722 -55.837 3.831 1.00 70.85 438 ALA A CA 1
ATOM 3297 C C . ALA A 1 438 ? 57.494 -56.878 4.617 1.00 77.61 438 ALA A C 1
ATOM 3298 O O . ALA A 1 438 ? 58.697 -56.734 4.850 1.00 71.53 438 ALA A O 1
ATOM 3300 N N . THR A 1 439 ? 56.790 -57.939 5.008 1.00 80.51 439 THR A N 1
ATOM 3301 C CA . THR A 1 439 ? 57.441 -59.095 5.599 1.00 74.43 439 THR A CA 1
ATOM 3302 C C . THR A 1 439 ? 57.481 -60.208 4.582 1.00 73.39 439 THR A C 1
ATOM 3303 O O . THR A 1 439 ? 56.455 -60.563 3.993 1.00 73.88 439 THR A O 1
ATOM 3307 N N . ILE A 1 440 ? 58.679 -60.744 4.370 1.00 71.74 440 ILE A N 1
ATOM 3308 C CA . ILE A 1 440 ? 58.901 -61.813 3.408 1.00 74.29 440 ILE A CA 1
ATOM 3309 C C . ILE A 1 440 ? 59.876 -62.841 3.968 1.00 79.59 440 ILE A C 1
ATOM 3310 O O . ILE A 1 440 ? 61.009 -62.496 4.323 1.00 75.85 440 ILE A O 1
ATOM 3315 N N . ASP A 1 441 ? 59.434 -64.100 4.024 1.00 85.24 441 ASP A N 1
ATOM 3316 C CA . ASP A 1 441 ? 60.226 -65.179 4.611 1.00 82.59 441 ASP A CA 1
ATOM 3317 C C . ASP A 1 441 ? 60.697 -64.758 6.001 1.00 80.05 441 ASP A C 1
ATOM 3318 O O . ASP A 1 441 ? 61.874 -64.925 6.357 1.00 72.18 441 ASP A O 1
ATOM 3321 N N . GLY A 1 442 ? 59.761 -64.180 6.757 1.00 78.17 442 GLY A N 1
ATOM 3322 C CA . GLY A 1 442 ? 59.980 -63.813 8.146 1.00 77.38 442 GLY A CA 1
ATOM 3323 C C . GLY A 1 442 ? 61.056 -62.767 8.374 1.00 78.55 442 GLY A C 1
ATOM 3324 O O . GLY A 1 442 ? 61.827 -62.855 9.329 1.00 74.11 442 GLY A O 1
ATOM 3325 N N . LYS A 1 443 ? 61.124 -61.786 7.478 1.00 80.98 443 LYS A N 1
ATOM 3326 C CA . LYS A 1 443 ? 61.952 -60.595 7.672 1.00 73.01 443 LYS A CA 1
ATOM 3327 C C . LYS A 1 443 ? 61.151 -59.412 7.176 1.00 76.58 443 LYS A C 1
ATOM 3328 O O . LYS A 1 443 ? 60.576 -59.481 6.083 1.00 80.38 443 LYS A O 1
ATOM 3334 N N . LYS A 1 444 ? 61.088 -58.331 7.947 1.00 72.65 444 LYS A N 1
ATOM 3335 C CA . LYS A 1 444 ? 60.473 -57.117 7.417 1.00 72.36 444 LYS A CA 1
ATOM 3336 C C . LYS A 1 444 ? 61.496 -56.327 6.597 1.00 71.89 444 LYS A C 1
ATOM 3337 O O . LYS A 1 444 ? 62.704 -56.588 6.673 1.00 73.10 444 LYS A O 1
ATOM 3343 N N . GLY A 1 445 ? 61.016 -55.371 5.805 1.00 70.42 445 GLY A N 1
ATOM 3344 C CA . GLY A 1 445 ? 61.902 -54.577 4.978 1.00 65.74 445 GLY A CA 1
ATOM 3345 C C . GLY A 1 445 ? 61.229 -53.878 3.816 1.00 62.96 445 GLY A C 1
ATOM 3346 O O . GLY A 1 445 ? 60.012 -53.624 3.831 1.00 64.28 445 GLY A O 1
ATOM 3347 N N . LEU A 1 446 ? 62.023 -53.574 2.796 1.00 60.07 446 LEU A N 1
ATOM 3348 C CA . LEU A 1 446 ? 61.545 -52.711 1.729 1.00 59.81 446 LEU A CA 1
ATOM 3349 C C . LEU A 1 446 ? 61.268 -53.486 0.466 1.00 60.19 446 LEU A C 1
ATOM 3350 O O . LEU A 1 446 ? 62.099 -54.265 0.013 1.00 58.50 446 LEU A O 1
ATOM 3355 N N . VAL A 1 447 ? 60.089 -53.253 -0.097 1.00 61.51 447 VAL A N 1
ATOM 3356 C CA . VAL A 1 447 ? 59.693 -53.877 -1.348 1.00 59.57 447 VAL A CA 1
ATOM 3357 C C . VAL A 1 447 ? 59.547 -52.861 -2.483 1.00 63.42 447 VAL A C 1
ATOM 3358 O O . VAL A 1 447 ? 58.514 -52.166 -2.597 1.00 62.10 447 VAL A O 1
ATOM 3361 N N . MET A 1 448 ? 60.617 -52.786 -3.287 1.00 65.05 448 MET A N 1
ATOM 3362 C CA . MET A 1 448 ? 60.719 -51.988 -4.516 1.00 58.06 448 MET A CA 1
ATOM 3363 C C . MET A 1 448 ? 59.996 -52.826 -5.557 1.00 55.90 448 MET A C 1
ATOM 3364 O O . MET A 1 448 ? 60.261 -54.026 -5.649 1.00 57.40 448 MET A O 1
ATOM 3367 N N . HIS A 1 449 ? 59.075 -52.244 -6.322 1.00 57.67 449 HIS A N 1
ATOM 3368 C CA . HIS A 1 449 ? 58.692 -52.887 -7.598 1.00 60.81 449 HIS A CA 1
ATOM 3369 C C . HIS A 1 449 ? 58.435 -51.965 -8.789 1.00 60.54 449 HIS A C 1
ATOM 3370 O O . HIS A 1 449 ? 57.723 -50.949 -8.685 1.00 58.47 449 HIS A O 1
ATOM 3377 N N . GLY A 1 450 ? 58.979 -52.381 -9.934 1.00 60.64 450 GLY A N 1
ATOM 3378 C CA . GLY A 1 450 ? 58.653 -51.795 -11.220 1.00 57.63 450 GLY A CA 1
ATOM 3379 C C . GLY A 1 450 ? 59.532 -50.596 -11.422 1.00 59.31 450 GLY A C 1
ATOM 3380 O O . GLY A 1 450 ? 60.688 -50.610 -10.995 1.00 60.42 450 GLY A O 1
ATOM 3381 N N . GLY A 1 451 ? 58.992 -49.559 -12.057 1.00 58.99 451 GLY A N 1
ATOM 3382 C CA . GLY A 1 451 ? 59.685 -48.286 -12.138 1.00 57.15 451 GLY A CA 1
ATOM 3383 C C . GLY A 1 451 ? 60.274 -47.924 -13.487 1.00 57.15 451 GLY A C 1
ATOM 3384 O O . GLY A 1 451 ? 60.390 -48.756 -14.381 1.00 61.30 451 GLY A O 1
ATOM 3385 N N . LYS A 1 452 ? 60.656 -46.658 -13.613 1.00 55.77 452 LYS A N 1
ATOM 3386 C CA . LYS A 1 452 ? 61.255 -46.101 -14.822 1.00 54.24 452 LYS A CA 1
ATOM 3387 C C . LYS A 1 452 ? 62.772 -46.342 -14.859 1.00 51.86 452 LYS A C 1
ATOM 3388 O O . LYS A 1 452 ? 63.475 -46.176 -13.861 1.00 46.48 452 LYS A O 1
ATOM 3394 N N . ALA A 1 453 ? 63.285 -46.756 -16.006 1.00 55.07 453 ALA A N 1
ATOM 3395 C CA . ALA A 1 453 ? 64.728 -46.891 -16.140 1.00 51.57 453 ALA A CA 1
ATOM 3396 C C . ALA A 1 453 ? 65.314 -45.560 -16.596 1.00 51.35 453 ALA A C 1
ATOM 3397 O O . ALA A 1 453 ? 64.615 -44.737 -17.194 1.00 51.23 453 ALA A O 1
ATOM 3399 N N . PRO A 1 454 ? 66.595 -45.330 -16.290 1.00 51.59 454 PRO A N 1
ATOM 3400 C CA . PRO A 1 454 ? 67.389 -44.181 -16.747 1.00 50.88 454 PRO A CA 1
ATOM 3401 C C . PRO A 1 454 ? 67.250 -43.930 -18.240 1.00 51.00 454 PRO A C 1
ATOM 3402 O O . PRO A 1 454 ? 67.397 -42.801 -18.714 1.00 42.50 454 PRO A O 1
ATOM 3406 N N . THR A 1 455 ? 66.940 -45.008 -18.952 1.00 57.69 455 THR A N 1
ATOM 3407 C CA . THR A 1 455 ? 66.768 -45.027 -20.402 1.00 56.64 455 THR A CA 1
ATOM 3408 C C . THR A 1 455 ? 65.318 -44.889 -20.815 1.00 52.85 455 THR A C 1
ATOM 3409 O O . THR A 1 455 ? 64.953 -45.335 -21.884 1.00 58.84 455 THR A O 1
ATOM 3413 N N . ASN A 1 456 ? 64.498 -44.305 -19.950 1.00 55.40 456 ASN A N 1
ATOM 3414 C CA . ASN A 1 456 ? 63.036 -44.255 -20.095 1.00 51.42 456 ASN A CA 1
ATOM 3415 C C . ASN A 1 456 ? 62.366 -45.625 -20.286 1.00 52.74 456 ASN A C 1
ATOM 3416 O O . ASN A 1 456 ? 61.171 -45.699 -20.531 1.00 55.72 456 ASN A O 1
ATOM 3421 N N . ASP A 1 457 ? 63.107 -46.713 -20.131 1.00 53.00 457 ASP A N 1
ATOM 3422 C CA . ASP A 1 457 ? 62.452 -48.017 -20.102 1.00 58.43 457 ASP A CA 1
ATOM 3423 C C . ASP A 1 457 ? 61.630 -48.250 -18.822 1.00 59.53 457 ASP A C 1
ATOM 3424 O O . A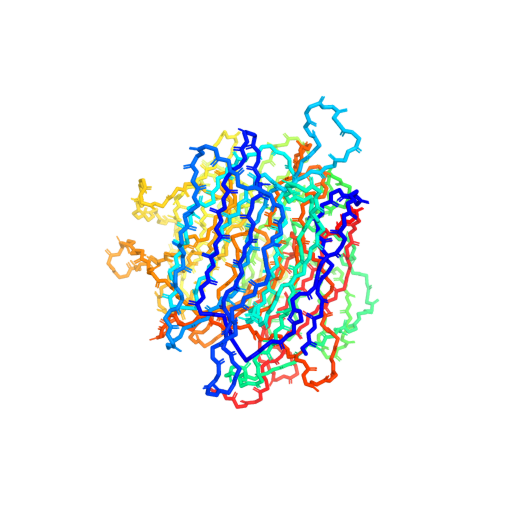SP A 1 457 ? 61.575 -47.401 -17.924 1.00 56.31 457 ASP A O 1
ATOM 3429 N N . ARG A 1 458 ? 60.968 -49.399 -18.752 1.00 59.61 458 ARG A N 1
ATOM 3430 C CA . ARG A 1 458 ? 60.306 -49.798 -17.520 1.00 58.79 458 ARG A CA 1
ATOM 3431 C C . ARG A 1 458 ? 61.035 -50.996 -16.944 1.00 63.65 458 ARG A C 1
ATOM 3432 O O . ARG A 1 458 ? 61.815 -51.649 -17.649 1.00 65.24 458 ARG A O 1
ATOM 3440 N N . PHE A 1 459 ? 60.814 -51.250 -15.655 1.00 61.79 459 PHE A N 1
ATOM 3441 C CA . PHE A 1 459 ? 61.335 -52.440 -14.989 1.00 59.12 459 PHE A CA 1
ATOM 3442 C C . PHE A 1 459 ? 60.166 -53.305 -14.548 1.00 63.93 459 PHE A C 1
ATOM 3443 O O . PHE A 1 459 ? 59.025 -52.833 -14.487 1.00 61.97 459 PHE A O 1
ATOM 3451 N N . ASP A 1 460 ? 60.458 -54.563 -14.226 1.00 67.25 460 ASP A N 1
ATOM 3452 C CA . ASP A 1 460 ? 59.440 -55.502 -13.755 1.00 67.42 460 ASP A CA 1
ATOM 3453 C C . ASP A 1 460 ? 59.928 -56.217 -12.496 1.00 67.54 460 ASP A C 1
ATOM 3454 O O . ASP A 1 460 ? 59.164 -56.935 -11.842 1.00 70.66 460 ASP A O 1
ATOM 3459 N N . ASP A 1 461 ? 61.199 -55.997 -12.167 1.00 62.10 461 ASP A N 1
ATOM 3460 C CA . ASP A 1 461 ? 61.857 -56.673 -11.056 1.00 64.85 461 ASP A CA 1
ATOM 3461 C C . ASP A 1 461 ? 61.063 -56.505 -9.757 1.00 67.08 461 ASP A C 1
ATOM 3462 O O . ASP A 1 461 ? 60.358 -55.513 -9.575 1.00 67.38 461 ASP A O 1
ATOM 3467 N N . LEU A 1 462 ? 61.146 -57.488 -8.869 1.00 67.23 462 LEU A N 1
ATOM 3468 C CA . LEU A 1 462 ? 60.631 -57.314 -7.516 1.00 61.59 462 LEU A CA 1
ATOM 3469 C C . LEU A 1 462 ? 61.847 -57.354 -6.618 1.00 64.04 462 LEU A C 1
ATOM 3470 O O . LEU A 1 462 ? 62.599 -58.332 -6.639 1.00 64.92 462 LEU A O 1
ATOM 3473 N N . PHE A 1 463 ? 62.068 -56.280 -5.865 1.00 60.63 463 PHE A N 1
ATOM 3474 C CA . PHE A 1 463 ? 63.265 -56.172 -5.040 1.00 60.32 463 PHE A CA 1
ATOM 3475 C C . PHE A 1 463 ? 62.940 -56.049 -3.556 1.00 60.55 463 PHE A C 1
ATOM 3476 O O . PHE A 1 463 ? 61.972 -55.385 -3.172 1.00 62.10 463 PHE A O 1
ATOM 3484 N N . PHE A 1 464 ? 63.764 -56.670 -2.721 1.00 59.79 464 PHE A N 1
ATOM 3485 C CA . PHE A 1 464 ? 63.508 -56.663 -1.289 1.00 63.58 464 PHE A CA 1
ATOM 3486 C C . PHE A 1 464 ? 64.765 -56.413 -0.473 1.00 64.75 464 PHE A C 1
ATOM 3487 O O . PHE A 1 464 ? 65.700 -57.208 -0.512 1.00 60.40 464 PHE A O 1
ATOM 3495 N N . TYR A 1 465 ? 64.798 -55.302 0.263 1.00 63.08 465 TYR A N 1
ATOM 3496 C CA . TYR A 1 465 ? 65.822 -55.166 1.285 1.00 62.16 465 TYR A CA 1
ATOM 3497 C C . TYR A 1 465 ? 65.272 -55.844 2.515 1.00 69.34 465 TYR A C 1
ATOM 3498 O O . TYR A 1 465 ? 64.337 -55.340 3.159 1.00 67.57 465 TYR A O 1
ATOM 3507 N N . GLY A 1 466 ? 65.830 -57.016 2.802 1.00 68.87 466 GLY A N 1
ATOM 3508 C CA . GLY A 1 466 ? 65.523 -57.739 4.012 1.00 66.41 466 GLY A CA 1
ATOM 3509 C C . GLY A 1 466 ? 66.446 -57.309 5.128 1.00 71.07 466 GLY A C 1
ATOM 3510 O O . GLY A 1 466 ? 67.681 -57.348 4.991 1.00 72.33 466 GLY A O 1
ATOM 3511 N N . ILE A 1 467 ? 65.835 -56.880 6.226 1.00 70.40 467 ILE A N 1
ATOM 3512 C CA . ILE A 1 467 ? 66.560 -56.558 7.446 1.00 73.30 467 ILE A CA 1
ATOM 3513 C C . ILE A 1 467 ? 66.855 -57.820 8.231 1.00 80.20 467 ILE A C 1
ATOM 3514 O O . ILE A 1 467 ? 65.943 -58.411 8.820 1.00 80.75 467 ILE A O 1
ATOM 3519 N N . ASP A 1 468 ? 68.103 -58.254 8.226 1.00 82.63 468 ASP A N 1
ATOM 3520 C CA . ASP A 1 468 ? 68.426 -59.501 8.880 1.00 88.70 468 ASP A CA 1
ATOM 3521 C C . ASP A 1 468 ? 67.954 -59.415 10.293 1.00 95.77 468 ASP A C 1
ATOM 3522 O O . ASP A 1 468 ? 67.547 -58.362 10.748 1.00 91.57 468 ASP A O 1
ATOM 3527 N N . SER A 1 469 ? 68.039 -60.534 10.989 1.00 100.82 469 SER A N 1
ATOM 3528 C CA . SER A 1 469 ? 67.246 -60.789 12.166 1.00 103.80 469 SER A CA 1
ATOM 3529 C C . SER A 1 469 ? 67.463 -59.826 13.314 1.00 106.14 469 SER A C 1
ATOM 3530 O O . SER A 1 469 ? 66.498 -59.423 13.960 1.00 106.64 469 SER A O 1
ATOM 3533 N N . ALA A 1 470 ? 68.701 -59.424 13.565 1.00 101.96 470 ALA A N 1
ATOM 3534 C CA . ALA A 1 470 ? 68.943 -58.537 14.689 1.00 106.07 470 ALA A CA 1
ATOM 3535 C C . ALA A 1 470 ? 68.110 -57.288 14.441 1.00 112.19 470 ALA A C 1
ATOM 3536 O O . ALA A 1 470 ? 68.206 -56.682 13.388 1.00 104.04 470 ALA A O 1
ATOM 3538 N N . LEU A 1 471 ? 67.317 -56.885 15.426 1.00 111.20 471 LEU A N 1
ATOM 3539 C CA . LEU A 1 471 ? 66.321 -55.845 15.211 1.00 104.49 471 LEU A CA 1
ATOM 3540 C C . LEU A 1 471 ? 66.006 -55.059 16.478 1.00 101.85 471 LEU A C 1
ATOM 3541 O O . LEU A 1 471 ? 64.844 -54.879 16.833 1.00 92.56 471 LEU A O 1
#

InterPro domains:
  IPR001229 Jacalin-like lectin domain [PF01419] (6-140)
  IPR001229 Jacalin-like lectin domain [PS51752] (2-143)
  IPR001229 Jacalin-like lectin domain [SM00915] (13-143)
  IPR006652 Kelch repeat type 1 [SM00612] (230-279)
  IPR006652 Kelch repeat type 1 [SM00612] (280-329)
  IPR006652 Kelch repeat type 1 [SM00612] (330-378)
  IPR015915 Kelch-type beta-propeller [G3DSA:2.120.10.80] (149-387)
  IPR015915 Kelch-type beta-propeller [SSF117281] (150-419)
  IPR033734 Jacalin-like lectin domain, plant [cd09612] (13-142)
  IPR035429 Nitrile-specifier protein 1/2/3 [PIRSF038118] (1-470)
  IPR036404 Jacalin-like lectin domain superfamily [G3DSA:2.100.10.30] (1-145)
  IPR036404 Jacalin-like lectin domain superfamily [SSF51101] (1-141)

CATH classification: 2.100.10.30

Nearest PDB structures (foldseek):
  5gqt-assembly1_A  TM=1.002E+00  e=9.932E-91  Arabidopsis thaliana
  5gq0-assembly1_B  TM=9.718E-01  e=1.732E-39  Arabidopsis thaliana
  5gq0-assembly1_A  TM=9.674E-01  e=1.991E-39  Arabidopsis thaliana
  9bca-assembly2_B  TM=8.319E-01  e=4.069E-15  Homo sapiens
  8uxs-assembly2_B  TM=8.396E-01  e=7.102E-15  Homo sapiens

B-factor: mean 66.81, std 16.26, range [20.0, 133.35]

Solvent-accessible surface area: 18975 Å² total; per-residue (Å²): 78,90,110,40,92,25,80,16,5,117,81,26,114,101,24,72,19,23,71,43,97,20,2,116,41,5,30,27,0,77,15,167,77,0,1,1,8,1,47,5,23,0,38,57,46,126,109,65,41,98,16,112,91,15,2,103,128,46,136,111,35,46,114,87,28,101,3,51,104,91,6,45,0,0,9,5,3,0,20,62,46,117,49,117,95,103,90,10,36,19,0,21,38,20,6,10,26,2,54,95,26,74,66,27,88,95,54,103,155,36,104,38,56,14,9,28,1,22,0,4,51,0,8,0,4,10,2,41,7,41,85,34,0,14,0,3,0,0,20,7,36,22,67,103,112,29,152,16,59,0,50,6,65,104,22,102,59,121,33,65,27,8,29,79,6,0,3,3,6,10,3,28,9,72,80,73,10,15,0,3,1,0,0,102,57,53,45,65,20,73,20,76,80,5,16,14,2,43,13,121,75,31,37,17,55,79,13,92,53,60,57,78,67,1,81,48,23,0,0,0,2,44,11,23,32,19,65,64,25,0,12,2,5,0,0,36,18,75,79,71,55,36,4,5,0,12,10,0,56,22,105,41,47,77,7,130,67,53,16,54,50,158,132,25,15,72,24,1,4,8,1,7,20,9,30,40,140,111,30,0,9,0,1,0,0,34,12,75,134,52,72,26,31,30,1,8,6,14,41,57,98,79,67,126,39,100,105,3,32,72,13,30,152,75,1,47,27,0,4,8,10,5,6,23,27,1,125,48,69,1,16,1,0,0,0,16,47,51,55,15,24,38,32,2,1,57,5,20,45,94,134,44,93,25,52,103,19,161,6,66,1,15,27,0,0,9,2,2,16,14,1,11,0,21,17,47,82,20,1,3,0,4,0,0,9,11,18,104,14,132,121,46,54,42,8,32,16,67,20,21,63,4,2,1,1,0,9,25,138,64,48,45,3,28,40,3,17,64,91,73,48,152,36,90,70,6,62,32,9,1,17,15,4,32,19,49,4,60,20,110,75,65,121,0,1,2,2,8,1,0,1,6,62,100,44,88,19,38,62,17,9,12,5,3,3,19,57,107,90,138

Sequence (470 aa):
AQKLEAKGGEMGDVWDDGVYENVRKVYVGQAQYGIAFVKFEYVNGSQVVVGDEHGKKTELGVEEFEIDADDYIVYVEGYREKVNDMTSEMITFLSIKTFKGKTSHPIEKRPGVKFVLHGGKIVGFHGRSTDVLHSLGAYVSLSSTIKLLGKWIKVEQKGEGPGLRCSHGIAQVGNKIYSFGGEFTPNQPIDKHLYVFDLETRTWSISPATGDVPHLSCLGVRMVSVGSTLYVFGGRDASRQYNGFYSFDTTTNEWKLLTPVEEGPTPRSFHSMAADEENVYVFGGVSATARLNTLDSYNIVDKKWFHCSTPGDSLTARGGAGLEVVQGKVWVVYGFNGCEVDDVHYYDPVQDKWTQVETFGVRPSERSVFASAAIGKHIVIFGGEIAMDPLAHVGPGQLTDGTFALDTETLQWERLDKFGGEEETPSSRGWTASTTATIDGKKGLVMHGGKAPTNDRFDDLFFYGIDSAL

Radius of gyration: 23.12 Å; Cα contacts (8 Å, |Δi|>4): 1421; chains: 1; bounding box: 69×58×47 Å